Protein AF-0000000081581629 (afdb_homodimer)

Radius of gyration: 22.64 Å; Cα contacts (8 Å, |Δi|>4): 883; chains: 2; bounding box: 48×63×57 Å

Secondary structure (DSSP, 8-state):
--EEEEETBTTTB-SHHHHHHHHHHHHHHHHTTTB-HHHHHHHHHHHHHHHHHHHHHTT----HHHHHHHTHHHHHHHTT-S-HHHHS-HHHHHHHHHHHTT--B-TTHHHHHHHHHHTTPEEEEEESS-HHHHHHHHHHTT----GGGEEEHHHHT--TT-HHHHHHHHHHSGGGGTTEEEEES-HHHHHHHHHHT-EEEEETTTTS---HHHH---SEEESSHHHHHHHHHHHHHH-/--EEEEETBTTTB-SHHHHHHHHHHHHHHHHTTTB-HHHHHHHHHHHHHHHHHHHHHTT----HHHHHHHTHHHHHHHTT-S-HHHHS-HHHHHHHHHHHTT--B-TTHHHHHHHHHHTTPEEEEEESS-HHHHHHHHHHTT----GGGEEEHHHHT--TT-HHHHHHHHHHSGGGGTTEEEEES-HHHHHHHHHHT-EEEEETTTTS---HHHH---SEEESSHHHHHHHHHHHHHH-

Solvent-accessible surface area (backbone atoms only — not comparable to full-atom values): 24508 Å² total; per-residue (Å²): 118,42,35,36,34,27,40,36,83,56,46,40,23,44,61,62,49,44,46,52,47,44,39,73,74,43,34,72,66,33,47,77,63,25,37,36,54,46,36,52,49,46,32,44,50,43,48,28,53,34,52,40,33,48,31,23,63,58,72,52,54,62,62,49,69,62,44,43,63,55,42,47,54,35,42,38,37,49,44,65,40,90,52,31,75,78,74,48,49,72,67,55,51,51,51,49,56,56,39,56,54,60,25,36,51,37,90,51,43,65,60,23,54,48,54,36,43,76,68,53,33,47,77,34,37,46,31,65,48,52,59,68,51,53,52,39,18,30,55,73,51,77,45,89,70,66,68,89,40,54,46,32,23,67,82,66,59,42,38,68,57,39,53,67,51,48,45,48,50,31,61,68,35,79,78,58,30,58,68,23,30,32,37,25,26,48,45,67,56,35,38,38,32,38,74,60,63,34,46,22,36,34,25,39,75,59,41,68,53,69,41,45,92,79,49,48,80,61,79,34,81,24,79,28,59,53,46,35,37,52,50,49,55,53,51,56,72,68,102,117,42,34,37,33,27,39,37,83,56,45,43,23,46,60,62,50,42,47,52,46,44,38,72,75,44,34,72,66,34,47,78,63,25,37,36,54,47,36,52,49,47,32,43,52,42,48,27,54,33,52,40,35,47,32,21,62,59,72,52,53,62,62,49,68,62,44,44,64,55,42,48,55,35,43,36,38,50,43,64,39,89,51,32,74,77,73,48,50,73,66,56,50,51,51,51,56,57,39,56,52,59,25,37,51,38,90,53,44,68,61,22,54,46,56,36,42,77,68,55,32,46,76,34,37,47,32,65,48,56,61,68,49,51,52,40,20,30,55,74,50,76,43,90,70,65,68,90,37,53,44,32,22,68,81,69,61,41,39,68,58,40,53,67,51,47,46,49,48,32,60,68,37,79,79,56,30,58,69,24,32,33,36,26,27,47,45,68,56,35,38,39,34,39,74,59,64,33,46,22,37,34,24,39,75,58,41,69,54,68,40,44,92,77,50,47,78,62,78,34,81,22,80,28,61,52,47,34,36,53,50,50,55,54,51,57,71,71,101

pLDDT: mean 97.64, std 2.23, range [84.38, 98.94]

Organism: NCBI:txid460523

Sequence (478 aa):
MPDVVFDIIGTCIGYDVMLDAIERRLGTKLLDYHINTNLFFDAWGTACERDFSYLSQIGDYQPTKKILKATFFRTLHHAGIPDPKSFATEEDLDYLCAEWLKLKARPELAAMWKLLRDNGFTIWCLTDGDKERVKGYFKNSSIEMPEENIVSCDSLKIGKPAPEVYKYMLEKIPGKGKDAWFAAAHMWDCRAAKKAGFYTAWTDVYEKYPCEEIFGEPDIIAGGLIDMAERIVQKYQSLMPDVVFDIIGTCIGYDVMLDAIERRLGTKLLDYHINTNLFFDAWGTACERDFSYLSQIGDYQPTKKILKATFFRTLHHAGIPDPKSFATEEDLDYLCAEWLKLKARPELAAMWKLLRDNGFTIWCLTDGDKERVKGYFKNSSIEMPEENIVSCDSLKIGKPAPEVYKYMLEKIPGKGKDAWFAAAHMWDCRAAKKAGFYTAWTDVYEKYPCEEIFGEPDIIAGGLIDMAERIVQKYQSL

Structure (mmCIF, N/CA/C/O backbone):
data_AF-0000000081581629-model_v1
#
loop_
_entity.id
_entity.type
_entity.pdbx_description
1 polymer 'Uncharacterized protein'
#
loop_
_atom_site.group_PDB
_atom_site.id
_atom_site.type_symbol
_atom_site.label_atom_id
_atom_site.label_alt_id
_atom_site.label_comp_id
_atom_site.label_asym_id
_atom_site.label_entity_id
_atom_site.label_seq_id
_atom_site.pdbx_PDB_ins_code
_atom_site.Cartn_x
_atom_site.Cartn_y
_atom_site.Cartn_z
_atom_site.occupancy
_atom_site.B_iso_or_equiv
_atom_site.auth_seq_id
_atom_site.auth_comp_id
_atom_site.auth_asym_id
_atom_site.auth_atom_id
_atom_site.pdbx_PDB_model_num
ATOM 1 N N . MET A 1 1 ? 18.047 29.641 11.562 1 84.94 1 MET A N 1
ATOM 2 C CA . MET A 1 1 ? 16.672 29.406 11.984 1 84.94 1 MET A CA 1
ATOM 3 C C . MET A 1 1 ? 16.25 27.969 11.688 1 84.94 1 MET A C 1
ATOM 5 O O . MET A 1 1 ? 16.641 27.406 10.664 1 84.94 1 MET A O 1
ATOM 9 N N . PRO A 1 2 ? 15.602 27.359 12.734 1 95.25 2 PRO A N 1
ATOM 10 C CA . PRO A 1 2 ? 15.219 25.953 12.523 1 95.25 2 PRO A CA 1
ATOM 11 C C . PRO A 1 2 ? 14.055 25.812 11.547 1 95.25 2 PRO A C 1
ATOM 13 O O . PRO A 1 2 ? 13.289 26.766 11.336 1 95.25 2 PRO A O 1
ATOM 16 N N . ASP A 1 3 ? 14 24.719 10.836 1 98.19 3 ASP A N 1
ATOM 17 C CA . ASP A 1 3 ? 12.969 24.422 9.852 1 98.19 3 ASP A CA 1
ATOM 18 C C . ASP A 1 3 ? 12.18 23.172 10.227 1 98.19 3 ASP A C 1
ATOM 20 O O . ASP A 1 3 ? 12.734 22.234 10.805 1 98.19 3 ASP A O 1
ATOM 24 N N . VAL A 1 4 ? 10.977 23.188 9.984 1 98.69 4 VAL A N 1
ATOM 25 C CA . VAL A 1 4 ? 10.164 21.984 10.086 1 98.69 4 VAL A CA 1
ATOM 26 C C . VAL A 1 4 ? 9.461 21.719 8.758 1 98.69 4 VAL A C 1
ATOM 28 O O . VAL A 1 4 ? 8.758 22.578 8.234 1 98.69 4 VAL A O 1
ATOM 31 N N . VAL A 1 5 ? 9.695 20.578 8.195 1 98.88 5 VAL A N 1
ATOM 32 C CA . VAL A 1 5 ? 9.031 20.094 6.984 1 98.88 5 VAL A CA 1
ATOM 33 C C . VAL A 1 5 ? 7.867 19.172 7.359 1 98.88 5 VAL A C 1
ATOM 35 O O . VAL A 1 5 ? 8.055 18.188 8.07 1 98.88 5 VAL A O 1
ATOM 38 N N . PHE A 1 6 ? 6.68 19.5 6.844 1 98.94 6 PHE A N 1
ATOM 39 C CA . PHE A 1 6 ? 5.496 18.719 7.176 1 98.94 6 PHE A CA 1
ATOM 40 C C . PHE A 1 6 ? 5.09 17.828 6.004 1 98.94 6 PHE A C 1
ATOM 42 O O . PHE A 1 6 ? 5.02 18.297 4.863 1 98.94 6 PHE A O 1
ATOM 49 N N . ASP A 1 7 ? 4.809 16.547 6.309 1 98.88 7 ASP A N 1
ATOM 50 C CA . ASP A 1 7 ? 3.855 15.789 5.504 1 98.88 7 ASP A CA 1
ATOM 51 C C . ASP A 1 7 ? 2.49 16.469 5.48 1 98.88 7 ASP A C 1
ATOM 53 O O . ASP A 1 7 ? 2.033 16.984 6.504 1 98.88 7 ASP A O 1
ATOM 57 N N . ILE A 1 8 ? 1.809 16.406 4.383 1 98.75 8 ILE A N 1
ATOM 58 C CA . ILE A 1 8 ? 0.621 17.234 4.281 1 98.75 8 ILE A CA 1
ATOM 59 C C . ILE A 1 8 ? -0.633 16.375 4.387 1 98.75 8 ILE A C 1
ATOM 61 O O . ILE A 1 8 ? -1.356 16.438 5.383 1 98.75 8 ILE A O 1
ATOM 65 N N . ILE A 1 9 ? -0.881 15.508 3.404 1 98.12 9 ILE A N 1
ATOM 66 C CA . ILE A 1 9 ? -2.121 14.75 3.332 1 98.12 9 ILE A CA 1
ATOM 67 C C . ILE A 1 9 ? -2.088 13.609 4.355 1 98.12 9 ILE A C 1
ATOM 69 O O . ILE A 1 9 ? -1.199 12.758 4.316 1 98.12 9 ILE A O 1
ATOM 73 N N . GLY A 1 10 ? -3.037 13.578 5.258 1 98 10 GLY A N 1
ATOM 74 C CA . GLY A 1 10 ? -3.066 12.625 6.352 1 98 10 GLY A CA 1
ATOM 75 C C . GLY A 1 10 ? -2.441 13.148 7.625 1 98 10 GLY A C 1
ATOM 76 O O . GLY A 1 10 ? -2.697 12.633 8.711 1 98 10 GLY A O 1
ATOM 77 N N . THR A 1 11 ? -1.595 14.172 7.5 1 98.81 11 THR A N 1
ATOM 78 C CA . THR A 1 11 ? -0.96 14.789 8.656 1 98.81 11 THR A CA 1
ATOM 79 C C . THR A 1 11 ? -1.568 16.156 8.938 1 98.81 11 THR A C 1
ATOM 81 O O . THR A 1 11 ? -2.342 16.312 9.883 1 98.81 11 THR A O 1
ATOM 84 N N . CYS A 1 12 ? -1.357 17.094 8.047 1 98.81 12 CYS A N 1
ATOM 85 C CA . CYS A 1 12 ? -1.906 18.438 8.188 1 98.81 12 CYS A CA 1
ATOM 86 C C . CYS A 1 12 ? -3.361 18.484 7.734 1 98.81 12 CYS A C 1
ATOM 88 O O . CYS A 1 12 ? -4.172 19.203 8.312 1 98.81 12 CYS A O 1
ATOM 90 N N . ILE A 1 13 ? -3.615 17.719 6.68 1 98.62 13 ILE A N 1
ATOM 91 C CA . ILE A 1 13 ? -4.934 17.641 6.059 1 98.62 13 ILE A CA 1
ATOM 92 C C . ILE A 1 13 ? -5.602 16.312 6.422 1 98.62 13 ILE A C 1
ATOM 94 O O . ILE A 1 13 ? -5 15.25 6.281 1 98.62 13 ILE A O 1
ATOM 98 N N . GLY A 1 14 ? -6.809 16.391 6.965 1 98 14 GLY A N 1
ATOM 99 C CA . GLY A 1 14 ? -7.543 15.188 7.305 1 98 14 GLY A CA 1
ATOM 100 C C . GLY A 1 14 ? -8.414 14.68 6.172 1 98 14 GLY A C 1
ATOM 101 O O . GLY A 1 14 ? -8.461 15.281 5.098 1 98 14 GLY A O 1
ATOM 102 N N . TYR A 1 15 ? -9.133 13.594 6.418 1 98 15 TYR A N 1
ATOM 103 C CA . TYR A 1 15 ? -9.867 12.906 5.359 1 98 15 TYR A CA 1
ATOM 104 C C . TYR A 1 15 ? -11.367 13.047 5.562 1 98 15 TYR A C 1
ATOM 106 O O . TYR A 1 15 ? -12.156 12.406 4.863 1 98 15 TYR A O 1
ATOM 114 N N . ASP A 1 16 ? -11.789 13.898 6.484 1 97.69 16 ASP A N 1
ATOM 115 C CA . ASP A 1 16 ? -13.195 13.992 6.875 1 97.69 16 ASP A CA 1
ATOM 116 C C . ASP A 1 16 ? -14.078 14.32 5.672 1 97.69 16 ASP A C 1
ATOM 118 O O . ASP A 1 16 ? -15.164 13.75 5.523 1 97.69 16 ASP A O 1
ATOM 122 N N . VAL A 1 17 ? -13.664 15.195 4.836 1 98.12 17 VAL A N 1
ATOM 123 C CA . VAL A 1 17 ? -14.445 15.602 3.672 1 98.12 17 VAL A CA 1
ATOM 124 C C . VAL A 1 17 ? -14.688 14.391 2.766 1 98.12 17 VAL A C 1
ATOM 126 O O . VAL A 1 17 ? -15.797 14.188 2.27 1 98.12 17 VAL A O 1
ATOM 129 N N . MET A 1 18 ? -13.656 13.594 2.529 1 98 18 MET A N 1
ATOM 130 C CA . MET A 1 18 ? -13.773 12.414 1.681 1 98 18 MET A CA 1
ATOM 131 C C . MET A 1 18 ? -14.68 11.367 2.32 1 98 18 MET A C 1
ATOM 133 O O . MET A 1 18 ? -15.484 10.734 1.634 1 98 18 MET A O 1
ATOM 137 N N . LEU A 1 19 ? -14.516 11.164 3.623 1 98.56 19 LEU A N 1
ATOM 138 C CA . LEU A 1 19 ? -15.359 10.211 4.328 1 98.56 19 LEU A CA 1
ATOM 139 C C . LEU A 1 19 ? -16.828 10.609 4.238 1 98.56 19 LEU A C 1
ATOM 141 O O . LEU A 1 19 ? -17.688 9.773 3.955 1 98.56 19 LEU A O 1
ATOM 145 N N . ASP A 1 20 ? -17.094 11.891 4.453 1 98.75 20 ASP A N 1
ATOM 146 C CA . ASP A 1 20 ? -18.453 12.398 4.328 1 98.75 20 ASP A CA 1
ATOM 147 C C . ASP A 1 20 ? -18.984 12.195 2.914 1 98.75 20 ASP A C 1
ATOM 149 O O . ASP A 1 20 ? -20.156 11.844 2.732 1 98.75 20 ASP A O 1
ATOM 153 N N . ALA A 1 21 ? -18.156 12.445 1.938 1 98.81 21 ALA A N 1
ATOM 154 C CA . ALA A 1 21 ? -18.547 12.312 0.541 1 98.81 21 ALA A CA 1
ATOM 155 C C . ALA A 1 21 ? -18.906 10.867 0.205 1 98.81 21 ALA A C 1
ATOM 157 O O . ALA A 1 21 ? -19.906 10.609 -0.455 1 98.81 21 ALA A O 1
ATOM 158 N N . ILE A 1 22 ? -18.094 9.914 0.636 1 98.88 22 ILE A N 1
ATOM 159 C CA . ILE A 1 22 ? -18.344 8.5 0.395 1 98.88 22 ILE A CA 1
ATOM 160 C C . ILE A 1 22 ? -19.656 8.086 1.077 1 98.88 22 ILE A C 1
ATOM 162 O O . ILE A 1 22 ? -20.484 7.395 0.481 1 98.88 22 ILE A O 1
ATOM 166 N N . GLU A 1 23 ? -19.766 8.562 2.297 1 98.69 23 GLU A N 1
ATOM 167 C CA . GLU A 1 23 ? -21 8.25 3.033 1 98.69 23 GLU A CA 1
ATOM 168 C C . GLU A 1 23 ? -22.234 8.758 2.295 1 98.69 23 GLU A C 1
ATOM 170 O O . GLU A 1 23 ? -23.219 8.031 2.15 1 98.69 23 GLU A O 1
ATOM 175 N N . ARG A 1 24 ? -22.203 9.93 1.825 1 98.5 24 ARG A N 1
ATOM 176 C CA . ARG A 1 24 ? -23.328 10.562 1.144 1 98.5 24 ARG A CA 1
ATOM 177 C C . ARG A 1 24 ? -23.641 9.859 -0.173 1 98.5 24 ARG A C 1
ATOM 179 O O . ARG A 1 24 ? -24.797 9.664 -0.516 1 98.5 24 ARG A O 1
ATOM 186 N N . ARG A 1 25 ? -22.594 9.508 -0.863 1 98.44 25 ARG A N 1
ATOM 187 C CA . ARG A 1 25 ? -22.766 9.062 -2.242 1 98.44 25 ARG A CA 1
ATOM 188 C C . ARG A 1 25 ? -22.984 7.555 -2.309 1 98.44 25 ARG A C 1
ATOM 190 O O . ARG A 1 25 ? -23.766 7.07 -3.139 1 98.44 25 ARG A O 1
ATOM 197 N N . LEU A 1 26 ? -22.266 6.785 -1.447 1 98.62 26 LEU A N 1
ATOM 198 C CA . LEU A 1 26 ? -22.234 5.336 -1.607 1 98.62 26 LEU A CA 1
ATOM 199 C C . LEU A 1 26 ? -22.578 4.637 -0.296 1 98.62 26 LEU A C 1
ATOM 201 O O . LEU A 1 26 ? -22.703 3.408 -0.258 1 98.62 26 LEU A O 1
ATOM 205 N N . GLY A 1 27 ? -22.75 5.34 0.8 1 98.38 27 GLY A N 1
ATOM 206 C CA . GLY A 1 27 ? -22.828 4.777 2.137 1 98.38 27 GLY A CA 1
ATOM 207 C C . GLY A 1 27 ? -23.891 3.705 2.27 1 98.38 27 GLY A C 1
ATOM 208 O O . GLY A 1 27 ? -23.625 2.627 2.807 1 98.38 27 GLY A O 1
ATOM 209 N N . THR A 1 28 ? -25.078 3.971 1.809 1 98.25 28 THR A N 1
ATOM 210 C CA . THR A 1 28 ? -26.203 3.043 1.926 1 98.25 28 THR A CA 1
ATOM 211 C C . THR A 1 28 ? -25.922 1.761 1.147 1 98.25 28 THR A C 1
ATOM 213 O O . THR A 1 28 ? -26.172 0.661 1.646 1 98.25 28 THR A O 1
ATOM 216 N N . LYS A 1 29 ? -25.438 1.872 -0.04 1 98.19 29 LYS A N 1
ATOM 217 C CA . LYS A 1 29 ? -25.125 0.71 -0.865 1 98.19 29 LYS A CA 1
ATOM 218 C C . LYS A 1 29 ? -24.016 -0.124 -0.234 1 98.19 29 LYS A C 1
ATOM 220 O O . LYS A 1 29 ? -24.062 -1.355 -0.267 1 98.19 29 LYS A O 1
ATOM 225 N N . LEU A 1 30 ? -23.016 0.527 0.31 1 98.75 30 LEU A N 1
ATOM 226 C CA . LEU A 1 30 ? -21.906 -0.159 0.947 1 98.75 30 LEU A CA 1
ATOM 227 C C . LEU A 1 30 ? -22.375 -0.987 2.135 1 98.75 30 LEU A C 1
ATOM 229 O O . LEU A 1 30 ? -21.891 -2.1 2.355 1 98.75 30 LEU A O 1
ATOM 233 N N . LEU A 1 31 ? -23.281 -0.459 2.83 1 98.19 31 LEU A N 1
ATOM 234 C CA . LEU A 1 31 ? -23.797 -1.137 4.02 1 98.19 31 LEU A CA 1
ATOM 235 C C . LEU A 1 31 ? -24.438 -2.465 3.656 1 98.19 31 LEU A C 1
ATOM 237 O O . LEU A 1 31 ? -24.406 -3.416 4.441 1 98.19 31 LEU A O 1
ATOM 241 N N . ASP A 1 32 ? -25.031 -2.523 2.4 1 97.88 32 ASP A N 1
ATOM 242 C CA . ASP A 1 32 ? -25.641 -3.764 1.924 1 97.88 32 ASP A CA 1
ATOM 243 C C . ASP A 1 32 ? -24.609 -4.883 1.835 1 97.88 32 ASP A C 1
ATOM 245 O O . ASP A 1 32 ? -24.953 -6.062 1.835 1 97.88 32 ASP A O 1
ATOM 249 N N . TYR A 1 33 ? -23.406 -4.562 1.82 1 98.25 33 TYR A N 1
ATOM 250 C CA . TYR A 1 33 ? -22.312 -5.527 1.728 1 98.25 33 TYR A CA 1
ATOM 251 C C . TYR A 1 33 ? -21.484 -5.535 3.002 1 98.25 33 TYR A C 1
ATOM 253 O O . TYR A 1 33 ? -20.359 -6.047 3.012 1 98.25 33 TYR A O 1
ATOM 261 N N . HIS A 1 34 ? -21.969 -4.848 4.094 1 98.5 34 HIS A N 1
ATOM 262 C CA . HIS A 1 34 ? -21.281 -4.742 5.379 1 98.5 34 HIS A CA 1
ATOM 263 C C . HIS A 1 34 ? -19.938 -4.066 5.227 1 98.5 34 HIS A C 1
ATOM 265 O O . HIS A 1 34 ? -18.922 -4.566 5.734 1 98.5 34 HIS A O 1
ATOM 271 N N . ILE A 1 35 ? -19.953 -3.029 4.508 1 98.75 35 ILE A N 1
ATOM 272 C CA . ILE A 1 35 ? -18.781 -2.203 4.312 1 98.75 35 ILE A CA 1
ATOM 273 C C . ILE A 1 35 ? -19.016 -0.814 4.898 1 98.75 35 ILE A C 1
ATOM 275 O O . ILE A 1 35 ? -19.922 -0.1 4.477 1 98.75 35 ILE A O 1
ATOM 279 N N . ASN A 1 36 ? -18.219 -0.458 5.926 1 98.69 36 ASN A N 1
ATOM 280 C CA . ASN A 1 36 ? -18.328 0.91 6.426 1 98.69 36 ASN A CA 1
ATOM 281 C C . ASN A 1 36 ? -17.422 1.859 5.645 1 98.69 36 ASN A C 1
ATOM 283 O O . ASN A 1 36 ? -16.5 1.42 4.949 1 98.69 36 ASN A O 1
ATOM 287 N N . THR A 1 37 ? -17.672 3.109 5.734 1 98.44 37 THR A N 1
ATOM 288 C CA . THR A 1 37 ? -17 4.148 4.957 1 98.44 37 THR A CA 1
ATOM 289 C C . THR A 1 37 ? -15.531 4.238 5.324 1 98.44 37 THR A C 1
ATOM 291 O O . THR A 1 37 ? -14.68 4.418 4.453 1 98.44 37 THR A O 1
ATOM 294 N N . ASN A 1 38 ? -15.18 4.137 6.598 1 98.5 38 ASN A N 1
ATOM 295 C CA . ASN A 1 38 ? -13.805 4.258 7.059 1 98.5 38 ASN A CA 1
ATOM 296 C C . ASN A 1 38 ? -12.891 3.234 6.391 1 98.5 38 ASN A C 1
ATOM 298 O O . ASN A 1 38 ? -11.844 3.59 5.844 1 98.5 38 ASN A O 1
ATOM 302 N N . LEU A 1 39 ? -13.328 2.031 6.441 1 98.62 39 LEU A N 1
ATOM 303 C CA . LEU A 1 39 ? -12.477 0.97 5.914 1 98.62 39 LEU A CA 1
ATOM 304 C C . LEU A 1 39 ? -12.414 1.03 4.395 1 98.62 39 LEU A C 1
ATOM 306 O O . LEU A 1 39 ? -11.375 0.739 3.799 1 98.62 39 LEU A O 1
ATOM 310 N N . PHE A 1 40 ? -13.578 1.342 3.746 1 98.88 40 PHE A N 1
ATOM 311 C CA . PHE A 1 40 ? -13.555 1.453 2.293 1 98.88 40 PHE A CA 1
ATOM 312 C C . PHE A 1 40 ? -12.547 2.51 1.851 1 98.88 40 PHE A C 1
ATOM 314 O O . PHE A 1 40 ? -11.734 2.266 0.957 1 98.88 40 PHE A O 1
ATOM 321 N N . PHE A 1 41 ? -12.562 3.658 2.479 1 98.75 41 PHE A N 1
ATOM 322 C CA . PHE A 1 41 ? -11.633 4.723 2.119 1 98.75 41 PHE A CA 1
ATOM 323 C C . PHE A 1 41 ? -10.195 4.312 2.42 1 98.75 41 PHE A C 1
ATOM 325 O O . PHE A 1 41 ? -9.281 4.594 1.637 1 98.75 41 PHE A O 1
ATOM 332 N N . ASP A 1 42 ? -9.945 3.715 3.578 1 98.69 42 ASP A N 1
ATOM 333 C CA . ASP A 1 42 ? -8.602 3.277 3.943 1 98.69 42 ASP A CA 1
ATOM 334 C C . ASP A 1 42 ? -8.031 2.324 2.896 1 98.69 42 ASP A C 1
ATOM 336 O O . ASP A 1 42 ? -6.879 2.461 2.486 1 98.69 42 ASP A O 1
ATOM 340 N N . ALA A 1 43 ? -8.859 1.331 2.488 1 98.81 43 ALA A N 1
ATOM 341 C CA . ALA A 1 43 ? -8.422 0.364 1.484 1 98.81 43 ALA A CA 1
ATOM 342 C C . ALA A 1 43 ? -8.109 1.054 0.159 1 98.81 43 ALA A C 1
ATOM 344 O O . ALA A 1 43 ? -7.055 0.824 -0.432 1 98.81 43 ALA A O 1
ATOM 345 N N . TRP A 1 44 ? -9.031 1.891 -0.276 1 98.81 44 TRP A N 1
ATOM 346 C CA . TRP A 1 44 ? -8.883 2.613 -1.534 1 98.81 44 TRP A CA 1
ATOM 347 C C . TRP A 1 44 ? -7.668 3.537 -1.488 1 98.81 44 TRP A C 1
ATOM 349 O O . TRP A 1 44 ? -6.84 3.531 -2.404 1 98.81 44 TRP A O 1
ATOM 359 N N . GLY A 1 45 ? -7.527 4.32 -0.411 1 98.38 45 GLY A N 1
ATOM 360 C CA . GLY A 1 45 ? -6.406 5.23 -0.241 1 98.38 45 GLY A CA 1
ATOM 361 C C . GLY A 1 45 ? -5.07 4.523 -0.157 1 98.38 45 GLY A C 1
ATOM 362 O O . GLY A 1 45 ? -4.094 4.953 -0.772 1 98.38 45 GLY A O 1
ATOM 363 N N . THR A 1 46 ? -5.008 3.445 0.607 1 98.56 46 THR A N 1
ATOM 364 C CA . THR A 1 46 ? -3.771 2.688 0.763 1 98.56 46 THR A CA 1
ATOM 365 C C . THR A 1 46 ? -3.361 2.043 -0.558 1 98.56 46 THR A C 1
ATOM 367 O O . THR A 1 46 ? -2.176 2.002 -0.894 1 98.56 46 THR A O 1
ATOM 370 N N . ALA A 1 47 ? -4.348 1.516 -1.285 1 98.56 47 ALA A N 1
ATOM 371 C CA . ALA A 1 47 ? -4.062 0.972 -2.611 1 98.56 47 ALA A CA 1
ATOM 372 C C . ALA A 1 47 ? -3.479 2.043 -3.527 1 98.56 47 ALA A C 1
ATOM 374 O O . ALA A 1 47 ? -2.543 1.774 -4.285 1 98.56 47 ALA A O 1
ATOM 375 N N . CYS A 1 48 ? -4.027 3.219 -3.471 1 98.44 48 CYS A N 1
ATOM 376 C CA . CYS A 1 48 ? -3.516 4.336 -4.254 1 98.44 48 CYS A CA 1
ATOM 377 C C . CYS A 1 48 ? -2.076 4.656 -3.875 1 98.44 48 CYS A C 1
ATOM 379 O O . CYS A 1 48 ? -1.217 4.805 -4.746 1 98.44 48 CYS A O 1
ATOM 381 N N . GLU A 1 49 ? -1.796 4.754 -2.557 1 98.25 49 GLU A N 1
ATOM 382 C CA . GLU A 1 49 ? -0.443 5.031 -2.084 1 98.25 49 GLU A CA 1
ATOM 383 C C . GLU A 1 49 ? 0.543 3.98 -2.578 1 98.25 49 GLU A C 1
ATOM 385 O O . GLU A 1 49 ? 1.635 4.312 -3.043 1 98.25 49 GLU A O 1
ATOM 390 N N . ARG A 1 50 ? 0.16 2.754 -2.438 1 98.44 50 ARG A N 1
ATOM 391 C CA . ARG A 1 50 ? 1.01 1.649 -2.871 1 98.44 50 ARG A CA 1
ATOM 392 C C . ARG A 1 50 ? 1.33 1.754 -4.359 1 98.44 50 ARG A C 1
ATOM 394 O O . ARG A 1 50 ? 2.5 1.756 -4.746 1 98.44 50 ARG A O 1
ATOM 401 N N . ASP A 1 51 ? 0.28 1.84 -5.172 1 98.69 51 ASP A N 1
ATOM 402 C CA . ASP A 1 51 ? 0.469 1.84 -6.621 1 98.69 51 ASP A CA 1
ATOM 403 C C . ASP A 1 51 ? 1.228 3.084 -7.074 1 98.69 51 ASP A C 1
ATOM 405 O O . ASP A 1 51 ? 2.012 3.027 -8.023 1 98.69 51 ASP A O 1
ATOM 409 N N . PHE A 1 52 ? 0.995 4.227 -6.414 1 98.62 52 PHE A N 1
ATOM 410 C CA . PHE A 1 52 ? 1.756 5.441 -6.676 1 98.62 52 PHE A CA 1
ATOM 411 C C . PHE A 1 52 ? 3.246 5.203 -6.469 1 98.62 52 PHE A C 1
ATOM 413 O O . PHE A 1 52 ? 4.055 5.492 -7.355 1 98.62 52 PHE A O 1
ATOM 420 N N . SER A 1 53 ? 3.586 4.684 -5.355 1 98.31 53 SER A N 1
ATOM 421 C CA . SER A 1 53 ? 4.984 4.426 -5.02 1 98.31 53 SER A CA 1
ATOM 422 C C . SER A 1 53 ? 5.59 3.373 -5.945 1 98.31 53 SER A C 1
ATOM 424 O O . SER A 1 53 ? 6.75 3.482 -6.34 1 98.31 53 SER A O 1
ATOM 426 N N . TYR A 1 54 ? 4.801 2.314 -6.242 1 98.62 54 TYR A N 1
ATOM 427 C CA . TYR A 1 54 ? 5.277 1.247 -7.113 1 98.62 54 TYR A CA 1
ATOM 428 C C . TYR A 1 54 ? 5.633 1.786 -8.492 1 98.62 54 TYR A C 1
ATOM 430 O O . TYR A 1 54 ? 6.699 1.48 -9.031 1 98.62 54 TYR A O 1
ATOM 438 N N . LEU A 1 55 ? 4.734 2.576 -9.031 1 98.69 55 LEU A N 1
ATOM 439 C CA . LEU A 1 55 ? 4.973 3.166 -10.344 1 98.69 55 LEU A CA 1
ATOM 440 C C . LEU A 1 55 ? 6.184 4.094 -10.312 1 98.69 55 LEU A C 1
ATOM 442 O O . LEU A 1 55 ? 7.012 4.074 -11.227 1 98.69 55 LEU A O 1
ATOM 446 N N . SER A 1 56 ? 6.297 4.848 -9.281 1 98.38 56 SER A N 1
ATOM 447 C CA . SER A 1 56 ? 7.457 5.723 -9.125 1 98.38 56 SER A CA 1
ATOM 448 C C . SER A 1 56 ? 8.75 4.918 -9.047 1 98.38 56 SER A C 1
ATOM 450 O O . SER A 1 56 ? 9.742 5.273 -9.688 1 98.38 56 SER A O 1
ATOM 452 N N . GLN A 1 57 ? 8.75 3.861 -8.344 1 97.56 57 GLN A N 1
ATOM 453 C CA . GLN A 1 57 ? 9.922 3.033 -8.094 1 97.56 57 GLN A CA 1
ATOM 454 C C . GLN A 1 57 ? 10.461 2.439 -9.391 1 97.56 57 GLN A C 1
ATOM 456 O O . GLN A 1 57 ? 11.664 2.199 -9.516 1 97.56 57 GLN A O 1
ATOM 461 N N . ILE A 1 58 ? 9.617 2.213 -10.328 1 97.88 58 ILE A N 1
ATOM 462 C CA . ILE A 1 58 ? 10.062 1.558 -11.547 1 97.88 58 ILE A CA 1
ATOM 463 C C . ILE A 1 58 ? 10.258 2.6 -12.648 1 97.88 58 ILE A C 1
ATOM 465 O O . ILE A 1 58 ? 10.391 2.25 -13.828 1 97.88 58 ILE A O 1
ATOM 469 N N . GLY A 1 59 ? 10.156 3.885 -12.328 1 97.31 59 GLY A N 1
ATOM 470 C CA . GLY A 1 59 ? 10.453 4.965 -13.25 1 97.31 59 GLY A CA 1
ATOM 471 C C . GLY A 1 59 ? 9.266 5.379 -14.094 1 97.31 59 GLY A C 1
ATOM 472 O O . GLY A 1 59 ? 9.422 5.98 -15.156 1 97.31 59 GLY A O 1
ATOM 473 N N . ASP A 1 60 ? 8.07 5.078 -13.68 1 97.62 60 ASP A N 1
ATOM 474 C CA . ASP A 1 60 ? 6.836 5.438 -14.375 1 97.62 60 ASP A CA 1
ATOM 475 C C . ASP A 1 60 ? 5.938 6.301 -13.492 1 97.62 60 ASP A C 1
ATOM 477 O O . ASP A 1 60 ? 4.77 5.977 -13.281 1 97.62 60 ASP A O 1
ATOM 481 N N . TYR A 1 61 ? 6.5 7.375 -13.055 1 98 61 TYR A N 1
ATOM 482 C CA . TYR A 1 61 ? 5.809 8.281 -12.141 1 98 61 TYR A CA 1
ATOM 483 C C . TYR A 1 61 ? 4.512 8.797 -12.758 1 98 61 TYR A C 1
ATOM 485 O O . TYR A 1 61 ? 4.484 9.18 -13.93 1 98 61 TYR A O 1
ATOM 493 N N . GLN A 1 62 ? 3.494 8.734 -12.008 1 97.69 62 GLN A N 1
ATOM 494 C CA . GLN A 1 62 ? 2.199 9.305 -12.359 1 97.69 62 GLN A CA 1
ATOM 495 C C . GLN A 1 62 ? 1.597 10.062 -11.18 1 97.69 62 GLN A C 1
ATOM 497 O O . GLN A 1 62 ? 1.811 9.695 -10.023 1 97.69 62 GLN A O 1
ATOM 502 N N . PRO A 1 63 ? 0.792 11.094 -11.43 1 96.44 63 PRO A N 1
ATOM 503 C CA . PRO A 1 63 ? 0.184 11.844 -10.328 1 96.44 63 PRO A CA 1
ATOM 504 C C . PRO A 1 63 ? -0.802 11.008 -9.516 1 96.44 63 PRO A C 1
ATOM 506 O O . PRO A 1 63 ? -1.522 10.18 -10.078 1 96.44 63 PRO A O 1
ATOM 509 N N . THR A 1 64 ? -0.907 11.289 -8.273 1 96.25 64 THR A N 1
ATOM 510 C CA . THR A 1 64 ? -1.711 10.531 -7.324 1 96.25 64 THR A CA 1
ATOM 511 C C . THR A 1 64 ? -3.182 10.531 -7.734 1 96.25 64 THR A C 1
ATOM 513 O O . THR A 1 64 ? -3.869 9.516 -7.605 1 96.25 64 THR A O 1
ATOM 516 N N . LYS A 1 65 ? -3.697 11.633 -8.219 1 95.19 65 LYS A N 1
ATOM 517 C CA . LYS A 1 65 ? -5.102 11.75 -8.602 1 95.19 65 LYS A CA 1
ATOM 518 C C . LYS A 1 65 ? -5.477 10.734 -9.672 1 95.19 65 LYS A C 1
ATOM 520 O O . LYS A 1 65 ? -6.555 10.133 -9.617 1 95.19 65 LYS A O 1
ATOM 525 N N . LYS A 1 66 ? -4.574 10.617 -10.672 1 97.25 66 LYS A N 1
ATOM 526 C CA . LYS A 1 66 ? -4.809 9.648 -11.742 1 97.25 66 LYS A CA 1
ATOM 527 C C . LYS A 1 66 ? -4.879 8.227 -11.188 1 97.25 66 LYS A C 1
ATOM 529 O O . LYS A 1 66 ? -5.746 7.445 -11.586 1 97.25 66 LYS A O 1
ATOM 534 N N . ILE A 1 67 ? -4.059 7.914 -10.289 1 98.25 67 ILE A N 1
ATOM 535 C CA . ILE A 1 67 ? -3.967 6.574 -9.719 1 98.25 67 ILE A CA 1
ATOM 536 C C . ILE A 1 67 ? -5.176 6.312 -8.82 1 98.25 67 ILE A C 1
ATOM 538 O O . ILE A 1 67 ? -5.742 5.219 -8.844 1 98.25 67 ILE A O 1
ATOM 542 N N . LEU A 1 68 ? -5.539 7.297 -8.039 1 97.88 68 LEU A N 1
ATOM 543 C CA . LEU A 1 68 ? -6.727 7.176 -7.199 1 97.88 68 LEU A CA 1
ATOM 544 C C . LEU A 1 68 ? -7.953 6.824 -8.031 1 97.88 68 LEU A C 1
ATOM 546 O O . LEU A 1 68 ? -8.719 5.926 -7.676 1 97.88 68 LEU A O 1
ATOM 550 N N . LYS A 1 69 ? -8.125 7.527 -9.109 1 98 69 LYS A N 1
ATOM 551 C CA . LYS A 1 69 ? -9.258 7.281 -10 1 98 69 LYS A CA 1
ATOM 552 C C . LYS A 1 69 ? -9.188 5.883 -10.602 1 98 69 LYS A C 1
ATOM 554 O O . LYS A 1 69 ? -10.188 5.164 -10.633 1 98 69 LYS A O 1
ATOM 559 N N . ALA A 1 70 ? -8.047 5.461 -10.992 1 98.38 70 ALA A N 1
ATOM 560 C CA . ALA A 1 70 ? -7.85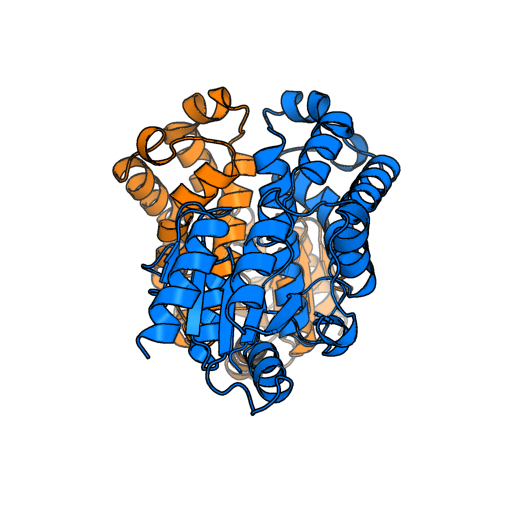5 4.215 -11.734 1 98.38 70 ALA A CA 1
ATOM 561 C C . ALA A 1 70 ? -8.117 3.004 -10.844 1 98.38 70 ALA A C 1
ATOM 563 O O . ALA A 1 70 ? -8.445 1.923 -11.336 1 98.38 70 ALA A O 1
ATOM 564 N N . THR A 1 71 ? -8.008 3.135 -9.539 1 98.38 71 THR A N 1
ATOM 565 C CA . THR A 1 71 ? -7.992 1.965 -8.664 1 98.38 71 THR A CA 1
ATOM 566 C C . THR A 1 71 ? -9.336 1.789 -7.973 1 98.38 71 THR A C 1
ATOM 568 O O . THR A 1 71 ? -9.539 0.822 -7.234 1 98.38 71 THR A O 1
ATOM 571 N N . PHE A 1 72 ? -10.289 2.666 -8.234 1 98.88 72 PHE A N 1
ATOM 572 C CA . PHE A 1 72 ? -11.562 2.715 -7.52 1 98.88 72 PHE A CA 1
ATOM 573 C C . PHE A 1 72 ? -12.336 1.418 -7.707 1 98.88 72 PHE A C 1
ATOM 575 O O . PHE A 1 72 ? -12.688 0.752 -6.73 1 98.88 72 PHE A O 1
ATOM 582 N N . PHE A 1 73 ? -12.562 1.012 -8.891 1 98.88 73 PHE A N 1
ATOM 583 C CA . PHE A 1 73 ? -13.406 -0.147 -9.164 1 98.88 73 PHE A CA 1
ATOM 584 C C . PHE A 1 73 ? -12.711 -1.434 -8.734 1 98.88 73 PHE A C 1
ATOM 586 O O . PHE A 1 73 ? -13.367 -2.385 -8.305 1 98.88 73 PHE A O 1
ATOM 593 N N . ARG A 1 74 ? -11.375 -1.468 -8.852 1 98.75 74 ARG A N 1
ATOM 594 C CA . ARG A 1 74 ? -10.641 -2.627 -8.359 1 98.75 74 ARG A CA 1
ATOM 595 C C . ARG A 1 74 ? -10.812 -2.775 -6.848 1 98.75 74 ARG A C 1
ATOM 597 O O . ARG A 1 74 ? -10.93 -3.891 -6.34 1 98.75 74 ARG A O 1
ATOM 604 N N . THR A 1 75 ? -10.789 -1.633 -6.133 1 98.81 75 THR A N 1
ATOM 605 C CA . THR A 1 75 ? -10.992 -1.67 -4.691 1 98.81 75 THR A CA 1
ATOM 606 C C . THR A 1 75 ? -12.383 -2.207 -4.355 1 98.81 75 THR A C 1
ATOM 608 O O . THR A 1 75 ? -12.539 -3 -3.426 1 98.81 75 THR A O 1
ATOM 611 N N . LEU A 1 76 ? -13.406 -1.784 -5.141 1 98.88 76 LEU A N 1
ATOM 612 C CA . LEU A 1 76 ? -14.75 -2.312 -4.945 1 98.88 76 LEU A CA 1
ATOM 613 C C . LEU A 1 76 ? -14.781 -3.82 -5.172 1 98.88 76 LEU A C 1
ATOM 615 O O . LEU A 1 76 ? -15.445 -4.551 -4.434 1 98.88 76 LEU A O 1
ATOM 619 N N . HIS A 1 77 ? -14.094 -4.281 -6.164 1 98.81 77 HIS A N 1
ATOM 620 C CA . HIS A 1 77 ? -14 -5.715 -6.422 1 98.81 77 HIS A CA 1
ATOM 621 C C . HIS A 1 77 ? -13.375 -6.449 -5.238 1 98.81 77 HIS A C 1
ATOM 623 O O . HIS A 1 77 ? -13.906 -7.457 -4.777 1 98.81 77 HIS A O 1
ATOM 629 N N . HIS A 1 78 ? -12.273 -5.953 -4.699 1 98.44 78 HIS A N 1
ATOM 630 C CA . HIS A 1 78 ? -11.586 -6.582 -3.578 1 98.44 78 HIS A CA 1
ATOM 631 C C . HIS A 1 78 ? -12.445 -6.562 -2.318 1 98.44 78 HIS A C 1
ATOM 633 O O . HIS A 1 78 ? -12.273 -7.398 -1.43 1 98.44 78 HIS A O 1
ATOM 639 N N . ALA A 1 79 ? -13.367 -5.621 -2.279 1 98.31 79 ALA A N 1
ATOM 640 C CA . ALA A 1 79 ? -14.281 -5.516 -1.146 1 98.31 79 ALA A CA 1
ATOM 641 C C . ALA A 1 79 ? -15.336 -6.613 -1.192 1 98.31 79 ALA A C 1
ATOM 643 O O . ALA A 1 79 ? -16.125 -6.758 -0.259 1 98.31 79 ALA A O 1
ATOM 644 N N . GLY A 1 80 ? -15.375 -7.363 -2.232 1 98 80 GLY A N 1
ATOM 645 C CA . GLY A 1 80 ? -16.344 -8.445 -2.348 1 98 80 GLY A CA 1
ATOM 646 C C . GLY A 1 80 ? -17.578 -8.07 -3.131 1 98 80 GLY A C 1
ATOM 647 O O . GLY A 1 80 ? -18.578 -8.789 -3.117 1 98 80 GLY A O 1
ATOM 648 N N . ILE A 1 81 ? -17.547 -6.934 -3.783 1 98.5 81 ILE A N 1
ATOM 649 C CA . ILE A 1 81 ? -18.656 -6.527 -4.637 1 98.5 81 ILE A CA 1
ATOM 650 C C . ILE A 1 81 ? -18.531 -7.207 -6 1 98.5 81 IL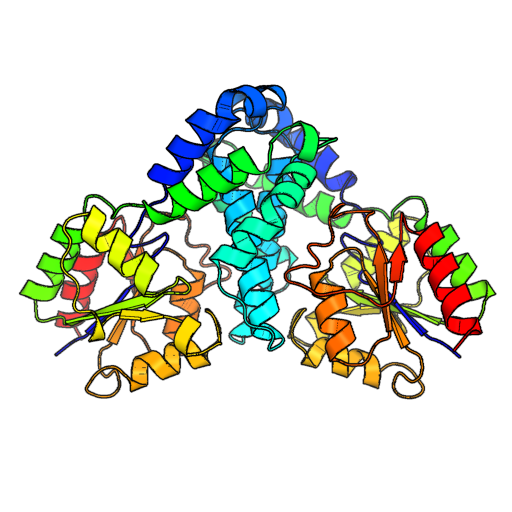E A C 1
ATOM 652 O O . ILE A 1 81 ? -17.578 -6.961 -6.738 1 98.5 81 ILE A O 1
ATOM 656 N N . PRO A 1 82 ? -19.453 -8 -6.367 1 97 82 PRO A N 1
ATOM 657 C CA . PRO A 1 82 ? -19.297 -8.852 -7.547 1 97 82 PRO A CA 1
ATOM 658 C C . PRO A 1 82 ? -19.234 -8.055 -8.844 1 97 82 PRO A C 1
ATOM 660 O O . PRO A 1 82 ? -18.484 -8.406 -9.758 1 97 82 PRO A O 1
ATOM 663 N N . ASP A 1 83 ? -20.062 -7.008 -8.992 1 97.62 83 ASP A N 1
ATOM 664 C CA . ASP A 1 83 ? -20.109 -6.168 -10.18 1 97.62 83 ASP A CA 1
ATOM 665 C C . ASP A 1 83 ? -19.906 -4.695 -9.82 1 97.62 83 ASP A C 1
ATOM 667 O O . ASP A 1 83 ? -20.859 -3.92 -9.797 1 97.62 83 ASP A O 1
ATOM 671 N N . PRO A 1 84 ? -18.688 -4.328 -9.672 1 98.5 84 PRO A N 1
ATOM 672 C CA . PRO A 1 84 ? -18.375 -2.971 -9.211 1 98.5 84 PRO A CA 1
ATOM 673 C C . PRO A 1 84 ? -18.969 -1.894 -10.117 1 98.5 84 PRO A C 1
ATOM 675 O O . PRO A 1 84 ? -19.453 -0.87 -9.633 1 98.5 84 PRO A O 1
ATOM 678 N N . LYS A 1 85 ? -18.953 -2.123 -11.391 1 97.19 85 LYS A N 1
ATOM 679 C CA . LYS A 1 85 ? -19.391 -1.092 -12.328 1 97.19 85 LYS A CA 1
ATOM 680 C C . LYS A 1 85 ? -20.906 -0.968 -12.359 1 97.19 85 LYS A C 1
ATOM 682 O O . LYS A 1 85 ? -21.438 0.02 -12.859 1 97.19 85 LYS A O 1
ATOM 687 N N . SER A 1 86 ? -21.609 -1.956 -11.852 1 97.75 86 SER A N 1
ATOM 688 C CA . SER A 1 86 ? -23.047 -1.834 -11.602 1 97.75 86 SER A CA 1
ATOM 689 C C . SER A 1 86 ? -23.312 -1.219 -10.234 1 97.75 86 SER A C 1
ATOM 691 O O . SER A 1 86 ? -24.344 -0.568 -10.039 1 97.75 86 SER A O 1
ATOM 693 N N . PHE A 1 87 ? -22.453 -1.412 -9.352 1 98.5 87 PHE A N 1
ATOM 694 C CA . PHE A 1 87 ? -22.578 -0.928 -7.98 1 98.5 87 PHE A CA 1
ATOM 695 C C . PHE A 1 87 ? -22.406 0.585 -7.922 1 98.5 87 PHE A C 1
ATOM 697 O O . PHE A 1 87 ? -23.172 1.273 -7.234 1 98.5 87 PHE A O 1
ATOM 704 N N . ALA A 1 88 ? -21.422 1.157 -8.578 1 98.62 88 ALA A N 1
ATOM 705 C CA . ALA A 1 88 ? -21.125 2.586 -8.656 1 98.62 88 ALA A CA 1
ATOM 706 C C . ALA A 1 88 ? -20.906 3.018 -10.102 1 98.62 88 ALA A C 1
ATOM 708 O O . ALA A 1 88 ? -20.391 2.246 -10.914 1 98.62 88 ALA A O 1
ATOM 709 N N . THR A 1 89 ? -21.172 4.277 -10.422 1 98.19 89 THR A N 1
ATOM 710 C CA . THR A 1 89 ? -21.031 4.797 -11.773 1 98.19 89 THR A CA 1
ATOM 711 C C . THR A 1 89 ? -19.766 5.637 -11.891 1 98.19 89 THR A C 1
ATOM 713 O O . THR A 1 89 ? -19.141 5.98 -10.883 1 98.19 89 THR A O 1
ATOM 716 N N . GLU A 1 90 ? -19.406 5.93 -13.141 1 97.62 90 GLU A N 1
ATOM 717 C CA . GLU A 1 90 ? -18.312 6.871 -13.383 1 97.62 90 GLU A CA 1
ATOM 718 C C . GLU A 1 90 ? -18.625 8.242 -12.797 1 97.62 90 GLU A C 1
ATOM 720 O O . GLU A 1 90 ? -17.719 8.945 -12.344 1 97.62 90 GLU A O 1
ATOM 725 N N . GLU A 1 91 ? -19.859 8.594 -12.797 1 98.19 91 GLU A N 1
ATOM 726 C CA . GLU A 1 91 ? -20.281 9.867 -12.203 1 98.19 91 GLU A CA 1
ATOM 727 C C . GLU A 1 91 ? -20.031 9.867 -10.695 1 98.19 91 GLU A C 1
ATOM 729 O O . GLU A 1 91 ? -19.641 10.891 -10.125 1 98.19 91 GLU A O 1
ATOM 734 N N . ASP A 1 92 ? -20.312 8.727 -10.023 1 98.75 92 ASP A N 1
ATOM 735 C CA . ASP A 1 92 ? -19.984 8.594 -8.609 1 98.75 92 ASP A CA 1
ATOM 736 C C . ASP A 1 92 ? -18.5 8.812 -8.359 1 98.75 92 ASP A C 1
ATOM 738 O O . ASP A 1 92 ? -18.125 9.547 -7.434 1 98.75 92 ASP A O 1
ATOM 742 N N . LEU A 1 93 ? -17.734 8.195 -9.164 1 98.56 93 LEU A N 1
ATOM 743 C CA . LEU A 1 93 ? -16.297 8.32 -9.047 1 98.56 93 LEU A CA 1
ATOM 744 C C . LEU A 1 93 ? -15.844 9.758 -9.289 1 98.56 93 LEU A C 1
ATOM 746 O O . LEU A 1 93 ? -15.008 10.281 -8.547 1 98.56 93 LEU A O 1
ATOM 750 N N . ASP A 1 94 ? -16.359 10.398 -10.312 1 98.19 94 ASP A N 1
ATOM 751 C CA . ASP A 1 94 ? -16.016 11.789 -10.594 1 98.19 94 ASP A CA 1
ATOM 752 C C . ASP A 1 94 ? -16.375 12.688 -9.414 1 98.19 94 ASP A C 1
ATOM 754 O O . ASP A 1 94 ? -15.609 13.594 -9.07 1 98.19 94 ASP A O 1
ATOM 758 N N . TYR A 1 95 ? -17.531 12.469 -8.859 1 98.69 95 TYR A N 1
ATOM 759 C CA . TYR A 1 95 ? -17.953 13.211 -7.68 1 98.69 95 TYR A CA 1
ATOM 760 C C . TYR A 1 95 ? -16.953 13.039 -6.543 1 98.69 95 TYR A C 1
ATOM 762 O O . TYR A 1 95 ? -16.516 14.023 -5.93 1 98.69 95 TYR A O 1
ATOM 770 N N . LEU A 1 96 ? -16.562 11.812 -6.254 1 98.69 96 LEU A N 1
ATOM 771 C CA . LEU A 1 96 ? -15.641 11.539 -5.16 1 98.69 96 LEU A CA 1
ATOM 772 C C . LEU A 1 96 ? -14.273 12.164 -5.438 1 98.69 96 LEU A C 1
ATOM 774 O O . LEU A 1 96 ? -13.641 12.711 -4.531 1 98.69 96 LEU A O 1
ATOM 778 N N . CYS A 1 97 ? -13.805 12.07 -6.648 1 97.75 97 CYS A N 1
ATOM 779 C CA . CYS A 1 97 ? -12.531 12.688 -7.02 1 97.75 97 CYS A CA 1
ATOM 780 C C . CYS A 1 97 ? -12.586 14.195 -6.836 1 97.75 97 CYS A C 1
ATOM 782 O O . CYS A 1 97 ? -11.594 14.805 -6.422 1 97.75 97 CYS A O 1
ATOM 784 N N . ALA A 1 98 ? -13.703 14.773 -7.168 1 97.62 98 ALA A N 1
ATOM 785 C CA . ALA A 1 98 ? -13.867 16.219 -6.969 1 97.62 98 ALA A CA 1
ATOM 786 C C . ALA A 1 98 ? -13.836 16.562 -5.488 1 97.62 98 ALA A C 1
ATOM 788 O O . ALA A 1 98 ? -13.281 17.609 -5.102 1 97.62 98 ALA A O 1
ATOM 789 N N . GLU A 1 99 ? -14.43 15.75 -4.648 1 98 99 GLU A N 1
ATOM 790 C CA . GLU A 1 99 ? -14.453 16 -3.211 1 98 99 GLU A CA 1
ATOM 791 C C . GLU A 1 99 ? -13.062 15.844 -2.6 1 98 99 GLU A C 1
ATOM 793 O O . GLU A 1 99 ? -12.734 16.516 -1.616 1 98 99 GLU A O 1
ATOM 798 N N . TRP A 1 100 ? -12.289 15 -3.203 1 96.12 100 TRP A N 1
ATOM 799 C CA . TRP A 1 100 ? -10.898 14.828 -2.785 1 96.12 100 TRP A CA 1
ATOM 800 C C . TRP A 1 100 ? -10.148 16.156 -2.854 1 96.12 100 TRP A C 1
ATOM 802 O O . TRP A 1 100 ? -9.273 16.422 -2.031 1 96.12 100 TRP A O 1
ATOM 812 N N . LEU A 1 101 ? -10.492 17.031 -3.748 1 95.25 101 LEU A N 1
ATOM 813 C CA . LEU A 1 101 ? -9.844 18.328 -3.951 1 95.25 101 LEU A CA 1
ATOM 814 C C . LEU A 1 101 ? -10.281 19.328 -2.895 1 95.25 101 LEU A C 1
ATOM 816 O O . LEU A 1 101 ? -9.68 20.391 -2.752 1 95.25 101 LEU A O 1
ATOM 820 N N . LYS A 1 102 ? -11.234 18.953 -2.088 1 97.19 102 LYS A N 1
ATOM 821 C CA . LYS A 1 102 ? -11.82 19.891 -1.145 1 97.19 102 LYS A CA 1
ATOM 822 C C . LYS A 1 102 ? -11.445 19.547 0.293 1 97.19 102 LYS A C 1
ATOM 824 O O . LYS A 1 102 ? -12.086 20.016 1.237 1 97.19 102 LYS A O 1
ATOM 829 N N . LEU A 1 103 ? -10.508 18.688 0.464 1 97.94 103 LEU A N 1
ATOM 830 C CA . LEU A 1 103 ? -10.094 18.328 1.817 1 97.94 103 LEU A CA 1
ATOM 831 C C . LEU A 1 103 ? -9.711 19.578 2.613 1 97.94 103 LEU A C 1
ATOM 833 O O . LEU A 1 103 ? -9.398 20.625 2.031 1 97.94 103 LEU A O 1
ATOM 837 N N . LYS A 1 104 ? -9.766 19.422 3.934 1 98.12 104 LYS A N 1
ATOM 838 C CA . LYS A 1 104 ? -9.539 20.562 4.816 1 98.12 104 LYS A CA 1
ATOM 839 C C . LYS A 1 104 ? -8.445 20.266 5.836 1 98.12 104 LYS A C 1
ATOM 841 O O . LYS A 1 104 ? -8.211 19.109 6.172 1 98.12 104 LYS A O 1
ATOM 846 N N . ALA A 1 105 ? -7.84 21.297 6.305 1 98.62 105 ALA A N 1
ATOM 847 C CA . ALA A 1 105 ? -6.836 21.188 7.363 1 98.62 105 ALA A CA 1
ATOM 848 C C . ALA A 1 105 ? -7.457 20.656 8.648 1 98.62 105 ALA A C 1
ATOM 850 O O . ALA A 1 105 ? -8.625 20.906 8.938 1 98.62 105 ALA A O 1
ATOM 851 N N . ARG A 1 106 ? -6.656 19.875 9.352 1 98.5 106 ARG A N 1
ATOM 852 C CA . ARG A 1 106 ? -7.07 19.531 10.703 1 98.5 106 ARG A CA 1
ATOM 853 C C . ARG A 1 106 ? -7.301 20.781 11.547 1 98.5 106 ARG A C 1
ATOM 855 O O . ARG A 1 106 ? -6.629 21.797 11.352 1 98.5 106 ARG A O 1
ATOM 862 N N . PRO A 1 107 ? -8.203 20.734 12.508 1 96.94 107 PRO A N 1
ATOM 863 C CA . PRO A 1 107 ? -8.625 21.922 13.242 1 96.94 107 PRO A CA 1
ATOM 864 C C . PRO A 1 107 ? -7.465 22.609 13.953 1 96.94 107 PRO A C 1
ATOM 866 O O . PRO A 1 107 ? -7.457 23.844 14.094 1 96.94 107 PRO A O 1
ATOM 869 N N . GLU A 1 108 ? -6.43 21.891 14.375 1 98 108 GLU A N 1
ATOM 870 C CA . GLU A 1 108 ? -5.363 22.453 15.203 1 98 108 GLU A CA 1
ATOM 871 C C . GLU A 1 108 ? -4.199 22.938 14.344 1 98 108 GLU A C 1
ATOM 873 O O . GLU A 1 108 ? -3.223 23.484 14.867 1 98 108 GLU A O 1
ATOM 878 N N . LEU A 1 109 ? -4.301 22.812 13.047 1 98.62 109 LEU A N 1
ATOM 879 C CA . LEU A 1 109 ? -3.15 23.062 12.188 1 98.62 109 LEU A CA 1
ATOM 880 C C . LEU A 1 109 ? -2.686 24.5 12.312 1 98.62 109 LEU A C 1
ATOM 882 O O . LEU A 1 109 ? -1.494 24.766 12.492 1 98.62 109 LEU A O 1
ATOM 886 N N . ALA A 1 110 ? -3.611 25.469 12.211 1 98.31 110 ALA A N 1
ATOM 887 C CA . ALA A 1 110 ? -3.244 26.875 12.258 1 98.31 110 ALA A CA 1
ATOM 888 C C . ALA A 1 110 ? -2.533 27.203 13.57 1 98.31 110 ALA A C 1
ATOM 890 O O . ALA A 1 110 ? -1.507 27.891 13.57 1 98.31 110 ALA A O 1
ATOM 891 N N . ALA A 1 111 ? -3.115 26.703 14.656 1 98.44 111 ALA A N 1
ATOM 892 C CA . ALA A 1 111 ? -2.523 26.953 15.969 1 98.44 111 ALA A CA 1
ATOM 893 C C . ALA A 1 111 ? -1.154 26.297 16.094 1 98.44 111 ALA A C 1
ATOM 895 O O . ALA A 1 111 ? -0.235 26.859 16.688 1 98.44 111 ALA A O 1
ATOM 896 N N . MET A 1 112 ? -1.012 25.078 15.602 1 98.62 112 MET A N 1
ATOM 897 C CA . MET A 1 112 ? 0.257 24.359 15.633 1 98.62 112 MET A CA 1
ATOM 898 C C . MET A 1 112 ? 1.337 25.125 14.875 1 98.62 112 MET A C 1
ATOM 900 O O . MET A 1 112 ? 2.445 25.297 15.383 1 98.62 112 MET A O 1
ATOM 904 N N . TRP A 1 113 ? 1.045 25.562 13.648 1 98.5 113 TRP A N 1
ATOM 905 C CA . TRP A 1 113 ? 2.035 26.266 12.836 1 98.5 113 TRP A CA 1
ATOM 906 C C . TRP A 1 113 ? 2.369 27.625 13.43 1 98.5 113 TRP A C 1
ATOM 908 O O . TRP A 1 113 ? 3.514 28.078 13.359 1 98.5 113 TRP A O 1
ATOM 918 N N . LYS A 1 114 ? 1.368 28.344 14.008 1 98.38 114 LYS A N 1
ATOM 919 C CA . LYS A 1 114 ? 1.636 29.594 14.695 1 98.38 114 LYS A CA 1
ATOM 920 C C . LYS A 1 114 ? 2.611 29.406 15.852 1 98.38 114 LYS A C 1
ATOM 922 O O . LYS A 1 114 ? 3.533 30.203 16.031 1 98.38 114 LYS A O 1
ATOM 927 N N . LEU A 1 115 ? 2.373 28.344 16.609 1 98.69 115 LEU A N 1
ATOM 928 C CA . LEU A 1 115 ? 3.25 28.031 17.734 1 98.69 115 LEU A CA 1
ATOM 929 C C . LEU A 1 115 ? 4.691 27.844 17.266 1 98.69 115 LEU A C 1
ATOM 931 O O . LEU A 1 115 ? 5.621 28.375 17.875 1 98.69 115 LEU A O 1
ATOM 935 N N . LEU A 1 116 ? 4.922 27.109 16.25 1 98.69 116 LEU A N 1
ATOM 936 C CA . LEU A 1 116 ? 6.254 26.875 15.703 1 98.69 116 LEU A CA 1
ATOM 937 C C . LEU A 1 116 ? 6.859 28.172 15.164 1 98.69 116 LEU A C 1
ATOM 939 O O . LEU A 1 116 ? 8.016 28.484 15.445 1 98.69 116 LEU A O 1
ATOM 943 N N . ARG A 1 117 ? 6.043 28.938 14.383 1 98.19 117 ARG A N 1
ATOM 944 C CA . ARG A 1 117 ? 6.523 30.203 13.852 1 98.19 117 ARG A CA 1
ATOM 945 C C . ARG A 1 117 ? 6.906 31.172 14.977 1 98.19 117 ARG A C 1
ATOM 947 O O . ARG A 1 117 ? 7.93 31.844 14.898 1 98.19 117 ARG A O 1
ATOM 954 N N . ASP A 1 118 ? 6.098 31.234 15.969 1 98.25 118 ASP A N 1
ATOM 955 C CA . ASP A 1 118 ? 6.352 32.094 17.125 1 98.25 118 ASP A CA 1
ATOM 956 C C . ASP A 1 118 ? 7.656 31.719 17.812 1 98.25 118 ASP A C 1
ATOM 958 O O . ASP A 1 118 ? 8.227 32.531 18.562 1 98.25 118 ASP A O 1
ATOM 962 N N . ASN A 1 119 ? 8.102 30.531 17.578 1 97.94 119 ASN A N 1
ATOM 963 C CA . ASN A 1 119 ? 9.336 30.062 18.188 1 97.94 119 ASN A CA 1
ATOM 964 C C . ASN A 1 119 ? 10.477 30 17.188 1 97.94 119 ASN A C 1
ATOM 966 O O . ASN A 1 119 ? 11.461 29.297 17.391 1 97.94 119 ASN A O 1
ATOM 970 N N . GLY A 1 120 ? 10.305 30.641 16.078 1 96.94 120 GLY A N 1
ATOM 971 C CA . GLY A 1 120 ? 11.406 30.906 15.164 1 96.94 120 GLY A CA 1
ATOM 972 C C . GLY A 1 120 ? 11.523 29.891 14.039 1 96.94 120 GLY A C 1
ATOM 973 O O . GLY A 1 120 ? 12.422 29.984 13.203 1 96.94 120 GLY A O 1
ATOM 974 N N . PHE A 1 121 ? 10.625 28.922 13.977 1 98.06 121 PHE A N 1
ATOM 975 C CA . PHE A 1 121 ? 10.719 27.875 12.953 1 98.06 121 PHE A CA 1
ATOM 976 C C . PHE A 1 121 ? 10.141 28.375 11.633 1 98.06 121 PHE A C 1
ATOM 978 O O . PHE A 1 121 ? 9.109 29.047 11.609 1 98.06 121 PHE A O 1
ATOM 985 N N . THR A 1 122 ? 10.805 28.078 10.539 1 98.06 122 THR A N 1
ATOM 986 C CA . THR A 1 122 ? 10.219 28.188 9.211 1 98.06 122 THR A CA 1
ATOM 987 C C . THR A 1 122 ? 9.461 26.906 8.852 1 98.06 122 THR A C 1
ATOM 989 O O . THR A 1 122 ? 9.977 25.797 9.055 1 98.06 122 THR A O 1
ATOM 992 N N . ILE A 1 123 ? 8.281 27.094 8.305 1 98.38 123 ILE A N 1
ATOM 993 C CA . ILE A 1 123 ? 7.441 25.953 7.961 1 98.38 123 ILE A CA 1
ATOM 994 C C . ILE A 1 123 ? 7.602 25.609 6.48 1 98.38 123 ILE A C 1
ATOM 996 O O . ILE A 1 123 ? 7.523 26.5 5.625 1 98.38 123 ILE A O 1
ATOM 1000 N N . TRP A 1 124 ? 7.848 24.344 6.176 1 98.56 124 TRP A N 1
ATOM 1001 C CA . TRP A 1 124 ? 7.887 23.781 4.832 1 98.56 124 TRP A CA 1
ATOM 1002 C C . TRP A 1 124 ? 6.895 22.641 4.688 1 98.56 124 TRP A C 1
ATOM 1004 O O . TRP A 1 124 ? 6.449 22.062 5.688 1 98.56 124 TRP A O 1
ATOM 1014 N N . CYS A 1 125 ? 6.516 22.391 3.418 1 98.75 125 CYS A N 1
ATOM 1015 C CA . CYS A 1 125 ? 5.645 21.266 3.09 1 98.75 125 CYS A CA 1
ATOM 1016 C C . CYS A 1 125 ? 6.297 20.359 2.057 1 98.75 125 CYS A C 1
ATOM 1018 O O . CYS A 1 125 ? 6.875 20.828 1.08 1 98.75 125 CYS A O 1
ATOM 1020 N N . LEU A 1 126 ? 6.305 19.125 2.291 1 98.81 126 LEU A N 1
ATOM 1021 C CA . LEU A 1 126 ? 6.684 18.094 1.33 1 98.81 126 LEU A CA 1
ATOM 1022 C C . LEU A 1 126 ? 5.531 17.125 1.093 1 98.81 126 LEU A C 1
ATOM 1024 O O . LEU A 1 126 ? 5.074 16.453 2.023 1 98.81 126 LEU A O 1
ATOM 1028 N N . THR A 1 127 ? 5.062 17.047 -0.176 1 98.62 127 THR A N 1
ATOM 1029 C CA . THR A 1 127 ? 3.83 16.312 -0.417 1 98.62 127 THR A CA 1
ATOM 1030 C C . THR A 1 127 ? 3.941 15.477 -1.691 1 98.62 127 THR A C 1
ATOM 1032 O O . THR A 1 127 ? 4.59 15.891 -2.654 1 98.62 127 THR A O 1
ATOM 1035 N N . ASP A 1 128 ? 3.285 14.266 -1.672 1 97.12 128 ASP A N 1
ATOM 1036 C CA . ASP A 1 128 ? 3.074 13.469 -2.875 1 97.12 128 ASP A CA 1
ATOM 1037 C C . ASP A 1 128 ? 1.913 14.016 -3.701 1 97.12 128 ASP A C 1
ATOM 1039 O O . ASP A 1 128 ? 1.729 13.625 -4.855 1 97.12 128 ASP A O 1
ATOM 1043 N N . GLY A 1 129 ? 1.132 14.906 -3.154 1 94.25 129 GLY A N 1
ATOM 1044 C CA . GLY A 1 129 ? 0.033 15.539 -3.871 1 94.25 129 GLY A CA 1
ATOM 1045 C C . GLY A 1 129 ? 0.484 16.656 -4.797 1 94.25 129 GLY A C 1
ATOM 1046 O O . GLY A 1 129 ? 1.597 17.156 -4.664 1 94.25 129 GLY A O 1
ATOM 1047 N N . ASP A 1 130 ? -0.44 16.984 -5.707 1 94.25 130 ASP A N 1
ATOM 1048 C CA . ASP A 1 130 ? -0.17 18.109 -6.598 1 94.25 130 ASP A CA 1
ATOM 1049 C C . ASP A 1 130 ? -0.152 19.422 -5.824 1 94.25 130 ASP A C 1
ATOM 1051 O O . ASP A 1 130 ? -0.944 19.609 -4.898 1 94.25 130 ASP A O 1
ATOM 1055 N N . LYS A 1 131 ? 0.853 20.297 -6.25 1 96.94 131 LYS A N 1
ATOM 1056 C CA . LYS A 1 131 ? 1.05 21.547 -5.531 1 96.94 131 LYS A CA 1
ATOM 1057 C C . LYS A 1 131 ? -0.222 22.391 -5.535 1 96.94 131 LYS A C 1
ATOM 1059 O O . LYS A 1 131 ? -0.598 22.969 -4.512 1 96.94 131 LYS A O 1
ATOM 1064 N N . GLU A 1 132 ? -0.914 22.438 -6.656 1 96.56 132 GLU A N 1
ATOM 1065 C CA . GLU A 1 132 ? -2.125 23.25 -6.758 1 96.56 132 GLU A CA 1
ATOM 1066 C C . GLU A 1 132 ? -3.236 22.688 -5.871 1 96.56 132 GLU A C 1
ATOM 1068 O O . GLU A 1 132 ? -3.975 23.438 -5.242 1 96.56 132 GLU A O 1
ATOM 1073 N N . ARG A 1 133 ? -3.328 21.406 -5.816 1 95.88 133 ARG A N 1
ATOM 1074 C CA . ARG A 1 133 ? -4.297 20.75 -4.945 1 95.88 133 ARG A CA 1
ATOM 1075 C C . ARG A 1 133 ? -4.035 21.094 -3.482 1 95.88 133 ARG A C 1
ATOM 1077 O O . ARG A 1 133 ? -4.957 21.438 -2.744 1 95.88 133 ARG A O 1
ATOM 1084 N N . VAL A 1 134 ? -2.791 21.031 -3.066 1 97.62 134 VAL A N 1
ATOM 1085 C CA . VAL A 1 134 ? -2.406 21.281 -1.682 1 97.62 134 VAL A CA 1
ATOM 1086 C C . VAL A 1 134 ? -2.658 22.75 -1.338 1 97.62 134 VAL A C 1
ATOM 1088 O O . VAL A 1 134 ? -3.178 23.062 -0.263 1 97.62 134 VAL A O 1
ATOM 1091 N N . LYS A 1 135 ? -2.316 23.641 -2.246 1 97.94 135 LYS A N 1
ATOM 1092 C CA . LYS A 1 135 ? -2.65 25.047 -2.039 1 97.94 135 LYS A CA 1
ATOM 1093 C C . LYS A 1 135 ? -4.152 25.234 -1.847 1 97.94 135 LYS A C 1
ATOM 1095 O O . LYS A 1 135 ? -4.582 26.047 -1.02 1 97.94 135 LYS A O 1
ATOM 1100 N N . GLY A 1 136 ? -4.895 24.484 -2.633 1 97.44 136 GLY A N 1
ATOM 1101 C CA . GLY A 1 136 ? -6.34 24.516 -2.488 1 97.44 136 GLY A CA 1
ATOM 1102 C C . GLY A 1 136 ? -6.812 24.094 -1.108 1 97.44 136 GLY A C 1
ATOM 1103 O O . GLY A 1 136 ? -7.719 24.719 -0.545 1 97.44 136 GLY A O 1
ATOM 1104 N N . TYR A 1 137 ? -6.238 23.016 -0.56 1 98.19 137 TYR A N 1
ATOM 1105 C CA . TYR A 1 137 ? -6.574 22.594 0.795 1 98.19 137 TYR A CA 1
ATOM 1106 C C . TYR A 1 137 ? -6.371 23.734 1.789 1 98.19 137 TYR A C 1
ATOM 1108 O O . TYR A 1 137 ? -7.223 23.969 2.65 1 98.19 137 TYR A O 1
ATOM 1116 N N . PHE A 1 138 ? -5.195 24.391 1.665 1 98.12 138 PHE A N 1
ATOM 1117 C CA . PHE A 1 138 ? -4.879 25.469 2.588 1 98.12 138 PHE A CA 1
ATOM 1118 C C . PHE A 1 138 ? -5.844 26.641 2.406 1 98.12 138 PHE A C 1
ATOM 1120 O O . PHE A 1 138 ? -6.344 27.203 3.385 1 98.12 138 PHE A O 1
ATOM 1127 N N . LYS A 1 139 ? -6.152 26.969 1.188 1 96.5 139 LYS A N 1
ATOM 1128 C CA . LYS A 1 139 ? -7.102 28.047 0.902 1 96.5 139 LYS A CA 1
ATOM 1129 C C . LYS A 1 139 ? -8.477 27.734 1.471 1 96.5 139 LYS A C 1
ATOM 1131 O O . LYS A 1 139 ? -9.094 28.578 2.131 1 96.5 139 LYS A O 1
ATOM 1136 N N . ASN A 1 140 ? -8.922 26.531 1.226 1 94.56 140 ASN A N 1
ATOM 1137 C CA . ASN A 1 140 ? -10.211 26.078 1.728 1 94.56 140 ASN A CA 1
ATOM 1138 C C . ASN A 1 140 ? -10.273 26.141 3.25 1 94.56 140 ASN A C 1
ATOM 1140 O O . ASN A 1 140 ? -11.359 26.219 3.83 1 94.56 140 ASN A O 1
ATOM 1144 N N . SER A 1 141 ? -9.133 26.141 3.859 1 97.12 141 SER A N 1
ATOM 1145 C CA . SER A 1 141 ? -9.055 26.078 5.316 1 97.12 141 SER A CA 1
ATOM 1146 C C . SER A 1 141 ? -8.617 27.422 5.906 1 97.12 141 SER A C 1
ATOM 1148 O O . SER A 1 141 ? -8.336 27.516 7.102 1 97.12 141 SER A O 1
ATOM 1150 N N . SER A 1 142 ? -8.43 28.469 5.102 1 96.25 142 SER A N 1
ATOM 1151 C CA . SER A 1 142 ? -7.988 29.797 5.504 1 96.25 142 SER A CA 1
ATOM 1152 C C . SER A 1 142 ? -6.633 29.734 6.199 1 96.25 142 SER A C 1
ATOM 1154 O O . SER A 1 142 ? -6.441 30.359 7.246 1 96.25 142 SER A O 1
ATOM 1156 N N . ILE A 1 143 ? -5.82 28.891 5.691 1 97.25 143 ILE A N 1
ATOM 1157 C CA . ILE A 1 143 ? -4.449 28.781 6.18 1 97.25 143 ILE A CA 1
ATOM 1158 C C . ILE A 1 143 ? -3.486 29.359 5.152 1 97.25 143 ILE A C 1
ATOM 1160 O O . ILE A 1 143 ? -3.518 28.984 3.979 1 97.25 143 ILE A O 1
ATOM 1164 N N . GLU A 1 144 ? -2.68 30.266 5.609 1 94.06 144 GLU A N 1
ATOM 1165 C CA . GLU A 1 144 ? -1.69 30.875 4.723 1 94.06 144 GLU A CA 1
ATOM 1166 C C . GLU A 1 144 ? -0.414 30.047 4.668 1 94.06 144 GLU A C 1
ATOM 1168 O O . GLU A 1 144 ? 0.149 29.688 5.707 1 94.06 144 GLU A O 1
ATOM 1173 N N . MET A 1 145 ? 0.013 29.766 3.521 1 97.25 145 MET A N 1
ATOM 1174 C CA . MET A 1 145 ? 1.248 29.031 3.271 1 97.25 145 MET A CA 1
ATOM 1175 C C . MET A 1 145 ? 1.942 29.531 2.014 1 97.25 145 MET A C 1
ATOM 1177 O O . MET A 1 145 ? 1.372 29.484 0.922 1 97.25 145 MET A O 1
ATOM 1181 N N . PRO A 1 146 ? 3.184 30.109 2.188 1 97.25 146 PRO A N 1
ATOM 1182 C CA . PRO A 1 146 ? 3.916 30.562 1.001 1 97.25 146 PRO A CA 1
ATOM 1183 C C . PRO A 1 146 ? 4.137 29.438 -0.016 1 97.25 146 PRO A C 1
ATOM 1185 O O . PRO A 1 146 ? 4.621 28.359 0.339 1 97.25 146 PRO A O 1
ATOM 1188 N N . GLU A 1 147 ? 3.812 29.766 -1.256 1 96.94 147 GLU A N 1
ATOM 1189 C CA . GLU A 1 147 ? 3.906 28.781 -2.324 1 96.94 147 GLU A CA 1
ATOM 1190 C C . GLU A 1 147 ? 5.328 28.25 -2.457 1 96.94 147 GLU A C 1
ATOM 1192 O O . GLU A 1 147 ? 5.531 27.062 -2.764 1 96.94 147 GLU A O 1
ATOM 1197 N N . GLU A 1 148 ? 6.32 29.031 -2.236 1 96.56 148 GLU A N 1
ATOM 1198 C CA . GLU A 1 148 ? 7.723 28.656 -2.414 1 96.56 148 GLU A CA 1
ATOM 1199 C C . GLU A 1 148 ? 8.156 27.625 -1.381 1 96.56 148 GLU A C 1
ATOM 1201 O O . GLU A 1 148 ? 9.18 26.953 -1.549 1 96.56 148 GLU A O 1
ATOM 1206 N N . ASN A 1 149 ? 7.383 27.516 -0.254 1 98.06 149 ASN A N 1
ATOM 1207 C CA . ASN A 1 149 ? 7.715 26.562 0.794 1 98.06 149 ASN A CA 1
ATOM 1208 C C . ASN A 1 149 ? 6.98 25.234 0.6 1 98.06 149 ASN A C 1
ATOM 1210 O O . ASN A 1 149 ? 7.094 24.344 1.428 1 98.06 149 ASN A O 1
ATOM 1214 N N . ILE A 1 150 ? 6.195 25.125 -0.462 1 98.38 150 ILE A N 1
ATOM 1215 C CA . ILE A 1 150 ? 5.508 23.875 -0.768 1 98.38 150 ILE A CA 1
ATOM 1216 C C . ILE A 1 150 ? 6.273 23.109 -1.85 1 98.38 150 ILE A C 1
ATOM 1218 O O . ILE A 1 150 ? 6.379 23.578 -2.986 1 98.38 150 ILE A O 1
ATOM 1222 N N . VAL A 1 151 ? 6.824 21.969 -1.484 1 98.38 151 VAL A N 1
ATOM 1223 C CA . VAL A 1 151 ? 7.531 21.094 -2.42 1 98.38 151 VAL A CA 1
ATOM 1224 C C . VAL A 1 151 ? 6.684 19.859 -2.721 1 98.38 151 VAL A C 1
ATOM 1226 O O . VAL A 1 151 ? 6.293 19.125 -1.809 1 98.38 151 VAL A O 1
ATOM 1229 N N . SER A 1 152 ? 6.344 19.672 -3.992 1 98.19 152 SER A N 1
ATOM 1230 C CA . SER A 1 152 ? 5.578 18.516 -4.445 1 98.19 152 SER A CA 1
ATOM 1231 C C . SER A 1 152 ? 6.477 17.5 -5.16 1 98.19 152 SER A C 1
ATOM 1233 O O . SER A 1 152 ? 7.355 17.891 -5.934 1 98.19 152 SER A O 1
ATOM 1235 N N . CYS A 1 153 ? 6.188 16.25 -4.957 1 97.62 153 CYS A N 1
ATOM 1236 C CA . CYS A 1 153 ? 6.891 15.172 -5.641 1 97.62 153 CYS A CA 1
ATOM 1237 C C . CYS A 1 153 ? 6.617 15.203 -7.141 1 97.62 153 CYS A C 1
ATOM 1239 O O . CYS A 1 153 ? 7.402 14.68 -7.934 1 97.62 153 CYS A O 1
ATOM 1241 N N . ASP A 1 154 ? 5.527 15.859 -7.551 1 96.94 154 ASP A N 1
ATOM 1242 C CA . ASP A 1 154 ? 5.207 15.984 -8.969 1 96.94 154 ASP A CA 1
ATOM 1243 C C . ASP A 1 154 ? 6.336 16.672 -9.727 1 96.94 154 ASP A C 1
ATOM 1245 O O . ASP A 1 154 ? 6.66 16.281 -10.852 1 96.94 154 ASP A O 1
ATOM 1249 N N . SER A 1 155 ? 6.879 17.625 -9.078 1 95.5 155 SER A N 1
ATOM 1250 C CA . SER A 1 155 ? 7.941 18.375 -9.742 1 95.5 155 SER A CA 1
ATOM 1251 C C . SER A 1 155 ? 9.227 17.547 -9.828 1 95.5 155 SER A C 1
ATOM 1253 O O . SER A 1 155 ? 10.062 17.781 -10.703 1 95.5 155 SER A O 1
ATOM 1255 N N . LEU A 1 156 ? 9.414 16.609 -8.969 1 96.69 156 LEU A N 1
ATOM 1256 C CA . LEU A 1 156 ? 10.617 15.781 -8.891 1 96.69 156 LEU A CA 1
ATOM 1257 C C . LEU A 1 156 ? 10.469 14.531 -9.75 1 96.69 156 LEU A C 1
ATOM 1259 O O . LEU A 1 156 ? 11.461 13.898 -10.102 1 96.69 156 LEU A O 1
ATOM 1263 N N . LYS A 1 157 ? 9.203 14.094 -10.008 1 97.31 157 LYS A N 1
ATOM 1264 C CA . LYS A 1 157 ? 8.867 12.867 -10.734 1 97.31 157 LYS A CA 1
ATOM 1265 C C . LYS A 1 157 ? 9.398 11.633 -10.008 1 97.31 157 LYS A C 1
ATOM 1267 O O . LYS A 1 157 ? 9.828 10.672 -10.648 1 97.31 157 LYS A O 1
ATOM 1272 N N . ILE A 1 158 ? 9.562 11.773 -8.75 1 97.56 158 ILE A N 1
ATOM 1273 C CA . ILE A 1 158 ? 9.891 10.695 -7.816 1 97.56 158 ILE A CA 1
ATOM 1274 C C . ILE A 1 158 ? 9.078 10.867 -6.535 1 97.56 158 ILE A C 1
ATOM 1276 O O . ILE A 1 158 ? 8.984 11.969 -5.992 1 97.56 158 ILE A O 1
ATOM 1280 N N . GLY A 1 159 ? 8.461 9.867 -6.039 1 97.94 159 GLY A N 1
ATOM 1281 C CA . GLY A 1 159 ? 7.547 9.961 -4.91 1 97.94 159 GLY A CA 1
ATOM 1282 C C . GLY A 1 159 ? 8.156 9.484 -3.607 1 97.94 159 GLY A C 1
ATOM 1283 O O . GLY A 1 159 ? 9.164 8.766 -3.609 1 97.94 159 GLY A O 1
ATOM 1284 N N . LYS A 1 160 ? 7.59 9.953 -2.457 1 98.06 160 LYS A N 1
ATOM 1285 C CA . LYS A 1 160 ? 7.883 9.359 -1.154 1 98.06 160 LYS A CA 1
ATOM 1286 C C . LYS A 1 160 ? 7.566 7.871 -1.141 1 98.06 160 LYS A C 1
ATOM 1288 O O . LYS A 1 160 ? 6.68 7.414 -1.867 1 98.06 160 LYS A O 1
ATOM 1293 N N . PRO A 1 161 ? 8.438 7.004 -0.401 1 98.31 161 PRO A N 1
ATOM 1294 C CA . PRO A 1 161 ? 9.508 7.445 0.496 1 98.31 161 PRO A CA 1
ATOM 1295 C C . PRO A 1 161 ? 10.891 7.367 -0.15 1 98.31 161 PRO A C 1
ATOM 1297 O O . PRO A 1 161 ? 11.883 7.125 0.539 1 98.31 161 PRO A O 1
ATOM 1300 N N . ALA A 1 162 ? 11.023 7.469 -1.49 1 98.12 162 ALA A N 1
ATOM 1301 C CA . ALA A 1 162 ? 12.352 7.445 -2.1 1 98.12 162 ALA A CA 1
ATOM 1302 C C . ALA A 1 162 ? 13.305 8.375 -1.364 1 98.12 162 ALA A C 1
ATOM 1304 O O . ALA A 1 162 ? 12.984 9.547 -1.122 1 98.12 162 ALA A O 1
ATOM 1305 N N . PRO A 1 163 ? 14.539 7.895 -1.046 1 98.12 163 PRO A N 1
ATOM 1306 C CA . PRO A 1 163 ? 15.492 8.719 -0.302 1 98.12 163 PRO A CA 1
ATOM 1307 C C . PRO A 1 163 ? 15.812 10.039 -1.01 1 98.12 163 PRO A C 1
ATOM 1309 O O . PRO A 1 163 ? 16.031 11.055 -0.354 1 98.12 163 PRO A O 1
ATOM 1312 N N . GLU A 1 164 ? 15.773 10.016 -2.322 1 97.94 164 GLU A N 1
ATOM 1313 C CA . GLU A 1 164 ? 16.094 11.188 -3.135 1 97.94 164 GLU A CA 1
ATOM 1314 C C . GLU A 1 164 ? 15.172 12.359 -2.818 1 97.94 164 GLU A C 1
ATOM 1316 O O . GLU A 1 164 ? 15.586 13.516 -2.895 1 97.94 164 GLU A O 1
ATOM 1321 N N . VAL A 1 165 ? 13.945 12.055 -2.453 1 98.62 165 VAL A N 1
ATOM 1322 C CA . VAL A 1 165 ? 12.945 13.086 -2.178 1 98.62 165 VAL A CA 1
ATOM 1323 C C . VAL A 1 165 ? 13.344 13.867 -0.929 1 98.62 165 VAL A C 1
ATOM 1325 O O . VAL A 1 165 ? 13.32 15.102 -0.929 1 98.62 165 VAL A O 1
ATOM 1328 N N . TYR A 1 166 ? 13.727 13.203 0.104 1 98.62 166 TYR A N 1
ATOM 1329 C CA . TYR A 1 166 ? 14.07 13.82 1.379 1 98.62 166 TYR A CA 1
ATOM 1330 C C . TYR A 1 166 ? 15.414 14.531 1.292 1 98.62 166 TYR A C 1
ATOM 1332 O O . TYR A 1 166 ? 15.602 15.586 1.9 1 98.62 166 TYR A O 1
ATOM 1340 N N . LYS A 1 167 ? 16.344 13.938 0.565 1 98 167 LYS A N 1
ATOM 1341 C CA . LYS A 1 167 ? 17.625 14.609 0.332 1 98 167 LYS A CA 1
ATOM 1342 C C . LYS A 1 167 ? 17.422 15.922 -0.417 1 98 167 LYS A C 1
ATOM 1344 O O . LYS A 1 167 ? 18.062 16.922 -0.09 1 98 167 LYS A O 1
ATOM 1349 N N . TYR A 1 168 ? 16.594 15.859 -1.419 1 98.19 168 TYR A N 1
ATOM 1350 C CA . TYR A 1 168 ? 16.266 17.078 -2.152 1 98.19 168 TYR A CA 1
ATOM 1351 C C . TYR A 1 168 ? 15.727 18.141 -1.214 1 98.19 168 TYR A C 1
ATOM 1353 O O . TYR A 1 168 ? 16.125 19.312 -1.298 1 98.19 168 TYR A O 1
ATOM 1361 N N . MET A 1 169 ? 14.828 17.734 -0.362 1 98.38 169 MET A N 1
ATOM 1362 C CA . MET A 1 169 ? 14.203 18.672 0.564 1 98.38 169 MET A CA 1
ATOM 1363 C C . MET A 1 169 ? 15.25 19.312 1.476 1 98.38 169 MET A C 1
ATOM 1365 O O . MET A 1 169 ? 15.219 20.516 1.71 1 98.38 169 MET A O 1
ATOM 1369 N N . LEU A 1 170 ? 16.156 18.516 1.982 1 97.94 170 LEU A N 1
ATOM 1370 C CA . LEU A 1 170 ? 17.219 19.016 2.854 1 97.94 170 LEU A CA 1
ATOM 1371 C C . LEU A 1 170 ? 18.078 20.047 2.127 1 97.94 170 LEU A C 1
ATOM 1373 O O . LEU A 1 170 ? 18.438 21.078 2.699 1 97.94 170 LEU A O 1
ATOM 1377 N N . GLU A 1 171 ? 18.328 19.719 0.886 1 96.88 171 GLU A N 1
ATOM 1378 C CA . GLU A 1 171 ? 19.172 20.609 0.097 1 96.88 171 GLU A CA 1
ATOM 1379 C C . GLU A 1 171 ? 18.453 21.922 -0.227 1 96.88 171 GLU A C 1
ATOM 1381 O O . GLU A 1 171 ? 19.078 22.969 -0.333 1 96.88 171 GLU A O 1
ATOM 1386 N N . LYS A 1 172 ? 17.172 21.812 -0.354 1 96.62 172 LYS A N 1
ATOM 1387 C CA . LYS A 1 172 ? 16.344 22.969 -0.721 1 96.62 172 LYS A CA 1
ATOM 1388 C C . LYS A 1 172 ? 16.234 23.953 0.437 1 96.62 172 LYS A C 1
ATOM 1390 O O . LYS A 1 172 ? 16.172 25.172 0.222 1 96.62 172 LYS A O 1
ATOM 1395 N N . ILE A 1 173 ? 16.125 23.469 1.667 1 96.19 173 ILE A N 1
ATOM 1396 C CA . ILE A 1 173 ? 15.984 24.297 2.857 1 96.19 173 ILE A CA 1
ATOM 1397 C C . ILE A 1 173 ? 17.234 25.141 3.047 1 96.19 173 ILE A C 1
ATOM 1399 O O . ILE A 1 173 ? 18.359 24.672 2.826 1 96.19 173 ILE A O 1
ATOM 1403 N N . PRO A 1 174 ? 17.031 26.391 3.363 1 91.25 174 PRO A N 1
ATOM 1404 C CA . PRO A 1 174 ? 18.219 27.219 3.639 1 91.25 174 PRO A CA 1
ATOM 1405 C C . PRO A 1 174 ? 19.109 26.609 4.719 1 91.25 174 PRO A C 1
ATOM 1407 O O . PRO A 1 174 ? 18.625 26.062 5.703 1 91.25 174 PRO A O 1
ATOM 1410 N N . GLY A 1 175 ? 20.469 26.672 4.492 1 88.31 175 GLY A N 1
ATOM 1411 C CA . GLY A 1 175 ? 21.422 26.094 5.438 1 88.31 175 GLY A CA 1
ATOM 1412 C C . GLY A 1 175 ? 21.625 24.609 5.25 1 88.31 175 GLY A C 1
ATOM 1413 O O . GLY A 1 175 ? 22.234 23.953 6.098 1 88.31 175 GLY A O 1
ATOM 1414 N N . LYS A 1 176 ? 21.062 24.125 4.297 1 86.94 176 LYS A N 1
ATOM 1415 C CA . LYS A 1 176 ? 21.234 22.734 3.896 1 86.94 176 LYS A CA 1
ATOM 1416 C C . LYS A 1 176 ? 20.672 21.781 4.953 1 86.94 176 LYS A C 1
ATOM 1418 O O . LYS A 1 176 ? 21.297 20.766 5.273 1 86.94 176 LYS A O 1
ATOM 1423 N N . GLY A 1 177 ? 19.688 22.312 5.555 1 85.88 177 GLY A N 1
ATOM 1424 C CA . GLY A 1 177 ? 18.891 21.469 6.426 1 85.88 177 GLY A CA 1
ATOM 1425 C C . GLY A 1 177 ? 19.531 21.234 7.781 1 85.88 177 GLY A C 1
ATOM 1426 O O . GLY A 1 177 ? 19.219 20.25 8.453 1 85.88 177 GLY A O 1
ATOM 1427 N N . LYS A 1 178 ? 20.438 22.188 8.016 1 85.5 178 LYS A N 1
ATOM 1428 C CA . LYS A 1 178 ? 20.969 22.109 9.367 1 85.5 178 LYS A CA 1
ATOM 1429 C C . LYS A 1 178 ? 19.859 22.328 10.406 1 85.5 178 LYS A C 1
ATOM 1431 O O . LYS A 1 178 ? 19.062 23.25 10.289 1 85.5 178 LYS A O 1
ATOM 1436 N N . ASP A 1 179 ? 19.484 21.469 11.289 1 92.19 179 ASP A N 1
ATOM 1437 C CA . ASP A 1 179 ? 18.469 21.516 12.336 1 92.19 179 ASP A CA 1
ATOM 1438 C C . ASP A 1 179 ? 17.062 21.344 11.75 1 92.19 179 ASP A C 1
ATOM 1440 O O . ASP A 1 179 ? 16.125 22.031 12.141 1 92.19 179 ASP A O 1
ATOM 1444 N N . ALA A 1 180 ? 16.922 20.703 10.695 1 97.38 180 ALA A N 1
ATOM 1445 C CA . ALA A 1 180 ? 15.633 20.469 10.031 1 97.38 180 ALA A CA 1
ATOM 1446 C C . ALA A 1 180 ? 14.875 19.328 10.688 1 97.38 180 ALA A C 1
ATOM 1448 O O . ALA A 1 180 ? 15.453 18.266 10.953 1 97.38 180 ALA A O 1
ATOM 1449 N N . TRP A 1 181 ? 13.672 19.578 10.961 1 98.5 181 TRP A N 1
ATOM 1450 C CA . TRP A 1 181 ? 12.742 18.578 11.469 1 98.5 181 TRP A CA 1
ATOM 1451 C C . TRP A 1 181 ? 11.805 18.094 10.375 1 98.5 181 TRP A C 1
ATOM 1453 O O . TRP A 1 181 ? 11.469 18.844 9.453 1 98.5 181 TRP A O 1
ATOM 1463 N N . PHE A 1 182 ? 11.445 16.891 10.398 1 98.94 182 PHE A N 1
ATOM 1464 C CA . PHE A 1 182 ? 10.367 16.344 9.594 1 98.94 182 PHE A CA 1
ATOM 1465 C C . PHE A 1 182 ? 9.219 15.859 10.469 1 98.94 182 PHE A C 1
ATOM 1467 O O . PHE A 1 182 ? 9.414 15.055 11.383 1 98.94 182 PHE A O 1
ATOM 1474 N N . ALA A 1 183 ? 8.047 16.359 10.219 1 98.94 183 ALA A N 1
ATOM 1475 C CA . ALA A 1 183 ? 6.859 16.094 11.023 1 98.94 183 ALA A CA 1
ATOM 1476 C C . ALA A 1 183 ? 5.793 15.367 10.203 1 98.94 183 ALA A C 1
ATOM 1478 O O . ALA A 1 183 ? 5.414 15.836 9.125 1 98.94 183 ALA A O 1
ATOM 1479 N N . ALA A 1 184 ? 5.316 14.281 10.703 1 98.94 184 ALA A N 1
ATOM 1480 C CA . ALA A 1 184 ? 4.363 13.477 9.945 1 98.94 184 ALA A CA 1
ATOM 1481 C C . ALA A 1 184 ? 3.5 12.625 10.875 1 98.94 184 ALA A C 1
ATOM 1483 O O . ALA A 1 184 ? 3.869 12.383 12.023 1 98.94 184 ALA A O 1
ATOM 1484 N N . ALA A 1 185 ? 2.357 12.219 10.352 1 98.81 185 ALA A N 1
ATOM 1485 C CA . ALA A 1 185 ? 1.504 11.25 11.031 1 98.81 185 ALA A CA 1
ATOM 1486 C C . ALA A 1 185 ? 1.714 9.844 10.477 1 98.81 185 ALA A C 1
ATOM 1488 O O . ALA A 1 185 ? 1.233 8.867 11.047 1 98.81 185 ALA A O 1
ATOM 1489 N N . HIS A 1 186 ? 2.383 9.719 9.375 1 98.75 186 HIS A N 1
ATOM 1490 C CA . HIS A 1 186 ? 2.797 8.43 8.836 1 98.75 186 HIS A CA 1
ATOM 1491 C C . HIS A 1 186 ? 4.191 8.047 9.32 1 98.75 186 HIS A C 1
ATOM 1493 O O . HIS A 1 186 ? 5.168 8.734 9.016 1 98.75 186 HIS A O 1
ATOM 1499 N N . MET A 1 187 ? 4.301 6.953 9.93 1 98.75 187 MET A N 1
ATOM 1500 C CA . MET A 1 187 ? 5.582 6.582 10.531 1 98.75 187 MET A CA 1
ATOM 1501 C C . MET A 1 187 ? 6.605 6.234 9.453 1 98.75 187 MET A C 1
ATOM 1503 O O . MET A 1 187 ? 7.797 6.492 9.617 1 98.75 187 MET A O 1
ATOM 1507 N N . TRP A 1 188 ? 6.121 5.633 8.367 1 98.75 188 TRP A N 1
ATOM 1508 C CA . TRP A 1 188 ? 7.043 5.344 7.27 1 98.75 188 TRP A CA 1
ATOM 1509 C C . TRP A 1 188 ? 7.711 6.617 6.77 1 98.75 188 TRP A C 1
ATOM 1511 O O . TRP A 1 188 ? 8.867 6.59 6.332 1 98.75 188 TRP A O 1
ATOM 1521 N N . ASP A 1 189 ? 7.012 7.719 6.781 1 98.81 189 ASP A N 1
ATOM 1522 C CA . ASP A 1 189 ? 7.543 9.016 6.367 1 98.81 189 ASP A CA 1
ATOM 1523 C C . ASP A 1 189 ? 8.625 9.5 7.328 1 98.81 189 ASP A C 1
ATOM 1525 O O . ASP A 1 189 ? 9.688 9.961 6.898 1 98.81 189 ASP A O 1
ATOM 1529 N N . CYS A 1 190 ? 8.352 9.359 8.602 1 98.81 190 CYS A N 1
ATOM 1530 C CA . CYS A 1 190 ? 9.344 9.719 9.609 1 98.81 190 CYS A CA 1
ATOM 1531 C C . CYS A 1 190 ? 10.594 8.859 9.477 1 98.81 190 CYS A C 1
ATOM 1533 O O . CYS A 1 190 ? 11.711 9.367 9.586 1 98.81 190 CYS A O 1
ATOM 1535 N N . ARG A 1 191 ? 10.383 7.586 9.203 1 98.75 191 ARG A N 1
ATOM 1536 C CA . ARG A 1 191 ? 11.523 6.684 9.07 1 98.75 191 ARG A CA 1
ATOM 1537 C C . ARG A 1 191 ? 12.406 7.09 7.895 1 98.75 191 ARG A C 1
ATOM 1539 O O . ARG A 1 191 ? 13.633 7.148 8.023 1 98.75 191 ARG A O 1
ATOM 1546 N N . ALA A 1 192 ? 11.82 7.348 6.777 1 98.81 192 ALA A N 1
ATOM 1547 C CA . ALA A 1 192 ? 12.562 7.762 5.59 1 98.81 192 ALA A CA 1
ATOM 1548 C C . ALA A 1 192 ? 13.289 9.078 5.832 1 98.81 192 ALA A C 1
ATOM 1550 O O . ALA A 1 192 ? 14.461 9.227 5.469 1 98.81 192 ALA A O 1
ATOM 1551 N N . ALA A 1 193 ? 12.594 10.023 6.461 1 98.81 193 ALA A N 1
ATOM 1552 C CA . ALA A 1 193 ? 13.172 11.336 6.742 1 98.81 193 ALA A CA 1
ATOM 1553 C C . ALA A 1 193 ? 14.352 11.211 7.707 1 98.81 193 ALA A C 1
ATOM 1555 O O . ALA A 1 193 ? 15.375 11.883 7.531 1 98.81 193 ALA A O 1
ATOM 1556 N N . LYS A 1 194 ? 14.18 10.398 8.711 1 98.38 194 LYS A N 1
ATOM 1557 C CA . LYS A 1 194 ? 15.258 10.195 9.68 1 98.38 194 LYS A CA 1
ATOM 1558 C C . LYS A 1 194 ? 16.5 9.641 8.992 1 98.38 194 LYS A C 1
ATOM 1560 O O . LYS A 1 194 ? 17.625 10.094 9.273 1 98.38 194 LYS A O 1
ATOM 1565 N N . LYS A 1 195 ? 16.359 8.727 8.125 1 98 195 LYS A N 1
ATOM 1566 C CA . LYS A 1 195 ? 17.484 8.148 7.387 1 98 195 LYS A CA 1
ATOM 1567 C C . LYS A 1 195 ? 18.172 9.195 6.52 1 98 195 LYS A C 1
ATOM 1569 O O . LYS A 1 195 ? 19.375 9.109 6.273 1 98 195 LYS A O 1
ATOM 1574 N N . ALA A 1 196 ? 17.438 10.141 6.07 1 97.56 196 ALA A N 1
ATOM 1575 C CA . ALA A 1 196 ? 18 11.195 5.219 1 97.56 196 ALA A CA 1
ATOM 1576 C C . ALA A 1 196 ? 18.734 12.234 6.047 1 97.56 196 ALA A C 1
ATOM 1578 O O . ALA A 1 196 ? 19.5 13.047 5.508 1 97.56 196 ALA A O 1
ATOM 1579 N N . GLY A 1 197 ? 18.438 12.312 7.402 1 97.12 197 GLY A N 1
ATOM 1580 C CA . GLY A 1 197 ? 19.219 13.219 8.234 1 97.12 197 GLY A CA 1
ATOM 1581 C C . GLY A 1 197 ? 18.359 14.219 8.992 1 97.12 197 GLY A C 1
ATOM 1582 O O . GLY A 1 197 ? 18.875 15.062 9.719 1 97.12 197 GLY A O 1
ATOM 1583 N N . PHE A 1 198 ? 17.016 14.109 8.93 1 98.44 198 PHE A N 1
ATOM 1584 C CA . PHE A 1 198 ? 16.125 14.992 9.672 1 98.44 198 PHE A CA 1
ATOM 1585 C C . PHE A 1 198 ? 16.031 14.562 11.133 1 98.44 198 PHE A C 1
ATOM 1587 O O . PHE A 1 198 ? 16.141 13.375 11.445 1 98.44 198 PHE A O 1
ATOM 1594 N N . TYR A 1 199 ? 15.859 15.508 12.031 1 98.25 199 TYR A N 1
ATOM 1595 C CA . TYR A 1 199 ? 15.109 15.172 13.242 1 98.25 199 TYR A CA 1
ATOM 1596 C C . TYR A 1 199 ? 13.656 14.859 12.914 1 98.25 199 TYR A C 1
ATOM 1598 O O . TYR A 1 199 ? 13.102 15.406 11.961 1 98.25 199 TYR A O 1
ATOM 1606 N N . THR A 1 200 ? 13.047 14.016 13.68 1 98.88 200 THR A N 1
ATOM 1607 C CA . THR A 1 200 ? 11.719 13.586 13.25 1 98.88 200 THR A CA 1
ATOM 1608 C C . THR A 1 200 ? 10.727 13.664 14.406 1 98.88 200 THR A C 1
ATOM 1610 O O . THR A 1 200 ? 11.078 13.383 15.555 1 98.88 200 THR A O 1
ATOM 1613 N N . ALA A 1 201 ? 9.531 14.031 14.102 1 98.94 201 ALA A N 1
ATOM 1614 C CA . ALA A 1 201 ? 8.398 14.078 15.023 1 98.94 201 ALA A CA 1
ATOM 1615 C C . ALA A 1 201 ? 7.18 13.383 14.422 1 98.94 201 ALA A C 1
ATOM 1617 O O . ALA A 1 201 ? 6.699 13.773 13.352 1 98.94 201 ALA A O 1
ATOM 1618 N N . TRP A 1 202 ? 6.727 12.383 15.102 1 98.94 202 TRP A N 1
ATOM 1619 C CA . TRP A 1 202 ? 5.523 11.648 14.703 1 98.94 202 TRP A CA 1
ATOM 1620 C C . TRP A 1 202 ? 4.355 11.992 15.625 1 98.94 202 TRP A C 1
ATOM 1622 O O . TRP A 1 202 ? 4.535 12.141 16.844 1 98.94 202 TRP A O 1
ATOM 1632 N N . THR A 1 203 ? 3.188 12.117 15.023 1 98.81 203 THR A N 1
ATOM 1633 C CA . THR A 1 203 ? 1.979 12.305 15.82 1 98.81 203 THR A CA 1
ATOM 1634 C C . THR A 1 203 ? 0.972 11.195 15.547 1 98.81 203 THR A C 1
ATOM 1636 O O . THR A 1 203 ? 0.9 10.672 14.43 1 98.81 203 THR A O 1
ATOM 1639 N N . ASP A 1 204 ? 0.125 10.859 16.547 1 98.19 204 ASP A N 1
ATOM 1640 C CA . ASP A 1 204 ? -0.796 9.727 16.438 1 98.19 204 ASP A CA 1
ATOM 1641 C C . ASP A 1 204 ? -2.143 10.172 15.875 1 98.19 204 ASP A C 1
ATOM 1643 O O . ASP A 1 204 ? -3.127 9.43 15.953 1 98.19 204 ASP A O 1
ATOM 1647 N N . VAL A 1 205 ? -2.209 11.344 15.32 1 98.06 205 VAL A N 1
ATOM 1648 C CA . VAL A 1 205 ? -3.48 11.938 14.914 1 98.06 205 VAL A CA 1
ATOM 1649 C C . VAL A 1 205 ? -4.141 11.062 13.852 1 98.06 205 VAL A C 1
ATOM 1651 O O . VAL A 1 205 ? -5.363 11.094 13.68 1 98.06 205 VAL A O 1
ATOM 1654 N N . TYR A 1 206 ? -3.363 10.211 13.141 1 98.12 206 TYR A N 1
ATOM 1655 C CA . TYR A 1 206 ? -3.916 9.445 12.039 1 98.12 206 TYR A CA 1
ATOM 1656 C C . TYR A 1 206 ? -3.779 7.945 12.289 1 98.12 206 TYR A C 1
ATOM 1658 O O . TYR A 1 206 ? -4.777 7.219 12.305 1 98.12 206 TYR A O 1
ATOM 1666 N N . GLU A 1 207 ? -2.568 7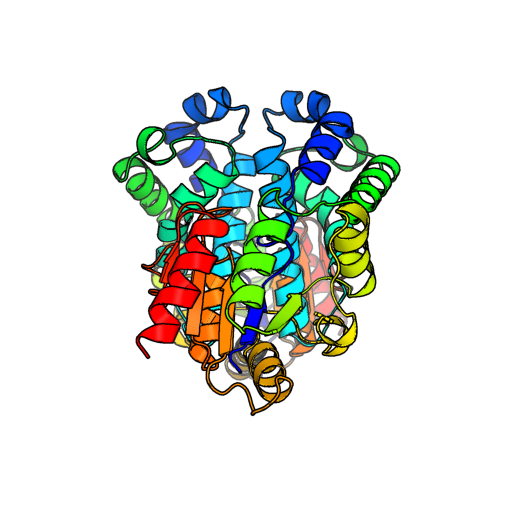.461 12.625 1 98.31 207 GLU A N 1
ATOM 1667 C CA . GLU A 1 207 ? -2.305 6.023 12.625 1 98.31 207 GLU A CA 1
ATOM 1668 C C . GLU A 1 207 ? -2.568 5.41 13.992 1 98.31 207 GLU A C 1
ATOM 1670 O O . GLU A 1 207 ? -2.781 4.199 14.109 1 98.31 207 GLU A O 1
ATOM 1675 N N . LYS A 1 208 ? -2.566 6.141 15.039 1 97.56 208 LYS A N 1
ATOM 1676 C CA . LYS A 1 208 ? -2.727 5.711 16.422 1 97.56 208 LYS A CA 1
ATOM 1677 C C . LYS A 1 208 ? -1.539 4.871 16.875 1 97.56 208 LYS A C 1
ATOM 1679 O O . LYS A 1 208 ? -0.995 5.09 17.969 1 97.56 208 LYS A O 1
ATOM 1684 N N . TYR A 1 209 ? -1.135 3.912 16.094 1 97.56 209 TYR A N 1
ATOM 1685 C CA . TYR A 1 209 ? -0.033 3.008 16.406 1 97.56 209 TYR A CA 1
ATOM 1686 C C . TYR A 1 209 ? 1.146 3.246 15.469 1 97.56 209 TYR A C 1
ATOM 1688 O O . TYR A 1 209 ? 1.042 3.023 14.258 1 97.56 209 TYR A O 1
ATOM 1696 N N . PRO A 1 210 ? 2.285 3.6 15.977 1 97.44 210 PRO A N 1
ATOM 1697 C CA . PRO A 1 210 ? 3.426 3.943 15.125 1 97.44 210 PRO A CA 1
ATOM 1698 C C . PRO A 1 210 ? 4.133 2.713 14.562 1 97.44 210 PRO A C 1
ATOM 1700 O O . PRO A 1 210 ? 4.949 2.832 13.648 1 97.44 210 PRO A O 1
ATOM 1703 N N . CYS A 1 211 ? 3.871 1.49 15.094 1 98.25 211 CYS A N 1
ATOM 1704 C CA . CYS A 1 211 ? 4.508 0.268 14.625 1 98.25 211 CYS A CA 1
ATOM 1705 C C . CYS A 1 211 ? 6.027 0.384 14.688 1 98.25 211 CYS A C 1
ATOM 1707 O O . CYS A 1 211 ? 6.715 0.137 13.695 1 98.25 211 CYS A O 1
ATOM 1709 N N . GLU A 1 212 ? 6.539 0.679 15.836 1 98.12 212 GLU A N 1
ATOM 1710 C CA . GLU A 1 212 ? 7.965 0.932 16.031 1 98.12 212 GLU A CA 1
ATOM 1711 C C . GLU A 1 212 ? 8.789 -0.319 15.758 1 98.12 212 GLU A C 1
ATOM 1713 O O . GLU A 1 212 ? 9.969 -0.225 15.406 1 98.12 212 GLU A O 1
ATOM 1718 N N . GLU A 1 213 ? 8.203 -1.463 15.859 1 97.69 213 GLU A N 1
ATOM 1719 C CA . GLU A 1 213 ? 8.922 -2.719 15.656 1 97.69 213 GLU A CA 1
ATOM 1720 C C . GLU A 1 213 ? 9.43 -2.836 14.219 1 97.69 213 GLU A C 1
ATOM 1722 O O . GLU A 1 213 ? 10.406 -3.543 13.961 1 97.69 213 GLU A O 1
ATOM 1727 N N . ILE A 1 214 ? 8.789 -2.094 13.297 1 98.56 214 ILE A N 1
ATOM 1728 C CA . ILE A 1 214 ? 9.25 -2.211 11.914 1 98.56 214 ILE A CA 1
ATOM 1729 C C . ILE A 1 214 ? 9.797 -0.868 11.438 1 98.56 214 ILE A C 1
ATOM 1731 O O . ILE A 1 214 ? 10.672 -0.82 10.57 1 98.56 214 ILE A O 1
ATOM 1735 N N . PHE A 1 215 ? 9.406 0.204 12.047 1 98.62 215 PHE A N 1
ATOM 1736 C CA . PHE A 1 215 ? 9.805 1.503 11.523 1 98.62 215 PHE A CA 1
ATOM 1737 C C . PHE A 1 215 ? 10.836 2.16 12.43 1 98.62 215 PHE A C 1
ATOM 1739 O O . PHE A 1 215 ? 11.43 3.18 12.07 1 98.62 215 PHE A O 1
ATOM 1746 N N . GLY A 1 216 ? 11.109 1.568 13.641 1 98 216 GLY A N 1
ATOM 1747 C CA . GLY A 1 216 ? 11.961 2.229 14.617 1 98 216 GLY A CA 1
ATOM 1748 C C . GLY A 1 216 ? 11.281 3.402 15.297 1 98 216 GLY A C 1
ATOM 1749 O O . GLY A 1 216 ? 10.062 3.568 15.203 1 98 216 GLY A O 1
ATOM 1750 N N . GLU A 1 217 ? 12.055 4.133 16.062 1 97.94 217 GLU A N 1
ATOM 1751 C CA . GLU A 1 217 ? 11.516 5.246 16.844 1 97.94 217 GLU A CA 1
ATOM 1752 C C . GLU A 1 217 ? 11.898 6.59 16.234 1 97.94 217 GLU A C 1
ATOM 1754 O O . GLU A 1 217 ? 13.062 6.805 15.883 1 97.94 217 GLU A O 1
ATOM 1759 N N . PRO A 1 218 ? 10.953 7.434 16.062 1 98.56 218 PRO A N 1
ATOM 1760 C CA . PRO A 1 218 ? 11.32 8.82 15.75 1 98.56 218 PRO A CA 1
ATOM 1761 C C . PRO A 1 218 ? 11.914 9.555 16.953 1 98.56 218 PRO A C 1
ATOM 1763 O O . PRO A 1 218 ? 12.016 8.984 18.031 1 98.56 218 PRO A O 1
ATOM 1766 N N . ASP A 1 219 ? 12.383 10.742 16.719 1 98.44 219 ASP A N 1
ATOM 1767 C CA . ASP A 1 219 ? 12.93 11.531 17.812 1 98.44 219 ASP A CA 1
ATOM 1768 C C . ASP A 1 219 ? 11.828 11.953 18.797 1 98.44 219 ASP A C 1
ATOM 1770 O O . ASP A 1 219 ? 12.078 12.109 19.984 1 98.44 219 ASP A O 1
ATOM 1774 N N . ILE A 1 220 ? 10.672 12.117 18.25 1 98.69 220 ILE A N 1
ATOM 1775 C CA . ILE A 1 220 ? 9.523 12.539 19.047 1 98.69 220 ILE A CA 1
ATOM 1776 C C . ILE A 1 220 ? 8.297 11.711 18.672 1 98.69 220 ILE A C 1
ATOM 1778 O O . ILE A 1 220 ? 8.039 11.477 17.484 1 98.69 220 ILE A O 1
ATOM 1782 N N . ILE A 1 221 ? 7.582 11.234 19.594 1 98.75 221 ILE A N 1
ATOM 1783 C CA . ILE A 1 221 ? 6.223 10.719 19.453 1 98.75 221 ILE A CA 1
ATOM 1784 C C . ILE A 1 221 ? 5.246 11.625 20.188 1 98.75 221 ILE A C 1
ATOM 1786 O O . ILE A 1 221 ? 5.418 11.883 21.391 1 98.75 221 ILE A O 1
ATOM 1790 N N . ALA A 1 222 ? 4.297 12.164 19.5 1 98.69 222 ALA A N 1
ATOM 1791 C CA . ALA A 1 222 ? 3.41 13.172 20.078 1 98.69 222 ALA A CA 1
ATOM 1792 C C . ALA A 1 222 ? 1.949 12.742 19.969 1 98.69 222 ALA A C 1
ATOM 1794 O O . ALA A 1 222 ? 1.571 12.023 19.047 1 98.69 222 ALA A O 1
ATOM 1795 N N . GLY A 1 223 ? 1.104 13.141 20.953 1 98.06 223 GLY A N 1
ATOM 1796 C CA . GLY A 1 223 ? -0.34 12.977 20.922 1 98.06 223 GLY A CA 1
ATOM 1797 C C . GLY A 1 223 ? -1.064 14.18 20.344 1 98.06 223 GLY A C 1
ATOM 1798 O O . GLY A 1 223 ? -1.588 15.008 21.078 1 98.06 223 GLY A O 1
ATOM 1799 N N . GLY A 1 224 ? -1.142 14.242 19.062 1 97.94 224 GLY A N 1
ATOM 1800 C CA . GLY A 1 224 ? -1.821 15.344 18.391 1 97.94 224 GLY A CA 1
ATOM 1801 C C . GLY A 1 224 ? -0.869 16.391 17.844 1 97.94 224 GLY A C 1
ATOM 1802 O O . GLY A 1 224 ? 0.338 16.328 18.094 1 97.94 224 GLY A O 1
ATOM 1803 N N . LEU A 1 225 ? -1.45 17.375 17.188 1 98.69 225 LEU A N 1
ATOM 1804 C CA . LEU A 1 225 ? -0.655 18.344 16.453 1 98.69 225 LEU A CA 1
ATOM 1805 C C . LEU A 1 225 ? -0.032 19.359 17.391 1 98.69 225 LEU A C 1
ATOM 1807 O O . LEU A 1 225 ? 1.143 19.719 17.25 1 98.69 225 LEU A O 1
ATOM 1811 N N . ILE A 1 226 ? -0.788 19.859 18.375 1 98.81 226 ILE A N 1
ATOM 1812 C CA . ILE A 1 226 ? -0.278 20.859 19.297 1 98.81 226 ILE A CA 1
ATOM 1813 C C . ILE A 1 226 ? 0.843 20.281 20.141 1 98.81 226 ILE A C 1
ATOM 1815 O O . ILE A 1 226 ? 1.893 20.906 20.328 1 98.81 226 ILE A O 1
ATOM 1819 N N . ASP A 1 227 ? 0.592 19.047 20.641 1 98.88 227 ASP A N 1
ATOM 1820 C CA . ASP A 1 227 ? 1.626 18.344 21.406 1 98.88 227 ASP A CA 1
ATOM 1821 C C . ASP A 1 227 ? 2.898 18.188 20.578 1 98.88 227 ASP A C 1
ATOM 1823 O O . ASP A 1 227 ? 4.008 18.344 21.094 1 98.88 227 ASP A O 1
ATOM 1827 N N . MET A 1 228 ? 2.775 17.875 19.297 1 98.88 228 MET A N 1
ATOM 1828 C CA . MET A 1 228 ? 3.92 17.719 18.406 1 98.88 228 MET A CA 1
ATOM 1829 C C . MET A 1 228 ? 4.723 19.016 18.312 1 98.88 228 MET A C 1
ATOM 1831 O O . MET A 1 228 ? 5.949 18.984 18.406 1 98.88 228 MET A O 1
ATOM 1835 N N . ALA A 1 229 ? 4.023 20.125 18.141 1 98.81 229 ALA A N 1
ATOM 1836 C CA . ALA A 1 229 ? 4.695 21.406 18.031 1 98.81 229 ALA A CA 1
ATOM 1837 C C . ALA A 1 229 ? 5.426 21.75 19.328 1 98.81 229 ALA A C 1
ATOM 1839 O O . ALA A 1 229 ? 6.574 22.203 19.297 1 98.81 229 ALA A O 1
ATOM 1840 N N . GLU A 1 230 ? 4.75 21.547 20.453 1 98.88 230 GLU A N 1
ATOM 1841 C CA . GLU A 1 230 ? 5.344 21.859 21.75 1 98.88 230 GLU A CA 1
ATOM 1842 C C . GLU A 1 230 ? 6.605 21.031 21.984 1 98.88 230 GLU A C 1
ATOM 1844 O O . GLU A 1 230 ? 7.613 21.547 22.469 1 98.88 230 GLU A O 1
ATOM 1849 N N . ARG A 1 231 ? 6.531 19.781 21.641 1 98.81 231 ARG A N 1
ATOM 1850 C CA . ARG A 1 231 ? 7.668 18.891 21.875 1 98.81 231 ARG A CA 1
ATOM 1851 C C . ARG A 1 231 ? 8.82 19.219 20.938 1 98.81 231 ARG A C 1
ATOM 1853 O O . ARG A 1 231 ? 9.984 19.094 21.312 1 98.81 231 ARG A O 1
ATOM 1860 N N . ILE A 1 232 ? 8.523 19.578 19.703 1 98.75 232 ILE A N 1
ATOM 1861 C CA . ILE A 1 232 ? 9.562 20.016 18.766 1 98.75 232 ILE A CA 1
ATOM 1862 C C . ILE A 1 232 ? 10.289 21.234 19.328 1 98.75 232 ILE A C 1
ATOM 1864 O O . ILE A 1 232 ? 11.523 21.266 19.375 1 98.75 232 ILE A O 1
ATOM 1868 N N . VAL A 1 233 ? 9.539 22.25 19.797 1 98.5 233 VAL A N 1
ATOM 1869 C CA . VAL A 1 233 ? 10.117 23.469 20.344 1 98.5 233 VAL A CA 1
ATOM 1870 C C . VAL A 1 233 ? 10.992 23.125 21.547 1 98.5 233 VAL A C 1
ATOM 1872 O O . VAL A 1 233 ? 12.133 23.609 21.641 1 98.5 233 VAL A O 1
ATOM 1875 N N . GLN A 1 234 ? 10.453 22.312 22.422 1 98.31 234 GLN A N 1
ATOM 1876 C CA . GLN A 1 234 ? 11.172 21.938 23.641 1 98.31 234 GLN A CA 1
ATOM 1877 C C . GLN A 1 234 ? 12.477 21.219 23.297 1 98.31 234 GLN A C 1
ATOM 1879 O O . GLN A 1 234 ? 13.531 21.547 23.859 1 98.31 234 GLN A O 1
ATOM 1884 N N . LYS A 1 235 ? 12.391 20.25 22.453 1 97.31 235 LYS A N 1
ATOM 1885 C CA . LYS A 1 235 ? 13.57 19.469 22.094 1 97.31 235 LYS A CA 1
ATOM 1886 C C . LYS A 1 235 ? 14.602 20.344 21.375 1 97.31 235 LYS A C 1
ATOM 1888 O O . LYS A 1 235 ? 15.805 20.203 21.609 1 97.31 235 LYS A O 1
ATOM 1893 N N . TYR A 1 236 ? 14.109 21.188 20.484 1 95.81 236 TYR A N 1
ATOM 1894 C CA . TYR A 1 236 ? 15.023 22.078 19.766 1 95.81 236 TYR A CA 1
ATOM 1895 C C . TYR A 1 236 ? 15.789 22.969 20.75 1 95.81 236 TYR A C 1
ATOM 1897 O O . TYR A 1 236 ? 16.984 23.203 20.578 1 95.81 236 TYR A O 1
ATOM 1905 N N . GLN A 1 237 ? 15.156 23.453 21.734 1 93.81 237 GLN A N 1
ATOM 1906 C CA . GLN A 1 237 ? 15.773 24.328 22.719 1 93.81 237 GLN A CA 1
ATOM 1907 C C . GLN A 1 237 ? 16.812 23.594 23.547 1 93.81 237 GLN A C 1
ATOM 1909 O O . GLN A 1 237 ? 17.734 24.203 24.094 1 93.81 237 GLN A O 1
ATOM 1914 N N . SER A 1 238 ? 16.688 22.312 23.578 1 90.19 238 SER A N 1
ATOM 1915 C CA . SER A 1 238 ? 17.609 21.5 24.375 1 90.19 238 SER A CA 1
ATOM 1916 C C . SER A 1 238 ? 18.797 21.031 23.531 1 90.19 238 SER A C 1
ATOM 1918 O O . SER A 1 238 ? 19.75 20.469 24.078 1 90.19 238 SER A O 1
ATOM 1920 N N . LEU A 1 239 ? 18.703 21.109 22.266 1 84.38 239 LEU A N 1
ATOM 1921 C CA . LEU A 1 239 ? 19.812 20.719 21.391 1 84.38 239 LEU A CA 1
ATOM 1922 C C . LEU A 1 239 ? 20.938 21.75 21.438 1 84.38 239 LEU A C 1
ATOM 1924 O O . LEU A 1 239 ? 20.688 22.938 21.609 1 84.38 239 LEU A O 1
ATOM 1928 N N . MET B 1 1 ? 15.117 -23.359 -24.125 1 85.19 1 MET B N 1
ATOM 1929 C CA . MET B 1 1 ? 13.797 -23.625 -23.578 1 85.19 1 MET B CA 1
ATOM 1930 C C . MET B 1 1 ? 13.219 -22.391 -22.906 1 85.19 1 MET B C 1
ATOM 1932 O O . MET B 1 1 ? 13.945 -21.594 -22.312 1 85.19 1 MET B O 1
ATOM 1936 N N . PRO B 1 2 ? 11.898 -22.141 -23.25 1 95.31 2 PRO B N 1
ATOM 1937 C CA . PRO B 1 2 ? 11.305 -20.938 -22.672 1 95.31 2 PRO B CA 1
ATOM 1938 C C . PRO B 1 2 ? 11.031 -21.062 -21.188 1 95.31 2 PRO B C 1
ATOM 1940 O O . PRO B 1 2 ? 10.938 -22.172 -20.656 1 95.31 2 PRO B O 1
ATOM 1943 N N . ASP B 1 3 ? 11.078 -19.969 -20.469 1 98.19 3 ASP B N 1
ATOM 1944 C CA . ASP B 1 3 ? 10.867 -19.922 -19.031 1 98.19 3 ASP B CA 1
ATOM 1945 C C . ASP B 1 3 ? 9.664 -19.047 -18.672 1 98.19 3 ASP B C 1
ATOM 1947 O O . ASP B 1 3 ? 9.383 -18.062 -19.359 1 98.19 3 ASP B O 1
ATOM 1951 N N . VAL B 1 4 ? 8.977 -19.438 -17.734 1 98.69 4 VAL B N 1
ATOM 1952 C CA . VAL B 1 4 ? 7.938 -18.578 -17.172 1 98.69 4 VAL B CA 1
ATOM 1953 C C . VAL B 1 4 ? 8.172 -18.391 -15.672 1 98.69 4 VAL B C 1
ATOM 1955 O O . VAL B 1 4 ? 8.273 -19.375 -14.93 1 98.69 4 VAL B O 1
ATOM 1958 N N . VAL B 1 5 ? 8.32 -17.188 -15.242 1 98.88 5 VAL B N 1
ATOM 1959 C CA . VAL B 1 5 ? 8.445 -16.812 -13.836 1 98.88 5 VAL B CA 1
ATOM 1960 C C . VAL B 1 5 ? 7.09 -16.375 -13.289 1 98.88 5 VAL B C 1
ATOM 1962 O O . VAL B 1 5 ? 6.461 -15.461 -13.836 1 98.88 5 VAL B O 1
ATOM 1965 N N . PHE B 1 6 ? 6.672 -17 -12.195 1 98.94 6 PHE B N 1
ATOM 1966 C CA . PHE B 1 6 ? 5.371 -16.688 -11.617 1 98.94 6 PHE B CA 1
ATOM 1967 C C . PHE B 1 6 ? 5.523 -15.859 -10.359 1 98.94 6 PHE B C 1
ATOM 1969 O O . PHE B 1 6 ? 6.332 -16.172 -9.484 1 98.94 6 PHE B O 1
ATOM 1976 N N . ASP B 1 7 ? 4.715 -14.773 -10.266 1 98.88 7 ASP B N 1
ATOM 1977 C CA . ASP B 1 7 ? 4.301 -14.273 -8.953 1 98.88 7 ASP B CA 1
ATOM 1978 C C . ASP B 1 7 ? 3.561 -15.352 -8.164 1 98.88 7 ASP B C 1
ATOM 1980 O O . ASP B 1 7 ? 2.76 -16.109 -8.734 1 98.88 7 ASP B O 1
ATOM 1984 N N . ILE B 1 8 ? 3.732 -15.383 -6.883 1 98.75 8 ILE B N 1
ATOM 1985 C CA . ILE B 1 8 ? 3.223 -16.547 -6.164 1 98.75 8 ILE B CA 1
ATOM 1986 C C . ILE B 1 8 ? 1.985 -16.141 -5.359 1 98.75 8 ILE B C 1
ATOM 1988 O O . ILE B 1 8 ? 0.868 -16.547 -5.688 1 98.75 8 ILE B O 1
ATOM 1992 N N . ILE B 1 9 ? 2.141 -15.305 -4.34 1 98.19 9 ILE B N 1
ATOM 1993 C CA . ILE B 1 9 ? 1.058 -14.977 -3.418 1 98.19 9 ILE B CA 1
ATOM 1994 C C . ILE B 1 9 ? 0.076 -14.023 -4.09 1 98.19 9 ILE B C 1
ATOM 1996 O O . ILE B 1 9 ? 0.455 -12.922 -4.508 1 98.19 9 ILE B O 1
ATOM 2000 N N . GLY B 1 10 ? -1.171 -14.406 -4.188 1 98.06 10 GLY B N 1
ATOM 2001 C CA . GLY B 1 10 ? -2.184 -13.641 -4.898 1 98.06 10 GLY B CA 1
ATOM 2002 C C . GLY B 1 10 ? -2.359 -14.078 -6.34 1 98.06 10 GLY B C 1
ATOM 2003 O O . GLY B 1 10 ? -3.389 -13.797 -6.961 1 98.06 10 GLY B O 1
ATOM 2004 N N . THR B 1 11 ? -1.361 -14.75 -6.898 1 98.81 11 THR B N 1
ATOM 2005 C CA . THR B 1 11 ? -1.429 -15.258 -8.266 1 98.81 11 THR B CA 1
ATOM 2006 C C . THR B 1 11 ? -1.593 -16.781 -8.266 1 98.81 11 THR B C 1
ATOM 2008 O O . THR B 1 11 ? -2.686 -17.281 -8.523 1 98.81 11 THR B O 1
ATOM 2011 N N . CYS B 1 12 ? -0.581 -17.484 -7.816 1 98.75 12 CYS B N 1
ATOM 2012 C CA . CYS B 1 12 ? -0.626 -18.938 -7.742 1 98.75 12 CYS B CA 1
ATOM 2013 C C . CYS B 1 12 ? -1.365 -19.391 -6.492 1 98.75 12 CYS B C 1
ATOM 2015 O O . CYS B 1 12 ? -2.068 -20.406 -6.52 1 98.75 12 CYS B O 1
ATOM 2017 N N . ILE B 1 13 ? -1.138 -18.641 -5.426 1 98.62 13 ILE B N 1
ATOM 2018 C CA . ILE B 1 13 ? -1.711 -18.938 -4.117 1 98.62 13 ILE B CA 1
ATOM 2019 C C . ILE B 1 13 ? -2.842 -17.953 -3.818 1 98.62 13 ILE B C 1
ATOM 2021 O O . ILE B 1 13 ? -2.674 -16.734 -3.963 1 98.62 13 ILE B O 1
ATOM 2025 N N . GLY B 1 14 ? -4.016 -18.484 -3.498 1 98 14 GLY B N 1
ATOM 2026 C CA . GLY B 1 14 ? -5.141 -17.625 -3.154 1 98 14 GLY B CA 1
ATOM 2027 C C . GLY B 1 14 ? -5.211 -17.297 -1.675 1 98 14 GLY B C 1
ATOM 2028 O O . GLY B 1 14 ? -4.375 -17.75 -0.892 1 98 14 GLY B O 1
ATOM 2029 N N . TYR B 1 15 ? -6.23 -16.531 -1.289 1 98.06 15 TYR B N 1
ATOM 2030 C CA . TYR B 1 15 ? -6.309 -16.016 0.067 1 98.06 15 TYR B CA 1
ATOM 2031 C C . TYR B 1 15 ? -7.457 -16.656 0.836 1 98.06 15 TYR B C 1
ATOM 2033 O O . TYR B 1 15 ? -7.789 -16.219 1.943 1 98.06 15 TYR B O 1
ATOM 2041 N N . ASP B 1 16 ? -8.055 -17.703 0.281 1 97.69 16 ASP B N 1
ATOM 2042 C CA . ASP B 1 16 ? -9.266 -18.297 0.844 1 97.69 16 ASP B CA 1
ATOM 2043 C C . ASP B 1 16 ? -9.039 -18.734 2.287 1 97.69 16 ASP B C 1
ATOM 2045 O O . ASP B 1 16 ? -9.898 -18.547 3.146 1 97.69 16 ASP B O 1
ATOM 2049 N N . VAL B 1 17 ? -7.934 -19.328 2.582 1 98.12 17 VAL B N 1
ATOM 2050 C CA . VAL B 1 17 ? -7.629 -19.828 3.922 1 98.12 17 VAL B CA 1
ATOM 2051 C C . VAL B 1 17 ? -7.621 -18.656 4.91 1 98.12 17 VAL B C 1
ATOM 2053 O O . VAL B 1 17 ? -8.172 -18.766 6.012 1 98.12 17 VAL B O 1
ATOM 2056 N N . MET B 1 18 ? -7.016 -17.547 4.547 1 98 18 MET B N 1
ATOM 2057 C CA . MET B 1 18 ? -6.949 -16.375 5.414 1 98 18 MET B CA 1
ATOM 2058 C C . MET B 1 18 ? -8.336 -15.773 5.609 1 98 18 MET B C 1
ATOM 2060 O O . MET B 1 18 ? -8.68 -15.359 6.719 1 98 18 MET B O 1
ATOM 2064 N N . LEU B 1 19 ? -9.094 -15.68 4.523 1 98.56 19 LEU B N 1
ATOM 2065 C CA . LEU B 1 19 ? -10.445 -15.141 4.617 1 98.56 19 LEU B CA 1
ATOM 2066 C C . LEU B 1 19 ? -11.297 -15.977 5.559 1 98.56 19 LEU B C 1
ATOM 2068 O O . LEU B 1 19 ? -12.008 -15.438 6.414 1 98.56 19 LEU B O 1
ATOM 2072 N N . ASP B 1 20 ? -11.203 -17.297 5.406 1 98.75 20 ASP B N 1
ATOM 2073 C CA . ASP B 1 20 ? -11.93 -18.203 6.289 1 98.75 20 ASP B CA 1
ATOM 2074 C C . ASP B 1 20 ? -11.492 -18.016 7.742 1 98.75 20 ASP B C 1
ATOM 2076 O O . ASP B 1 20 ? -12.32 -18.047 8.648 1 98.75 20 ASP B O 1
ATOM 2080 N N . ALA B 1 21 ? -10.211 -17.859 7.945 1 98.81 21 ALA B N 1
ATOM 2081 C CA . ALA B 1 21 ? -9.664 -17.703 9.289 1 98.81 21 ALA B CA 1
ATOM 2082 C C . ALA B 1 21 ? -10.172 -16.422 9.938 1 98.81 21 ALA B C 1
ATOM 2084 O O . ALA B 1 21 ? -10.562 -16.422 11.109 1 98.81 21 ALA B O 1
ATOM 2085 N N . ILE B 1 22 ? -10.172 -15.312 9.211 1 98.88 22 ILE B N 1
ATOM 2086 C CA . ILE B 1 22 ? -10.656 -14.039 9.727 1 98.88 22 ILE B CA 1
ATOM 2087 C C . ILE B 1 22 ? -12.148 -14.156 10.055 1 98.88 22 ILE B C 1
ATOM 2089 O O . ILE B 1 22 ? -12.586 -13.703 11.117 1 98.88 22 ILE B O 1
ATOM 2093 N N . GLU B 1 23 ? -12.836 -14.781 9.133 1 98.69 23 GLU B N 1
ATOM 2094 C CA . GLU B 1 23 ? -14.266 -14.969 9.367 1 98.69 23 GLU B CA 1
ATOM 2095 C C . GLU B 1 23 ? -14.523 -15.758 10.641 1 98.69 23 GLU B C 1
ATOM 2097 O O . GLU B 1 23 ? -15.367 -15.383 11.453 1 98.69 23 GLU B O 1
ATOM 2102 N N . ARG B 1 24 ? -13.828 -16.797 10.852 1 98.5 24 ARG B N 1
ATOM 2103 C CA . ARG B 1 24 ? -14 -17.672 12 1 98.5 24 ARG B CA 1
ATOM 2104 C C . ARG B 1 24 ? -13.625 -16.969 13.297 1 98.5 24 ARG B C 1
ATOM 2106 O O . ARG B 1 24 ? -14.305 -17.109 14.312 1 98.5 24 ARG B O 1
ATOM 2113 N N . ARG B 1 25 ? -12.57 -16.203 13.227 1 98.44 25 ARG B N 1
ATOM 2114 C CA . ARG B 1 25 ? -11.977 -15.68 14.453 1 98.44 25 ARG B CA 1
ATOM 2115 C C . ARG B 1 25 ? -12.578 -14.328 14.82 1 98.44 25 ARG B C 1
ATOM 2117 O O . ARG B 1 25 ? -12.766 -14.031 16 1 98.44 25 ARG B O 1
ATOM 2124 N N . LEU B 1 26 ? -12.852 -13.484 13.805 1 98.62 26 LEU B N 1
ATOM 2125 C CA . LEU B 1 26 ? -13.195 -12.094 14.07 1 98.62 26 LEU B CA 1
ATOM 2126 C C . LEU B 1 26 ? -14.484 -11.703 13.359 1 98.62 26 LEU B C 1
ATOM 2128 O O . LEU B 1 26 ? -15 -10.602 13.555 1 98.62 26 LEU B O 1
ATOM 2132 N N . GLY B 1 27 ? -15.07 -12.555 12.539 1 98.38 27 GLY B N 1
ATOM 2133 C CA . GLY B 1 27 ? -16.141 -12.211 11.625 1 98.38 27 GLY B CA 1
ATOM 2134 C C . GLY B 1 27 ? -17.328 -11.562 12.312 1 98.38 27 GLY B C 1
ATOM 2135 O O . GLY B 1 27 ? -17.828 -10.531 11.867 1 98.38 27 GLY B O 1
ATOM 2136 N N . THR B 1 28 ? -17.812 -12.133 13.383 1 98.25 28 THR B N 1
ATOM 2137 C CA . THR B 1 28 ? -18.984 -11.633 14.102 1 98.25 28 THR B CA 1
ATOM 2138 C C . THR B 1 28 ? -18.719 -10.25 14.68 1 98.25 28 THR B C 1
ATOM 2140 O O . THR B 1 28 ? -19.547 -9.352 14.57 1 98.25 28 THR B O 1
ATOM 2143 N N . LYS B 1 29 ? -17.594 -10.055 15.281 1 98.19 29 LYS B N 1
ATOM 2144 C CA . LYS B 1 29 ? -17.219 -8.766 15.859 1 98.19 29 LYS B CA 1
ATOM 2145 C C . LYS B 1 29 ? -17.094 -7.699 14.773 1 98.19 29 LYS B C 1
ATOM 2147 O O . LYS B 1 29 ? -17.516 -6.555 14.969 1 98.19 29 LYS B O 1
ATOM 2152 N N . LEU B 1 30 ? -16.516 -8.062 13.656 1 98.75 30 LEU B N 1
ATOM 2153 C CA . LEU B 1 30 ? -16.344 -7.137 12.539 1 98.75 30 LEU B CA 1
ATOM 2154 C C . LEU B 1 30 ? -17.688 -6.656 12.016 1 98.75 30 LEU B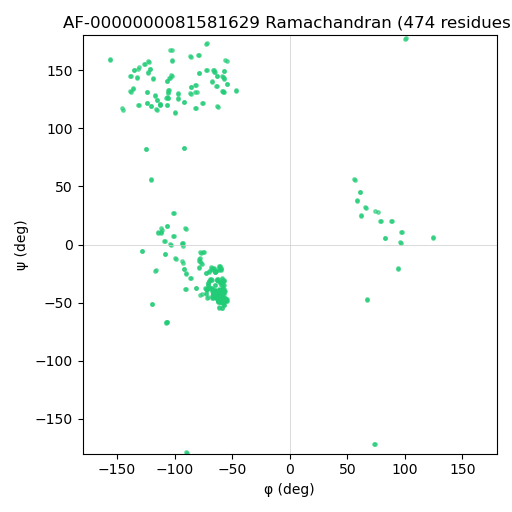 C 1
ATOM 2156 O O . LEU B 1 30 ? -17.844 -5.484 11.68 1 98.75 30 LEU B O 1
ATOM 2160 N N . LEU B 1 31 ? -18.594 -7.523 11.977 1 98.19 31 LEU B N 1
ATOM 2161 C CA . LEU B 1 31 ? -19.922 -7.195 11.445 1 98.19 31 LEU B CA 1
ATOM 2162 C C . LEU B 1 31 ? -20.594 -6.117 12.297 1 98.19 31 LEU B C 1
ATOM 2164 O O . LEU B 1 31 ? -21.359 -5.305 11.781 1 98.19 31 LEU B O 1
ATOM 2168 N N . ASP B 1 32 ? -20.25 -6.105 13.648 1 97.88 32 ASP B N 1
ATOM 2169 C CA . ASP B 1 32 ? -20.781 -5.082 14.547 1 97.88 32 ASP B CA 1
ATOM 2170 C C . ASP B 1 32 ? -20.359 -3.686 14.102 1 97.88 32 ASP B C 1
ATOM 2172 O O . ASP B 1 32 ? -21 -2.693 14.461 1 97.88 32 ASP B O 1
ATOM 2176 N N . TYR B 1 33 ? -19.391 -3.592 13.32 1 98.25 33 TYR B N 1
ATOM 2177 C CA . TYR B 1 33 ? -18.875 -2.316 12.836 1 98.25 33 TYR B CA 1
ATOM 2178 C C . TYR B 1 33 ? -19.078 -2.188 11.328 1 98.25 33 TYR B C 1
ATOM 2180 O O . TYR B 1 33 ? -18.453 -1.345 10.68 1 98.25 33 TYR B O 1
ATOM 2188 N N . HIS B 1 34 ? -19.891 -3.135 10.703 1 98.5 34 HIS B N 1
ATOM 2189 C CA . HIS B 1 34 ? -20.172 -3.158 9.273 1 98.5 34 HIS B CA 1
ATOM 2190 C C . HIS B 1 34 ? -18.891 -3.332 8.461 1 98.5 34 HIS B C 1
ATOM 2192 O O . HIS B 1 34 ? -18.656 -2.596 7.504 1 98.5 34 HIS B O 1
ATOM 2198 N N . ILE B 1 35 ? -18.125 -4.223 8.914 1 98.75 35 ILE B N 1
ATOM 2199 C CA . ILE B 1 35 ? -16.891 -4.59 8.234 1 98.75 35 ILE B CA 1
ATOM 2200 C C . ILE B 1 35 ? -16.969 -6.039 7.754 1 98.75 35 ILE B C 1
ATOM 2202 O O . ILE B 1 35 ? -17.125 -6.957 8.562 1 98.75 35 ILE B O 1
ATOM 2206 N N . ASN B 1 36 ? -16.938 -6.234 6.43 1 98.69 36 ASN B N 1
ATOM 2207 C CA . ASN B 1 36 ? -16.875 -7.609 5.941 1 98.69 36 ASN B CA 1
ATOM 2208 C C . ASN B 1 36 ? -15.438 -8.117 5.871 1 98.69 36 ASN B C 1
ATOM 2210 O O . ASN B 1 36 ? -14.492 -7.328 5.887 1 98.69 36 ASN B O 1
ATOM 2214 N N . THR B 1 37 ? -15.266 -9.391 5.816 1 98.44 37 THR B N 1
ATOM 2215 C CA . THR B 1 37 ? -13.977 -10.062 5.879 1 98.44 37 THR B CA 1
ATOM 2216 C C . THR B 1 37 ? -13.125 -9.719 4.66 1 98.44 37 THR B C 1
ATOM 2218 O O . THR B 1 37 ? -11.922 -9.5 4.781 1 98.44 37 THR B O 1
ATOM 2221 N N . ASN B 1 38 ? -13.703 -9.656 3.467 1 98.5 38 ASN B N 1
ATOM 2222 C CA . ASN B 1 38 ? -12.977 -9.383 2.232 1 98.5 38 ASN B CA 1
ATOM 2223 C C . ASN B 1 38 ? -12.242 -8.047 2.295 1 98.5 38 ASN B C 1
ATOM 2225 O O . ASN B 1 38 ? -11.039 -7.984 2.023 1 98.5 38 ASN B O 1
ATOM 2229 N N . LEU B 1 39 ? -12.969 -7.066 2.664 1 98.62 39 LEU B N 1
ATOM 2230 C CA . LEU B 1 39 ? -12.375 -5.734 2.656 1 98.62 39 LEU B CA 1
ATOM 2231 C C . LEU B 1 39 ? -11.367 -5.582 3.787 1 98.62 39 LEU B C 1
ATOM 2233 O O . LEU B 1 39 ? -10.352 -4.902 3.631 1 98.62 39 LEU B O 1
ATOM 2237 N N . PHE B 1 40 ? -11.688 -6.172 4.984 1 98.88 40 PHE B N 1
ATOM 2238 C CA . PHE B 1 40 ? -10.727 -6.09 6.074 1 98.88 40 PHE B CA 1
ATOM 2239 C C . PHE B 1 40 ? -9.398 -6.703 5.668 1 98.88 40 PHE B C 1
ATOM 2241 O O . PHE B 1 40 ? -8.336 -6.102 5.879 1 98.88 40 PHE B O 1
ATOM 2248 N N . PHE B 1 41 ? -9.414 -7.859 5.07 1 98.75 41 PHE B N 1
ATOM 2249 C CA . PHE B 1 41 ? -8.188 -8.516 4.652 1 98.75 41 PHE B CA 1
ATOM 2250 C C . PHE B 1 41 ? -7.484 -7.707 3.564 1 98.75 41 PHE B C 1
ATOM 2252 O O . PHE B 1 41 ? -6.258 -7.582 3.57 1 98.75 41 PHE B O 1
ATOM 2259 N N . ASP B 1 42 ? -8.234 -7.215 2.578 1 98.62 42 ASP B N 1
ATOM 2260 C CA . ASP B 1 42 ? -7.645 -6.414 1.507 1 98.62 42 ASP B CA 1
ATOM 2261 C C . ASP B 1 42 ? -6.898 -5.207 2.068 1 98.62 42 ASP B C 1
ATOM 2263 O O . ASP B 1 42 ? -5.777 -4.918 1.649 1 98.62 42 ASP B O 1
ATOM 2267 N N . ALA B 1 43 ? -7.559 -4.492 3.014 1 98.81 43 ALA B N 1
ATOM 2268 C CA . ALA B 1 43 ? -6.938 -3.324 3.627 1 98.81 43 ALA B CA 1
ATOM 2269 C C . ALA B 1 43 ? -5.664 -3.711 4.379 1 98.81 43 ALA B C 1
ATOM 2271 O O . ALA B 1 43 ? -4.617 -3.082 4.203 1 98.81 43 ALA B O 1
ATOM 2272 N N . TRP B 1 44 ? -5.773 -4.738 5.191 1 98.88 44 TRP B N 1
ATOM 2273 C CA . TRP B 1 44 ? -4.648 -5.215 5.984 1 98.88 44 TRP B CA 1
ATOM 2274 C C . TRP B 1 44 ? -3.514 -5.699 5.086 1 98.88 44 TRP B C 1
ATOM 2276 O O . TRP B 1 44 ? -2.357 -5.32 5.281 1 98.88 44 TRP B O 1
ATOM 2286 N N . GLY B 1 45 ? -3.826 -6.52 4.082 1 98.44 45 GLY B N 1
ATOM 2287 C CA . GLY B 1 45 ? -2.84 -7.031 3.145 1 98.44 45 GLY B CA 1
ATOM 2288 C C . GLY B 1 45 ? -2.17 -5.945 2.328 1 98.44 45 GLY B C 1
ATOM 2289 O O . GLY B 1 45 ? -0.952 -5.957 2.143 1 98.44 45 GLY B O 1
ATOM 2290 N N . THR B 1 46 ? -2.953 -5.008 1.822 1 98.56 46 THR B N 1
ATOM 2291 C CA . THR B 1 46 ? -2.416 -3.914 1.019 1 98.56 46 THR B CA 1
ATOM 2292 C C . THR B 1 46 ? -1.513 -3.018 1.859 1 98.56 46 THR B C 1
ATOM 2294 O O . THR B 1 46 ? -0.473 -2.555 1.386 1 98.56 46 THR B O 1
ATOM 2297 N N . ALA B 1 47 ? -1.942 -2.756 3.1 1 98.62 47 ALA B N 1
ATOM 2298 C CA . ALA B 1 47 ? -1.091 -1.995 4.008 1 98.62 47 ALA B CA 1
ATOM 2299 C C . ALA B 1 47 ? 0.246 -2.697 4.227 1 98.62 47 ALA B C 1
ATOM 2301 O O . ALA B 1 47 ? 1.296 -2.051 4.262 1 98.62 47 ALA B O 1
ATOM 2302 N N . CYS B 1 48 ? 0.209 -3.979 4.387 1 98.44 48 CYS B N 1
ATOM 2303 C CA . CYS B 1 48 ? 1.427 -4.766 4.543 1 98.44 48 CYS B CA 1
ATOM 2304 C C . CYS B 1 48 ? 2.318 -4.645 3.311 1 98.44 48 CYS B C 1
ATOM 2306 O O . CYS B 1 48 ? 3.52 -4.402 3.432 1 98.44 48 CYS B O 1
ATOM 2308 N N . GLU B 1 49 ? 1.727 -4.805 2.107 1 98.31 49 GLU B N 1
ATOM 2309 C CA . GLU B 1 49 ? 2.484 -4.684 0.865 1 98.31 49 GLU B CA 1
ATOM 2310 C C . GLU B 1 49 ? 3.148 -3.314 0.756 1 98.31 49 GLU B C 1
ATOM 2312 O O . GLU B 1 49 ? 4.324 -3.215 0.393 1 98.31 49 GLU B O 1
ATOM 2317 N N . ARG B 1 50 ? 2.389 -2.309 1.037 1 98.5 50 ARG B N 1
ATOM 2318 C CA . ARG B 1 50 ? 2.902 -0.945 0.971 1 98.5 50 ARG B CA 1
ATOM 2319 C C . ARG B 1 50 ? 4.09 -0.762 1.907 1 98.5 50 ARG B C 1
ATOM 2321 O O . ARG B 1 50 ? 5.164 -0.334 1.479 1 98.5 50 ARG B O 1
ATOM 2328 N N . ASP B 1 51 ? 3.879 -1.088 3.178 1 98.69 51 ASP B N 1
ATOM 2329 C CA . ASP B 1 51 ? 4.914 -0.852 4.18 1 98.69 51 ASP B CA 1
ATOM 2330 C C . ASP B 1 51 ? 6.145 -1.718 3.912 1 98.69 51 ASP B C 1
ATOM 2332 O O . ASP B 1 51 ? 7.273 -1.296 4.164 1 98.69 51 ASP B O 1
ATOM 2336 N N . PHE B 1 52 ? 5.945 -2.941 3.416 1 98.62 52 PHE B N 1
ATOM 2337 C CA . PHE B 1 52 ? 7.047 -3.803 3 1 98.62 52 PHE B CA 1
ATOM 2338 C C . PHE B 1 52 ? 7.898 -3.119 1.939 1 98.62 52 PHE B C 1
ATOM 2340 O O . PHE B 1 52 ? 9.117 -3.025 2.082 1 98.62 52 PHE B O 1
ATOM 2347 N N . SER B 1 53 ? 7.27 -2.65 0.925 1 98.38 53 SER B N 1
ATOM 2348 C CA . SER B 1 53 ? 7.969 -1.991 -0.174 1 98.38 53 SER B CA 1
ATOM 2349 C C . SER B 1 53 ? 8.633 -0.699 0.289 1 98.38 53 SER B C 1
ATOM 2351 O O . SER B 1 53 ? 9.742 -0.377 -0.14 1 98.38 53 SER B O 1
ATOM 2353 N N . TYR B 1 54 ? 7.906 0.074 1.129 1 98.62 54 TYR B N 1
ATOM 2354 C CA . TYR B 1 54 ? 8.445 1.335 1.631 1 98.62 54 TYR B CA 1
ATOM 2355 C C . TYR B 1 54 ? 9.727 1.108 2.416 1 98.62 54 TYR B C 1
ATOM 2357 O O . TYR B 1 54 ? 10.727 1.805 2.203 1 98.62 54 TYR B O 1
ATOM 2365 N N . LEU B 1 55 ? 9.688 0.138 3.291 1 98.69 55 LEU B N 1
ATOM 2366 C CA . LEU B 1 55 ? 10.867 -0.185 4.09 1 98.69 55 LEU B CA 1
ATOM 2367 C C . LEU B 1 55 ? 12.008 -0.667 3.201 1 98.69 55 LEU B C 1
ATOM 2369 O O . LEU B 1 55 ? 13.164 -0.274 3.398 1 98.69 55 LEU B O 1
ATOM 2373 N N . SER B 1 56 ? 11.695 -1.45 2.25 1 98.44 56 SER B N 1
ATOM 2374 C CA . SER B 1 56 ? 12.703 -1.911 1.307 1 98.44 56 SER B CA 1
ATOM 2375 C C . SER B 1 56 ? 13.32 -0.745 0.537 1 98.44 56 SER B C 1
ATOM 2377 O O . SER B 1 56 ? 14.539 -0.676 0.368 1 98.44 56 SER B O 1
ATOM 2379 N N . GLN B 1 57 ? 12.523 0.166 0.102 1 97.56 57 GLN B N 1
ATOM 2380 C CA . GLN B 1 57 ? 12.938 1.298 -0.719 1 97.56 57 GLN B CA 1
ATOM 2381 C C . GLN B 1 57 ? 13.93 2.184 0.028 1 97.56 57 GLN B C 1
ATOM 2383 O O . GLN B 1 57 ? 14.797 2.812 -0.587 1 97.56 57 GLN B O 1
ATOM 2388 N N . ILE B 1 58 ? 13.828 2.23 1.306 1 97.88 58 ILE B N 1
ATOM 2389 C CA . ILE B 1 58 ? 14.695 3.139 2.055 1 97.88 58 ILE B CA 1
ATOM 2390 C C . ILE B 1 58 ? 15.859 2.361 2.658 1 97.88 58 ILE B C 1
ATOM 2392 O O . ILE B 1 58 ? 16.578 2.877 3.514 1 97.88 58 ILE B O 1
ATOM 2396 N N . GLY B 1 59 ? 16.016 1.08 2.324 1 97.31 59 GLY B N 1
ATOM 2397 C CA . GLY B 1 59 ? 17.156 0.279 2.723 1 97.31 59 GLY B CA 1
ATOM 2398 C C . GLY B 1 59 ? 16.969 -0.405 4.062 1 97.31 59 GLY B C 1
ATOM 2399 O O . GLY B 1 59 ? 17.938 -0.787 4.715 1 97.31 59 GLY B O 1
ATOM 2400 N N . ASP B 1 60 ? 15.766 -0.571 4.52 1 97.69 60 ASP B N 1
ATOM 2401 C CA . ASP B 1 60 ? 15.445 -1.232 5.781 1 97.69 60 ASP B CA 1
ATOM 2402 C C . ASP B 1 60 ? 14.547 -2.443 5.551 1 97.69 60 ASP B C 1
ATOM 2404 O O . ASP B 1 60 ? 13.477 -2.553 6.16 1 97.69 60 ASP B O 1
ATOM 2408 N N . TYR B 1 61 ? 15.016 -3.318 4.727 1 98.06 61 TYR B N 1
ATOM 2409 C CA . TYR B 1 61 ? 14.258 -4.504 4.344 1 98.06 61 TYR B CA 1
ATOM 2410 C C . TYR B 1 61 ? 13.891 -5.332 5.57 1 98.06 61 TYR B C 1
ATOM 2412 O O . TYR B 1 61 ? 14.727 -5.562 6.445 1 98.06 61 TYR B O 1
ATOM 2420 N N . GLN B 1 62 ? 12.68 -5.699 5.633 1 97.81 62 GLN B N 1
ATOM 2421 C CA . GLN B 1 62 ? 12.164 -6.617 6.641 1 97.81 62 GLN B CA 1
ATOM 2422 C C . GLN B 1 62 ? 11.242 -7.664 6.016 1 97.81 62 GLN B C 1
ATOM 2424 O O . GLN B 1 62 ? 10.562 -7.387 5.027 1 97.81 62 GLN B O 1
ATOM 2429 N N . PRO B 1 63 ? 11.164 -8.875 6.59 1 96.62 63 PRO B N 1
ATOM 2430 C CA . PRO B 1 63 ? 10.289 -9.906 6.027 1 96.62 63 PRO B CA 1
ATOM 2431 C C . PRO B 1 63 ? 8.812 -9.539 6.113 1 96.62 63 PRO B C 1
ATOM 2433 O O . PRO B 1 63 ? 8.383 -8.914 7.09 1 96.62 63 PRO B O 1
ATOM 2436 N N . THR B 1 64 ? 8.039 -9.977 5.184 1 96.44 64 THR B N 1
ATOM 2437 C CA . THR B 1 64 ? 6.629 -9.641 5.039 1 96.44 64 THR B CA 1
ATOM 2438 C C . THR B 1 64 ? 5.844 -10.07 6.273 1 96.44 64 THR B C 1
ATOM 2440 O O . THR B 1 64 ? 4.949 -9.352 6.727 1 96.44 64 THR B O 1
ATOM 2443 N N . LYS B 1 65 ? 6.145 -11.211 6.852 1 95.5 65 LYS B N 1
ATOM 2444 C CA . LYS B 1 65 ? 5.418 -11.727 8.008 1 95.5 65 LYS B CA 1
ATOM 2445 C C . LYS B 1 65 ? 5.492 -10.766 9.188 1 95.5 65 LYS B C 1
ATOM 2447 O O . LYS B 1 65 ? 4.504 -10.555 9.891 1 95.5 65 LYS B O 1
ATOM 2452 N N . LYS B 1 66 ? 6.711 -10.25 9.414 1 97.38 66 LYS B N 1
ATOM 2453 C CA . LYS B 1 66 ? 6.898 -9.289 10.5 1 97.38 66 LYS B CA 1
ATOM 2454 C C . LYS B 1 66 ? 6.043 -8.047 10.289 1 97.38 66 LYS B C 1
ATOM 2456 O O . LYS B 1 66 ? 5.422 -7.547 11.234 1 97.38 66 LYS B O 1
ATOM 2461 N N . ILE B 1 67 ? 5.969 -7.594 9.109 1 98.31 67 ILE B N 1
ATOM 2462 C CA . ILE B 1 67 ? 5.246 -6.371 8.773 1 98.31 67 ILE B CA 1
ATOM 2463 C C . ILE B 1 67 ? 3.742 -6.621 8.859 1 98.31 67 ILE B C 1
ATOM 2465 O O . ILE B 1 67 ? 2.996 -5.781 9.367 1 98.31 67 ILE B O 1
ATOM 2469 N N . LEU B 1 68 ? 3.311 -7.754 8.375 1 97.94 68 LEU B N 1
ATOM 2470 C CA . LEU B 1 68 ? 1.903 -8.125 8.477 1 97.94 68 LEU B CA 1
ATOM 2471 C C . LEU B 1 68 ? 1.438 -8.094 9.93 1 97.94 68 LEU B C 1
ATOM 2473 O O . LEU B 1 68 ? 0.381 -7.535 10.234 1 97.94 68 LEU B O 1
ATOM 2477 N N . LYS B 1 69 ? 2.217 -8.688 10.781 1 98.06 69 LYS B N 1
ATOM 2478 C CA . LYS B 1 69 ? 1.887 -8.719 12.203 1 98.06 69 LYS B CA 1
ATOM 2479 C C . LYS B 1 69 ? 1.858 -7.312 12.797 1 98.06 69 LYS B C 1
ATOM 2481 O O . LYS B 1 69 ? 0.935 -6.961 13.531 1 98.06 69 LYS B O 1
ATOM 2486 N N . ALA B 1 70 ? 2.773 -6.492 12.438 1 98.44 70 ALA B N 1
ATOM 2487 C CA . ALA B 1 70 ? 2.969 -5.176 13.039 1 98.44 70 ALA B CA 1
ATOM 2488 C C . ALA B 1 70 ? 1.837 -4.227 12.656 1 98.44 70 ALA B C 1
ATOM 2490 O O . ALA B 1 70 ? 1.562 -3.26 13.375 1 98.44 70 ALA B O 1
ATOM 2491 N N . THR B 1 71 ? 1.142 -4.469 11.57 1 98.44 71 THR B N 1
ATOM 2492 C CA . THR B 1 71 ? 0.232 -3.465 11.023 1 98.44 71 THR B CA 1
ATOM 2493 C C . THR B 1 71 ? -1.218 -3.82 11.344 1 98.44 71 THR B C 1
ATOM 2495 O O . THR B 1 71 ? -2.135 -3.066 11.008 1 98.44 71 THR B O 1
ATOM 2498 N N . PHE B 1 72 ? -1.452 -4.922 12.039 1 98.88 72 PHE B N 1
ATOM 2499 C CA . PHE B 1 72 ? -2.785 -5.465 12.273 1 98.88 72 PHE B CA 1
ATOM 2500 C C . PHE B 1 72 ? -3.643 -4.48 13.055 1 98.88 72 PHE B C 1
ATOM 2502 O O . PHE B 1 72 ? -4.719 -4.086 12.602 1 98.88 72 PHE B O 1
ATOM 2509 N N . PHE B 1 73 ? -3.186 -4.031 14.156 1 98.88 73 PHE B N 1
ATOM 2510 C CA . PHE B 1 73 ? -3.988 -3.184 15.031 1 98.88 73 PHE B CA 1
ATOM 2511 C C . PHE B 1 73 ? -4.184 -1.802 14.414 1 98.88 73 PHE B C 1
ATOM 2513 O O . PHE B 1 73 ? -5.227 -1.174 14.609 1 98.88 73 PHE B O 1
ATOM 2520 N N . ARG B 1 74 ? -3.176 -1.331 13.68 1 98.75 74 ARG B N 1
ATOM 2521 C CA . ARG B 1 74 ? -3.34 -0.064 12.977 1 98.75 74 ARG B CA 1
ATOM 2522 C C . ARG B 1 74 ? -4.449 -0.157 11.93 1 98.75 74 ARG B C 1
ATOM 2524 O O . ARG B 1 74 ? -5.219 0.79 11.75 1 98.75 74 ARG B O 1
ATOM 2531 N N . THR B 1 75 ? -4.504 -1.297 11.234 1 98.81 75 THR B N 1
ATOM 2532 C CA . THR B 1 75 ? -5.562 -1.499 10.25 1 98.81 75 THR B CA 1
ATOM 2533 C C . THR B 1 75 ? -6.934 -1.488 10.922 1 98.81 75 THR B C 1
ATOM 2535 O O . THR B 1 75 ? -7.883 -0.908 10.398 1 98.81 75 THR B O 1
ATOM 2538 N N . LEU B 1 76 ? -7.039 -2.123 12.117 1 98.88 76 LEU B N 1
ATOM 2539 C CA . LEU B 1 76 ? -8.289 -2.088 12.867 1 98.88 76 LEU B CA 1
ATOM 2540 C C . LEU B 1 76 ? -8.656 -0.657 13.242 1 98.88 76 LEU B C 1
ATOM 2542 O O . LEU B 1 76 ? -9.828 -0.275 13.172 1 98.88 76 LEU B O 1
ATOM 2546 N N . HIS B 1 77 ? -7.699 0.117 13.625 1 98.81 77 HIS B N 1
ATOM 2547 C CA . HIS B 1 77 ? -7.945 1.521 13.938 1 98.81 77 HIS B CA 1
ATOM 2548 C C . HIS B 1 77 ? -8.469 2.273 12.719 1 98.81 77 HIS B C 1
ATOM 2550 O O . HIS B 1 77 ? -9.469 2.994 12.812 1 98.81 77 HIS B O 1
ATOM 2556 N N . HIS B 1 78 ? -7.855 2.096 11.562 1 98.44 78 HIS B N 1
ATOM 2557 C CA . HIS B 1 78 ? -8.266 2.777 10.336 1 98.44 78 HIS B CA 1
ATOM 2558 C C . HIS B 1 78 ? -9.656 2.328 9.898 1 98.44 78 HIS B C 1
ATOM 2560 O O . HIS B 1 78 ? -10.359 3.064 9.203 1 98.44 78 HIS B O 1
ATOM 2566 N N . ALA B 1 79 ? -10.031 1.146 10.336 1 98.31 79 ALA B N 1
ATOM 2567 C CA . ALA B 1 79 ? -11.352 0.615 10.016 1 98.31 79 ALA B CA 1
ATOM 2568 C C . ALA B 1 79 ? -12.438 1.302 10.844 1 98.31 79 ALA B C 1
ATOM 2570 O O . ALA B 1 79 ? -13.625 1.069 10.633 1 98.31 79 ALA B O 1
ATOM 2571 N N . GLY B 1 80 ? -12.055 2.119 11.766 1 98 80 GLY B N 1
ATOM 2572 C CA . GLY B 1 80 ? -13.023 2.838 12.578 1 98 80 GLY B CA 1
ATOM 2573 C C . GLY B 1 80 ? -13.289 2.172 13.914 1 98 80 GLY B C 1
ATOM 2574 O O . GLY B 1 80 ? -14.242 2.525 14.609 1 98 80 GLY B O 1
ATOM 2575 N N . ILE B 1 81 ? -12.492 1.195 14.258 1 98.5 81 ILE B N 1
ATOM 2576 C CA . ILE B 1 81 ? -12.609 0.559 15.562 1 98.5 81 ILE B CA 1
ATOM 2577 C C . ILE B 1 81 ? -11.898 1.401 16.625 1 98.5 81 ILE B C 1
ATOM 2579 O O . ILE B 1 81 ? -10.68 1.569 16.562 1 98.5 81 ILE B O 1
ATOM 2583 N N . PRO B 1 82 ? -12.586 1.888 17.578 1 97 82 PRO B N 1
ATOM 2584 C CA . PRO B 1 82 ? -12.016 2.883 18.484 1 97 82 PRO B CA 1
ATOM 2585 C C . PRO B 1 82 ? -10.898 2.309 19.359 1 97 82 PRO B C 1
ATOM 2587 O O . PRO B 1 82 ? -9.914 2.992 19.625 1 97 82 PRO B O 1
ATOM 2590 N N . ASP B 1 83 ? -11.062 1.076 19.859 1 97.62 83 ASP B N 1
ATOM 2591 C CA . ASP B 1 83 ? -10.07 0.414 20.703 1 97.62 83 ASP B CA 1
ATOM 2592 C C . ASP B 1 83 ? -9.672 -0.943 20.125 1 97.62 83 ASP B C 1
ATOM 2594 O O . 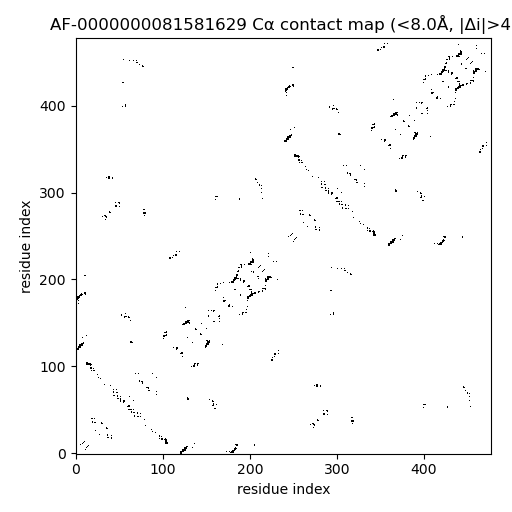ASP B 1 83 ? -10.117 -1.984 20.609 1 97.62 83 ASP B O 1
ATOM 2598 N N . PRO B 1 84 ? -8.781 -0.917 19.203 1 98.5 84 PRO B N 1
ATOM 2599 C CA . PRO B 1 84 ? -8.414 -2.148 18.5 1 98.5 84 PRO B CA 1
ATOM 2600 C C . PRO B 1 84 ? -7.914 -3.24 19.438 1 98.5 84 PRO B C 1
ATOM 2602 O O . PRO B 1 84 ? -8.234 -4.418 19.25 1 98.5 84 PRO B O 1
ATOM 2605 N N . LYS B 1 85 ? -7.195 -2.865 20.438 1 97.25 85 LYS B N 1
ATOM 2606 C CA . LYS B 1 85 ? -6.578 -3.857 21.312 1 97.25 85 LYS B CA 1
ATOM 2607 C C . LYS B 1 85 ? -7.598 -4.461 22.281 1 97.25 85 LYS B C 1
ATOM 2609 O O . LYS B 1 85 ? -7.344 -5.5 22.891 1 97.25 85 LYS B O 1
ATOM 2614 N N . SER B 1 86 ? -8.742 -3.82 22.438 1 97.75 86 SER B N 1
ATOM 2615 C CA . SER B 1 86 ? -9.875 -4.43 23.125 1 97.75 86 SER B CA 1
ATOM 2616 C C . SER B 1 86 ? -10.719 -5.262 22.172 1 97.75 86 SER B C 1
ATOM 2618 O O . SER B 1 86 ? -11.359 -6.234 22.594 1 97.75 86 SER B O 1
ATOM 2620 N N . PHE B 1 87 ? -10.727 -4.91 20.969 1 98.5 87 PHE B N 1
ATOM 2621 C CA . PHE B 1 87 ? -11.508 -5.57 19.938 1 98.5 87 PHE B CA 1
ATOM 2622 C C . PHE B 1 87 ? -10.93 -6.941 19.609 1 98.5 87 PHE B C 1
ATOM 2624 O O . PHE B 1 87 ? -11.672 -7.914 19.469 1 98.5 87 PHE B O 1
ATOM 2631 N N . ALA B 1 88 ? -9.625 -7.074 19.438 1 98.69 88 ALA B N 1
ATOM 2632 C CA . ALA B 1 88 ? -8.898 -8.312 19.141 1 98.69 88 ALA B CA 1
ATOM 2633 C C . ALA B 1 88 ? -7.695 -8.469 20.062 1 98.69 88 ALA B C 1
ATOM 2635 O O . ALA B 1 88 ? -7.074 -7.48 20.469 1 98.69 88 ALA B O 1
ATOM 2636 N N . THR B 1 89 ? -7.293 -9.695 20.344 1 98.25 89 THR B N 1
ATOM 2637 C CA . THR B 1 89 ? -6.172 -9.977 21.234 1 98.25 89 THR B CA 1
ATOM 2638 C C . THR B 1 89 ? -4.922 -10.336 20.438 1 98.25 89 THR B C 1
ATOM 2640 O O . THR B 1 89 ? -5 -10.578 19.234 1 98.25 89 THR B O 1
ATOM 2643 N N . GLU B 1 90 ? -3.791 -10.344 21.141 1 97.69 90 GLU B N 1
ATOM 2644 C CA . GLU B 1 90 ? -2.561 -10.836 20.531 1 97.69 90 GLU B CA 1
ATOM 2645 C C . GLU B 1 90 ? -2.701 -12.297 20.109 1 97.69 90 GLU B C 1
ATOM 2647 O O . GLU B 1 90 ? -2.109 -12.719 19.109 1 97.69 90 GLU B O 1
ATOM 2652 N N . GLU B 1 91 ? -3.463 -13.039 20.844 1 98.19 91 GLU B N 1
ATOM 2653 C CA . GLU B 1 91 ? -3.715 -14.438 20.5 1 98.19 91 GLU B CA 1
ATOM 2654 C C . GLU B 1 91 ? -4.488 -14.547 19.188 1 98.19 91 GLU B C 1
ATOM 2656 O O . GLU B 1 91 ? -4.234 -15.445 18.375 1 98.19 91 GLU B O 1
ATOM 2661 N N . ASP B 1 92 ? -5.469 -13.633 18.969 1 98.75 92 ASP B N 1
ATOM 2662 C CA . ASP B 1 92 ? -6.172 -13.578 17.688 1 98.75 92 ASP B CA 1
ATOM 2663 C C . ASP B 1 92 ? -5.203 -13.336 16.547 1 98.75 92 ASP B C 1
ATOM 2665 O O . ASP B 1 92 ? -5.273 -14.008 15.508 1 98.75 92 ASP B O 1
ATOM 2669 N N . LEU B 1 93 ? -4.355 -12.422 16.766 1 98.62 93 LEU B N 1
ATOM 2670 C CA . LEU B 1 93 ? -3.367 -12.078 15.742 1 98.62 93 LEU B CA 1
ATOM 2671 C C . LEU B 1 93 ? -2.428 -13.25 15.484 1 98.62 93 LEU B C 1
ATOM 2673 O O . LEU B 1 93 ? -2.125 -13.555 14.328 1 98.62 93 LEU B O 1
ATOM 2677 N N . ASP B 1 94 ? -1.943 -13.883 16.516 1 98.25 94 ASP B N 1
ATOM 2678 C CA . ASP B 1 94 ? -1.075 -15.047 16.359 1 98.25 94 ASP B CA 1
ATOM 2679 C C . ASP B 1 94 ? -1.769 -16.156 15.57 1 98.25 94 ASP B C 1
ATOM 2681 O O . ASP B 1 94 ? -1.149 -16.797 14.719 1 98.25 94 ASP B O 1
ATOM 2685 N N . TYR B 1 95 ? -3.002 -16.391 15.883 1 98.69 95 TYR B N 1
ATOM 2686 C CA . TYR B 1 95 ? -3.799 -17.359 15.148 1 98.69 95 TYR B CA 1
ATOM 2687 C C . TYR B 1 95 ? -3.857 -17.016 13.664 1 98.69 95 TYR B C 1
ATOM 2689 O O . TYR B 1 95 ? -3.615 -17.875 12.812 1 98.69 95 TYR B O 1
ATOM 2697 N N . LEU B 1 96 ? -4.168 -15.781 13.352 1 98.69 96 LEU B N 1
ATOM 2698 C CA . LEU B 1 96 ? -4.281 -15.352 11.961 1 98.69 96 LEU B CA 1
ATOM 2699 C C . LEU B 1 96 ? -2.939 -15.461 11.242 1 98.69 96 LEU B C 1
ATOM 2701 O O . LEU B 1 96 ? -2.881 -15.875 10.086 1 98.69 96 LEU B O 1
ATOM 2705 N N . CYS B 1 97 ? -1.879 -15.078 11.891 1 97.75 97 CYS B N 1
ATOM 2706 C CA . CYS B 1 97 ? -0.548 -15.195 11.312 1 97.75 97 CYS B CA 1
ATOM 2707 C C . CYS B 1 97 ? -0.205 -16.656 11.023 1 97.75 97 CYS B C 1
ATOM 2709 O O . CYS B 1 9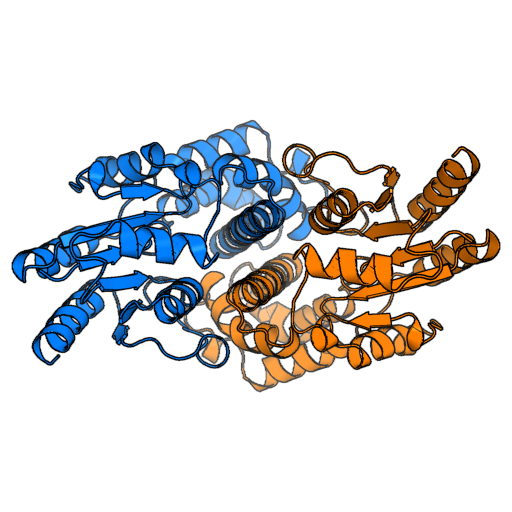7 ? 0.438 -16.953 10.016 1 97.75 97 CYS B O 1
ATOM 2711 N N . ALA B 1 98 ? -0.597 -17.516 11.914 1 97.62 98 ALA B N 1
ATOM 2712 C CA . ALA B 1 98 ? -0.371 -18.953 11.695 1 97.62 98 ALA B CA 1
ATOM 2713 C C . ALA B 1 98 ? -1.156 -19.438 10.484 1 97.62 98 ALA B C 1
ATOM 2715 O O . ALA B 1 98 ? -0.669 -20.281 9.727 1 97.62 98 ALA B O 1
ATOM 2716 N N . GLU B 1 99 ? -2.369 -18.969 10.312 1 97.94 99 GLU B N 1
ATOM 2717 C CA . GLU B 1 99 ? -3.203 -19.391 9.188 1 97.94 99 GLU B CA 1
ATOM 2718 C C . GLU B 1 99 ? -2.648 -18.859 7.863 1 97.94 99 GLU B C 1
ATOM 2720 O O . GLU B 1 99 ? -2.812 -19.5 6.82 1 97.94 99 GLU B O 1
ATOM 2725 N N . TRP B 1 100 ? -2.002 -17.734 7.941 1 96.06 100 TRP B N 1
ATOM 2726 C CA . TRP B 1 100 ? -1.33 -17.172 6.773 1 96.06 100 TRP B CA 1
ATOM 2727 C C . TRP B 1 100 ? -0.322 -18.156 6.199 1 96.06 100 TRP B C 1
ATOM 2729 O O . TRP B 1 100 ? -0.121 -18.219 4.984 1 96.06 100 TRP B O 1
ATOM 2739 N N . LEU B 1 101 ? 0.277 -19 7.004 1 95.19 101 LEU B N 1
ATOM 2740 C CA . LEU B 1 101 ? 1.286 -19.984 6.598 1 95.19 101 LEU B CA 1
ATOM 2741 C C . LEU B 1 101 ? 0.638 -21.188 5.934 1 95.19 101 LEU B C 1
ATOM 2743 O O . LEU B 1 101 ? 1.327 -22.016 5.324 1 95.19 101 LEU B O 1
ATOM 2747 N N . LYS B 1 102 ? -0.66 -21.234 5.945 1 97.12 102 LYS B N 1
ATOM 2748 C CA . LYS B 1 102 ? -1.36 -22.422 5.473 1 97.12 102 LYS B CA 1
ATOM 2749 C C . LYS B 1 102 ? -2.113 -22.141 4.176 1 97.12 102 LYS B C 1
ATOM 2751 O O . LYS B 1 102 ? -3.012 -22.891 3.799 1 97.12 102 LYS B O 1
ATOM 2756 N N . LEU B 1 103 ? -1.823 -21.062 3.559 1 98 103 LEU B N 1
ATOM 2757 C CA . LEU B 1 103 ? -2.5 -20.766 2.303 1 98 103 LEU B CA 1
ATOM 2758 C C . LEU B 1 103 ? -2.324 -21.891 1.302 1 98 103 LEU B C 1
ATOM 2760 O O . LEU B 1 103 ? -1.402 -22.703 1.428 1 98 103 LEU B O 1
ATOM 2764 N N . LYS B 1 104 ? -3.242 -21.922 0.327 1 98.12 104 LYS B N 1
ATOM 2765 C CA . LYS B 1 104 ? -3.264 -23.031 -0.635 1 98.12 104 LYS B CA 1
ATOM 2766 C C . LYS B 1 104 ? -3.221 -22.5 -2.068 1 98.12 104 LYS B C 1
ATOM 2768 O O . LYS B 1 104 ? -3.639 -21.375 -2.336 1 98.12 104 LYS B O 1
ATOM 2773 N N . ALA B 1 105 ? -2.742 -23.328 -2.928 1 98.62 105 ALA B N 1
ATOM 2774 C CA . ALA B 1 105 ? -2.725 -23.031 -4.355 1 98.62 105 ALA B CA 1
ATOM 2775 C C . ALA B 1 105 ? -4.141 -22.875 -4.902 1 98.62 105 ALA B C 1
ATOM 2777 O O . ALA B 1 105 ? -5.07 -23.531 -4.422 1 98.62 105 ALA B O 1
ATOM 2778 N N . ARG B 1 106 ? -4.262 -21.969 -5.848 1 98.5 106 ARG B N 1
ATOM 2779 C CA . ARG B 1 106 ? -5.516 -21.938 -6.594 1 98.5 106 ARG B CA 1
ATOM 2780 C C . ARG B 1 106 ? -5.793 -23.281 -7.25 1 98.5 106 ARG B C 1
ATOM 2782 O O . ARG B 1 106 ? -4.863 -24 -7.641 1 98.5 106 ARG B O 1
ATOM 2789 N N . PRO B 1 107 ? -7.062 -23.656 -7.422 1 96.94 107 PRO B N 1
ATOM 2790 C CA . PRO B 1 107 ? -7.418 -25 -7.867 1 96.94 107 PRO B CA 1
ATOM 2791 C C . PRO B 1 107 ? -6.82 -25.359 -9.227 1 96.94 107 PRO B C 1
ATOM 2793 O O . PRO B 1 107 ? -6.5 -26.516 -9.484 1 96.94 107 PRO B O 1
ATOM 2796 N N . GLU B 1 108 ? -6.586 -24.391 -10.109 1 98 108 GLU B N 1
ATOM 2797 C CA . GLU B 1 108 ? -6.164 -24.656 -11.477 1 98 108 GLU B CA 1
ATOM 2798 C C . GLU B 1 108 ? -4.645 -24.656 -11.602 1 98 108 GLU B C 1
ATOM 2800 O O . GLU B 1 108 ? -4.102 -24.906 -12.68 1 98 108 GLU B O 1
ATOM 2805 N N . LEU B 1 109 ? -3.947 -24.406 -10.523 1 98.62 109 LEU B N 1
ATOM 2806 C CA . LEU B 1 109 ? -2.512 -24.156 -10.609 1 98.62 109 LEU B CA 1
ATOM 2807 C C . LEU B 1 109 ? -1.786 -25.375 -11.164 1 98.62 109 LEU B C 1
ATOM 2809 O O . LEU B 1 109 ? -0.969 -25.266 -12.078 1 98.62 109 LEU B O 1
ATOM 2813 N N . ALA B 1 110 ? -2.059 -26.562 -10.617 1 98.25 110 ALA B N 1
ATOM 2814 C CA . ALA B 1 110 ? -1.37 -27.781 -11.055 1 98.25 110 ALA B CA 1
ATOM 2815 C C . ALA B 1 110 ? -1.574 -28.016 -12.547 1 98.25 110 ALA B C 1
ATOM 2817 O O . ALA B 1 110 ? -0.623 -28.328 -13.266 1 98.25 110 ALA B O 1
ATOM 2818 N N . ALA B 1 111 ? -2.822 -27.859 -12.961 1 98.44 111 ALA B N 1
ATOM 2819 C CA . ALA B 1 111 ? -3.143 -28.062 -14.367 1 98.44 111 ALA B CA 1
ATOM 2820 C C . ALA B 1 111 ? -2.459 -27.016 -15.242 1 98.44 111 ALA B C 1
ATOM 2822 O O . ALA B 1 111 ? -1.994 -27.312 -16.344 1 98.44 111 ALA B O 1
ATOM 2823 N N . MET B 1 112 ? -2.453 -25.766 -14.82 1 98.62 112 MET B N 1
ATOM 2824 C CA . MET B 1 112 ? -1.808 -24.688 -15.547 1 98.62 112 MET B CA 1
ATOM 2825 C C . MET B 1 112 ? -0.318 -24.953 -15.727 1 98.62 112 MET B C 1
ATOM 2827 O O . MET B 1 112 ? 0.211 -24.828 -16.828 1 98.62 112 MET B O 1
ATOM 2831 N N . TRP B 1 113 ? 0.388 -25.312 -14.656 1 98.5 113 TRP B N 1
ATOM 2832 C CA . TRP B 1 113 ? 1.826 -25.547 -14.727 1 98.5 113 TRP B CA 1
ATOM 2833 C C . TRP B 1 113 ? 2.135 -26.797 -15.555 1 98.5 113 TRP B C 1
ATOM 2835 O O . TRP B 1 113 ? 3.139 -26.844 -16.281 1 98.5 113 TRP B O 1
ATOM 2845 N N . LYS B 1 114 ? 1.301 -27.859 -15.453 1 98.38 114 LYS B N 1
ATOM 2846 C CA . LYS B 1 114 ? 1.47 -29.047 -16.297 1 98.38 114 LYS B CA 1
ATOM 2847 C C . LYS B 1 114 ? 1.375 -28.672 -17.781 1 98.38 114 LYS B C 1
ATOM 2849 O O . LYS B 1 114 ? 2.172 -29.141 -18.594 1 98.38 114 LYS B O 1
ATOM 2854 N N . LEU B 1 115 ? 0.386 -27.844 -18.094 1 98.69 115 LEU B N 1
ATOM 2855 C CA . LEU B 1 115 ? 0.206 -27.406 -19.469 1 98.69 115 LEU B CA 1
ATOM 2856 C C . LEU B 1 115 ? 1.459 -26.703 -19.984 1 98.69 115 LEU B C 1
ATOM 2858 O O . LEU B 1 115 ? 1.907 -26.969 -21.109 1 98.69 115 LEU B O 1
ATOM 2862 N N . LEU B 1 116 ? 2.02 -25.812 -19.266 1 98.62 116 LEU B N 1
ATOM 2863 C CA . LEU B 1 116 ? 3.229 -25.094 -19.641 1 98.62 116 LEU B CA 1
ATOM 2864 C C . LEU B 1 116 ? 4.414 -26.047 -19.766 1 98.62 116 LEU B C 1
ATOM 2866 O O . LEU B 1 116 ? 5.164 -26 -20.734 1 98.62 116 LEU B O 1
ATOM 2870 N N . ARG B 1 117 ? 4.57 -26.953 -18.75 1 98.19 117 ARG B N 1
ATOM 2871 C CA . ARG B 1 117 ? 5.66 -27.922 -18.781 1 98.19 117 ARG B CA 1
ATOM 2872 C C . ARG B 1 117 ? 5.539 -28.828 -20 1 98.19 117 ARG B C 1
ATOM 2874 O O . ARG B 1 117 ? 6.539 -29.125 -20.672 1 98.19 117 ARG B O 1
ATOM 2881 N N . ASP B 1 118 ? 4.375 -29.266 -20.281 1 98.25 118 ASP B N 1
ATOM 2882 C CA . ASP B 1 118 ? 4.125 -30.141 -21.422 1 98.25 118 ASP B CA 1
ATOM 2883 C C . ASP B 1 118 ? 4.488 -29.438 -22.734 1 98.25 118 ASP B C 1
ATOM 2885 O O . ASP B 1 118 ? 4.695 -30.094 -23.766 1 98.25 118 ASP B O 1
ATOM 2889 N N . ASN B 1 119 ? 4.555 -28.156 -22.688 1 97.94 119 ASN B N 1
ATOM 2890 C CA . ASN B 1 119 ? 4.898 -27.391 -23.875 1 97.94 119 ASN B CA 1
ATOM 2891 C C . ASN B 1 119 ? 6.316 -26.828 -23.812 1 97.94 119 ASN B C 1
ATOM 2893 O O . ASN B 1 119 ? 6.652 -25.875 -24.5 1 97.94 119 ASN B O 1
ATOM 2897 N N . GLY B 1 120 ? 7.102 -27.359 -22.906 1 97 120 GLY B N 1
ATOM 2898 C CA . GLY B 1 120 ? 8.539 -27.141 -22.938 1 97 120 GLY B CA 1
ATOM 2899 C C . GLY B 1 120 ? 8.992 -26.016 -22.016 1 97 120 GLY B C 1
ATOM 2900 O O . GLY B 1 120 ? 10.18 -25.703 -21.938 1 97 120 GLY B O 1
ATOM 2901 N N . PHE B 1 121 ? 8.078 -25.391 -21.281 1 98.06 121 PHE B N 1
ATOM 2902 C CA . PHE B 1 121 ? 8.445 -24.266 -20.438 1 98.06 121 PHE B CA 1
ATOM 2903 C C . PHE B 1 121 ? 9.016 -24.75 -19.109 1 98.06 121 PHE B C 1
ATOM 2905 O O . PHE B 1 121 ? 8.523 -25.719 -18.531 1 98.06 121 PHE B O 1
ATOM 2912 N N . THR B 1 122 ? 10.086 -24.141 -18.641 1 98.06 122 THR B N 1
ATOM 2913 C CA . THR B 1 122 ? 10.531 -24.281 -17.25 1 98.06 122 THR B CA 1
ATOM 2914 C C . THR B 1 122 ? 9.805 -23.281 -16.359 1 98.06 122 THR B C 1
ATOM 2916 O O . THR B 1 122 ? 9.68 -22.109 -16.688 1 98.06 122 THR B O 1
ATOM 2919 N N . ILE B 1 123 ? 9.359 -23.781 -15.219 1 98.38 123 ILE B N 1
ATOM 2920 C CA . ILE B 1 123 ? 8.602 -22.953 -14.297 1 98.38 123 ILE B CA 1
ATOM 2921 C C . ILE B 1 123 ? 9.531 -22.406 -13.211 1 98.38 123 ILE B C 1
ATOM 2923 O O . ILE B 1 123 ? 10.297 -23.156 -12.602 1 98.38 123 ILE B O 1
ATOM 2927 N N . TRP B 1 124 ? 9.484 -21.094 -12.977 1 98.56 124 TRP B N 1
ATOM 2928 C CA . TRP B 1 124 ? 10.172 -20.406 -11.898 1 98.56 124 TRP B CA 1
ATOM 2929 C C . TRP B 1 124 ? 9.18 -19.625 -11.031 1 98.56 124 TRP B C 1
ATOM 2931 O O . TRP B 1 124 ? 8.055 -19.359 -11.453 1 98.56 124 TRP B O 1
ATOM 2941 N N . CYS B 1 125 ? 9.625 -19.359 -9.781 1 98.75 125 CYS B N 1
ATOM 2942 C CA . CYS B 1 125 ? 8.844 -18.547 -8.852 1 98.75 125 CYS B CA 1
ATOM 2943 C C . CYS B 1 125 ? 9.656 -17.359 -8.352 1 98.75 125 CYS B C 1
ATOM 2945 O O . CYS B 1 125 ? 10.836 -17.5 -8.023 1 98.75 125 CYS B O 1
ATOM 2947 N N . LEU B 1 126 ? 9.117 -16.234 -8.391 1 98.81 126 LEU B N 1
ATOM 2948 C CA . LEU B 1 126 ? 9.648 -15.031 -7.762 1 98.81 126 LEU B CA 1
ATOM 2949 C C . LEU B 1 126 ? 8.664 -14.469 -6.746 1 98.81 126 LEU B C 1
ATOM 2951 O O . LEU B 1 126 ? 7.543 -14.094 -7.102 1 98.81 126 LEU B O 1
ATOM 2955 N N . THR B 1 127 ? 9.102 -14.406 -5.465 1 98.62 127 THR B N 1
ATOM 2956 C CA . THR B 1 127 ? 8.133 -14.078 -4.422 1 98.62 127 THR B CA 1
ATOM 2957 C C . THR B 1 127 ? 8.734 -13.102 -3.41 1 98.62 127 THR B C 1
ATOM 2959 O O . THR B 1 127 ? 9.93 -13.172 -3.119 1 98.62 127 THR B O 1
ATOM 2962 N N . ASP B 1 128 ? 7.871 -12.172 -2.881 1 97.31 128 ASP B N 1
ATOM 2963 C CA . ASP B 1 128 ? 8.211 -11.344 -1.727 1 97.31 128 ASP B CA 1
ATOM 2964 C C . ASP B 1 128 ? 8.07 -12.133 -0.427 1 97.31 128 ASP B C 1
ATOM 2966 O O . ASP B 1 128 ? 8.531 -11.688 0.627 1 97.31 128 ASP B O 1
ATOM 2970 N N . GLY B 1 129 ? 7.473 -13.297 -0.465 1 94.56 129 GLY B N 1
ATOM 2971 C CA . GLY B 1 129 ? 7.34 -14.156 0.701 1 94.56 129 GLY B CA 1
ATOM 2972 C C . GLY B 1 129 ? 8.594 -14.945 1.006 1 94.56 129 GLY B C 1
ATOM 2973 O O . GLY B 1 129 ? 9.477 -15.07 0.154 1 94.56 129 GLY B O 1
ATOM 2974 N N . ASP B 1 130 ? 8.609 -15.445 2.248 1 94.38 130 ASP B N 1
ATOM 2975 C CA . ASP B 1 130 ? 9.719 -16.312 2.635 1 94.38 130 ASP B CA 1
ATOM 2976 C C . ASP B 1 130 ? 9.68 -17.625 1.874 1 94.38 130 ASP B C 1
ATOM 2978 O O . ASP B 1 130 ? 8.602 -18.188 1.631 1 94.38 130 ASP B O 1
ATOM 2982 N N . LYS B 1 131 ? 10.945 -18.078 1.474 1 96.94 131 LYS B N 1
ATOM 2983 C CA . LYS B 1 131 ? 11.047 -19.281 0.646 1 96.94 131 LYS B CA 1
ATOM 2984 C C . LYS B 1 131 ? 10.414 -20.484 1.344 1 96.94 131 LYS B C 1
ATOM 2986 O O . LYS B 1 131 ? 9.695 -21.25 0.719 1 96.94 131 LYS B O 1
ATOM 2991 N N . GLU B 1 132 ? 10.641 -20.609 2.631 1 96.56 132 GLU B N 1
ATOM 2992 C CA . GLU B 1 132 ? 10.102 -21.75 3.367 1 96.56 132 GLU B CA 1
ATOM 2993 C C . GLU B 1 132 ? 8.578 -21.688 3.443 1 96.56 132 GLU B C 1
ATOM 2995 O O . GLU B 1 132 ? 7.91 -22.719 3.33 1 96.56 132 GLU B O 1
ATOM 3000 N N . ARG B 1 133 ? 8.062 -20.531 3.619 1 95.81 133 ARG B N 1
ATOM 3001 C CA . ARG B 1 133 ? 6.617 -20.328 3.631 1 95.81 133 ARG B CA 1
ATOM 3002 C C . ARG B 1 133 ? 6 -20.734 2.295 1 95.81 133 ARG B C 1
ATOM 3004 O O . ARG B 1 133 ? 5 -21.453 2.26 1 95.81 133 ARG B O 1
ATOM 3011 N N . VAL B 1 134 ? 6.609 -20.328 1.197 1 97.69 134 VAL B N 1
ATOM 3012 C CA . VAL B 1 134 ? 6.105 -20.609 -0.142 1 97.69 134 VAL B CA 1
ATOM 3013 C C . VAL B 1 134 ? 6.184 -22.109 -0.42 1 97.69 134 VAL B C 1
ATOM 3015 O O . VAL B 1 134 ? 5.246 -22.688 -0.964 1 97.69 134 VAL B O 1
ATOM 3018 N N . LYS B 1 135 ? 7.285 -22.719 -0.033 1 97.94 135 LYS B N 1
ATOM 3019 C CA . LYS B 1 135 ? 7.375 -24.172 -0.149 1 97.94 135 LYS B CA 1
ATOM 3020 C C . LYS B 1 135 ? 6.246 -24.859 0.62 1 97.94 135 LYS B C 1
ATOM 3022 O O . LYS B 1 135 ? 5.688 -25.859 0.156 1 97.94 135 LYS B O 1
ATOM 3027 N N . GLY B 1 136 ? 5.969 -24.297 1.777 1 97.44 136 GLY B N 1
ATOM 3028 C CA . GLY B 1 136 ? 4.859 -24.812 2.566 1 97.44 136 GLY B CA 1
ATOM 3029 C C . GLY B 1 136 ? 3.527 -24.734 1.844 1 97.44 136 GLY B C 1
ATOM 3030 O O . GLY B 1 136 ? 2.729 -25.672 1.906 1 97.44 136 GLY B O 1
ATOM 3031 N N . TYR B 1 137 ? 3.244 -23.609 1.184 1 98.19 137 TYR B N 1
ATOM 3032 C CA . TYR B 1 137 ? 2.023 -23.484 0.397 1 98.19 137 TYR B CA 1
ATOM 3033 C C . TYR B 1 137 ? 1.917 -24.609 -0.631 1 98.19 137 TYR B C 1
ATOM 3035 O O . TYR B 1 137 ? 0.853 -25.203 -0.796 1 98.19 137 TYR B O 1
ATOM 3043 N N . PHE B 1 138 ? 3.045 -24.828 -1.35 1 98.12 138 PHE B N 1
ATOM 3044 C CA . PHE B 1 138 ? 3.045 -25.859 -2.385 1 98.12 138 PHE B CA 1
ATOM 3045 C C . PHE B 1 138 ? 2.852 -27.234 -1.777 1 98.12 138 PHE B C 1
ATOM 3047 O O . PHE B 1 138 ? 2.068 -28.047 -2.287 1 98.12 138 PHE B O 1
ATOM 3054 N N . LYS B 1 139 ? 3.506 -27.5 -0.686 1 96.44 139 LYS B N 1
ATOM 3055 C CA . LYS B 1 139 ? 3.355 -28.781 0.001 1 96.44 139 LYS B CA 1
ATOM 3056 C C . LYS B 1 139 ? 1.915 -29 0.459 1 96.44 139 LYS B C 1
ATOM 3058 O O . LYS B 1 139 ? 1.338 -30.062 0.235 1 96.44 139 LYS B O 1
ATOM 3063 N N . ASN B 1 140 ? 1.365 -27.984 1.064 1 94.5 140 ASN B N 1
ATOM 3064 C CA . ASN B 1 140 ? -0.015 -28.031 1.537 1 94.5 140 ASN B CA 1
ATOM 3065 C C . ASN B 1 140 ? -0.991 -28.281 0.392 1 94.5 140 ASN B C 1
ATOM 3067 O O . ASN B 1 140 ? -2.104 -28.766 0.613 1 94.5 140 ASN B O 1
ATOM 3071 N N . SER B 1 141 ? -0.553 -28 -0.802 1 97.06 141 SER B N 1
ATOM 3072 C CA . SER B 1 141 ? -1.424 -28.078 -1.97 1 97.06 141 SER B CA 1
ATOM 3073 C C . SER B 1 141 ? -1.049 -29.266 -2.852 1 97.06 141 SER B C 1
ATOM 3075 O O . SER B 1 141 ? -1.564 -29.422 -3.961 1 97.06 141 SER B O 1
ATOM 3077 N N . SER B 1 142 ? -0.085 -30.094 -2.465 1 96.25 142 SER B N 1
ATOM 3078 C CA . SER B 1 142 ? 0.406 -31.25 -3.205 1 96.25 142 SER B CA 1
ATOM 3079 C C . SER B 1 142 ? 0.922 -30.844 -4.582 1 96.25 142 SER B C 1
ATOM 3081 O O . SER B 1 142 ? 0.604 -31.484 -5.582 1 96.25 142 SER B O 1
ATOM 3083 N N . ILE B 1 143 ? 1.533 -29.719 -4.602 1 97.25 143 ILE B N 1
ATOM 3084 C CA . ILE B 1 143 ? 2.168 -29.234 -5.82 1 97.25 143 ILE B CA 1
ATOM 3085 C C . ILE B 1 143 ? 3.686 -29.359 -5.695 1 97.25 143 ILE B C 1
ATOM 3087 O O . ILE B 1 143 ? 4.277 -28.891 -4.727 1 97.25 143 ILE B O 1
ATOM 3091 N N . GLU B 1 144 ? 4.27 -30 -6.656 1 93.94 144 GLU B N 1
ATOM 3092 C CA . GLU B 1 144 ? 5.723 -30.141 -6.656 1 93.94 144 GLU B CA 1
ATOM 3093 C C . GLU B 1 144 ? 6.391 -28.938 -7.32 1 93.94 144 GLU B C 1
ATOM 3095 O O . GLU B 1 144 ? 6.027 -28.562 -8.43 1 93.94 144 GLU B O 1
ATOM 3100 N N . MET B 1 145 ? 7.324 -28.422 -6.672 1 97.25 145 MET B N 1
ATOM 3101 C CA . MET B 1 145 ? 8.117 -27.297 -7.168 1 97.25 145 MET B CA 1
ATOM 3102 C C . MET B 1 145 ? 9.562 -27.406 -6.691 1 97.25 145 MET B C 1
ATOM 3104 O O . MET B 1 145 ? 9.828 -27.422 -5.488 1 97.25 145 MET B O 1
ATOM 3108 N N . PRO B 1 146 ? 10.523 -27.547 -7.668 1 97.25 146 PRO B N 1
ATOM 3109 C CA . PRO B 1 146 ? 11.93 -27.594 -7.262 1 97.25 146 PRO B CA 1
ATOM 3110 C C . PRO B 1 146 ? 12.359 -26.344 -6.48 1 97.25 146 PRO B C 1
ATOM 3112 O O . PRO B 1 146 ? 12.125 -25.219 -6.93 1 97.25 146 PRO B O 1
ATOM 3115 N N . GLU B 1 147 ? 13.008 -26.625 -5.367 1 96.94 147 GLU B N 1
ATOM 3116 C CA . GLU B 1 147 ? 13.414 -25.531 -4.48 1 96.94 147 GLU B CA 1
ATOM 3117 C C . GLU B 1 147 ? 14.336 -24.547 -5.199 1 96.94 147 GLU B C 1
ATOM 3119 O O . GLU B 1 147 ? 14.289 -23.344 -4.945 1 96.94 147 GLU B O 1
ATOM 3124 N N . GLU B 1 148 ? 15.172 -24.984 -6.078 1 96.56 148 GLU B N 1
ATOM 3125 C CA . GLU B 1 148 ? 16.156 -24.156 -6.77 1 96.56 148 GLU B CA 1
ATOM 3126 C C . GLU B 1 148 ? 15.477 -23.172 -7.711 1 96.56 148 GLU B C 1
ATOM 3128 O O . GLU B 1 148 ? 16.094 -22.188 -8.141 1 96.56 148 GLU B O 1
ATOM 3133 N N . ASN B 1 149 ? 14.195 -23.453 -8.094 1 98.06 149 ASN B N 1
ATOM 3134 C CA . ASN B 1 149 ? 13.469 -22.578 -8.992 1 98.06 149 ASN B CA 1
ATOM 3135 C C . ASN B 1 149 ? 12.641 -21.547 -8.227 1 98.06 149 ASN B C 1
ATOM 3137 O O . ASN B 1 149 ? 11.914 -20.75 -8.828 1 98.06 149 ASN B O 1
ATOM 3141 N N . ILE B 1 150 ? 12.703 -21.562 -6.906 1 98.38 150 ILE B N 1
ATOM 3142 C CA . ILE B 1 150 ? 12 -20.578 -6.094 1 98.38 150 ILE B CA 1
ATOM 3143 C C . ILE B 1 150 ? 12.977 -19.484 -5.648 1 98.38 150 ILE B C 1
ATOM 3145 O O . ILE B 1 150 ? 13.914 -19.766 -4.895 1 98.38 150 ILE B O 1
ATOM 3149 N N . VAL B 1 151 ? 12.766 -18.281 -6.137 1 98.38 151 VAL B N 1
ATOM 3150 C CA . VAL B 1 151 ? 13.57 -17.125 -5.754 1 98.38 151 VAL B CA 1
ATOM 3151 C C . VAL B 1 151 ? 12.758 -16.219 -4.84 1 98.38 151 VAL B C 1
ATOM 3153 O O . VAL B 1 151 ? 11.672 -15.766 -5.211 1 98.38 151 VAL B O 1
ATOM 3156 N N . SER B 1 152 ? 13.242 -15.992 -3.623 1 98.25 152 SER B N 1
ATOM 3157 C CA . SER B 1 152 ? 12.609 -15.102 -2.656 1 98.25 152 SER B CA 1
ATOM 3158 C C . SER B 1 152 ? 13.375 -13.781 -2.545 1 98.25 152 SER B C 1
ATOM 3160 O O . SER B 1 152 ? 14.602 -13.773 -2.541 1 98.25 152 SER B O 1
ATOM 3162 N N . CYS B 1 153 ? 12.633 -12.719 -2.373 1 97.75 153 CYS B N 1
ATOM 3163 C CA . CYS B 1 153 ? 13.219 -11.398 -2.156 1 97.75 153 CYS B CA 1
ATOM 3164 C C . CYS B 1 153 ? 13.969 -11.344 -0.831 1 97.75 153 CYS B C 1
ATOM 3166 O O . CYS B 1 153 ? 14.852 -10.5 -0.647 1 97.75 153 CYS B O 1
ATOM 3168 N N . ASP B 1 154 ? 13.648 -12.258 0.094 1 97.06 154 ASP B N 1
ATOM 3169 C CA . ASP B 1 154 ? 14.344 -12.312 1.376 1 97.06 154 ASP B CA 1
ATOM 3170 C C . ASP B 1 154 ? 15.852 -12.5 1.177 1 97.06 154 ASP B C 1
ATOM 3172 O O . ASP B 1 154 ? 16.656 -11.906 1.891 1 97.06 154 ASP B O 1
ATOM 3176 N N . SER B 1 155 ? 16.141 -13.305 0.224 1 95.56 155 SER B N 1
ATOM 3177 C CA . SER B 1 155 ? 17.562 -13.578 -0.014 1 95.56 155 SER B CA 1
ATOM 3178 C C . SER B 1 155 ? 18.25 -12.383 -0.652 1 95.56 155 SER B C 1
ATOM 3180 O O . SER B 1 155 ? 19.469 -12.227 -0.526 1 95.56 155 SER B O 1
ATOM 3182 N N . LEU B 1 156 ? 17.547 -11.539 -1.328 1 96.75 156 LEU B N 1
ATOM 3183 C CA . LEU B 1 156 ? 18.078 -10.383 -2.039 1 96.75 156 LEU B CA 1
ATOM 3184 C C . LEU B 1 156 ? 18.109 -9.156 -1.136 1 96.75 156 LEU B C 1
ATOM 3186 O O . LEU B 1 156 ? 18.828 -8.188 -1.413 1 96.75 156 LEU B O 1
ATOM 3190 N N . LYS B 1 157 ? 17.234 -9.117 -0.099 1 97.38 157 LYS B N 1
ATOM 3191 C CA . LYS B 1 157 ? 17.047 -7.996 0.817 1 97.38 157 LYS B CA 1
ATOM 3192 C C . LYS B 1 157 ? 16.562 -6.75 0.072 1 97.38 157 LYS B C 1
ATOM 3194 O O . LYS B 1 157 ? 16.953 -5.633 0.42 1 97.38 157 LYS B O 1
ATOM 3199 N N . ILE B 1 158 ? 15.945 -6.961 -1.025 1 97.69 158 ILE B N 1
ATOM 3200 C CA . ILE B 1 158 ? 15.242 -5.961 -1.823 1 97.69 158 ILE B CA 1
ATOM 3201 C C . ILE B 1 158 ? 13.922 -6.531 -2.334 1 97.69 158 ILE B C 1
ATOM 3203 O O . ILE B 1 158 ? 13.883 -7.66 -2.834 1 97.69 158 ILE B O 1
ATOM 3207 N N . GLY B 1 159 ? 12.852 -5.859 -2.199 1 98 159 GLY B N 1
ATOM 3208 C CA . GLY B 1 159 ? 11.539 -6.383 -2.516 1 98 159 GLY B CA 1
ATOM 3209 C C . GLY B 1 159 ? 11 -5.891 -3.848 1 98 159 GLY B C 1
ATOM 3210 O O . GLY B 1 159 ? 11.484 -4.891 -4.383 1 98 159 GLY B O 1
ATOM 3211 N N . LYS B 1 160 ? 10.023 -6.641 -4.438 1 98.12 160 LYS B N 1
ATOM 3212 C CA . LYS B 1 160 ? 9.227 -6.148 -5.562 1 98.12 160 LYS B CA 1
ATOM 3213 C C . LYS B 1 160 ? 8.508 -4.855 -5.195 1 98.12 160 LYS B C 1
ATOM 3215 O O . LYS B 1 160 ? 8.172 -4.629 -4.031 1 98.12 160 LYS B O 1
ATOM 3220 N N . PRO B 1 161 ? 8.391 -3.838 -6.215 1 98.31 161 PRO B N 1
ATOM 3221 C CA . PRO B 1 161 ? 8.742 -4.016 -7.625 1 98.31 161 PRO B CA 1
ATOM 3222 C C . PRO B 1 161 ? 10.102 -3.414 -7.977 1 98.31 161 PRO B C 1
ATOM 3224 O O . PRO B 1 161 ? 10.305 -2.957 -9.102 1 98.31 161 PRO B O 1
ATOM 3227 N N . ALA B 1 162 ? 11.062 -3.305 -7.023 1 98.19 162 ALA B N 1
ATOM 3228 C CA . ALA B 1 162 ? 12.375 -2.781 -7.375 1 98.19 162 ALA B CA 1
ATOM 3229 C C . ALA B 1 162 ? 12.898 -3.428 -8.656 1 98.19 162 ALA B C 1
ATOM 3231 O O . ALA B 1 162 ? 12.898 -4.656 -8.781 1 98.19 162 ALA B O 1
ATOM 3232 N N . PRO B 1 163 ? 13.406 -2.619 -9.617 1 98.12 163 PRO B N 1
ATOM 3233 C CA . PRO B 1 163 ? 13.883 -3.17 -10.883 1 98.12 163 PRO B CA 1
ATOM 3234 C C . PRO B 1 163 ? 14.984 -4.215 -10.695 1 98.12 163 PRO B C 1
ATOM 3236 O O . PRO B 1 163 ? 15.062 -5.18 -11.469 1 98.12 163 PRO B O 1
ATOM 3239 N N . GLU B 1 164 ? 15.781 -4.047 -9.648 1 97.94 164 GLU B N 1
ATOM 3240 C CA . GLU B 1 164 ? 16.891 -4.941 -9.367 1 97.94 164 GLU B CA 1
ATOM 3241 C C . GLU B 1 164 ? 16.422 -6.379 -9.18 1 97.94 164 GLU B C 1
ATOM 3243 O O . GLU B 1 164 ? 17.141 -7.324 -9.516 1 97.94 164 GLU B O 1
ATOM 3248 N N . VAL B 1 165 ? 15.219 -6.547 -8.656 1 98.62 165 VAL B N 1
ATOM 3249 C CA . VAL B 1 165 ? 14.68 -7.867 -8.367 1 98.62 165 VAL B CA 1
ATOM 3250 C C . VAL B 1 165 ? 14.43 -8.617 -9.672 1 98.62 165 VAL B C 1
ATOM 3252 O O . VAL B 1 165 ? 14.812 -9.789 -9.805 1 98.62 165 VAL B O 1
ATOM 3255 N N . TYR B 1 166 ? 13.836 -8 -10.625 1 98.62 166 TYR B N 1
ATOM 3256 C CA . TYR B 1 166 ? 13.484 -8.617 -11.898 1 98.62 166 TYR B CA 1
ATOM 3257 C C . TYR B 1 166 ? 14.727 -8.844 -12.758 1 98.62 166 TYR B C 1
ATOM 3259 O O . TYR B 1 166 ? 14.82 -9.844 -13.469 1 98.62 166 TYR B O 1
ATOM 3267 N N . LYS B 1 167 ? 15.648 -7.883 -12.719 1 98 167 LYS B N 1
ATOM 3268 C CA . LYS B 1 167 ? 16.922 -8.07 -13.414 1 98 167 LYS B CA 1
ATOM 3269 C C . LYS B 1 167 ? 17.672 -9.281 -12.875 1 98 167 LYS B C 1
ATOM 3271 O O . LYS B 1 167 ? 18.234 -10.062 -13.641 1 98 167 LYS B O 1
ATOM 3276 N N . TYR B 1 168 ? 17.688 -9.375 -11.57 1 98.19 168 TYR B N 1
ATOM 3277 C CA . TYR B 1 168 ? 18.312 -10.539 -10.945 1 98.19 168 TYR B CA 1
ATOM 3278 C C . TYR B 1 168 ? 17.688 -11.828 -11.453 1 98.19 168 TYR B C 1
ATOM 3280 O O . TYR B 1 168 ? 18.391 -12.789 -11.773 1 98.19 168 TYR B O 1
ATOM 3288 N N . MET B 1 169 ? 16.375 -11.844 -11.492 1 98.38 169 MET B N 1
ATOM 3289 C CA . MET B 1 169 ? 15.664 -13.039 -11.93 1 98.38 169 MET B CA 1
ATOM 3290 C C . MET B 1 169 ? 16.047 -13.398 -13.367 1 98.38 169 MET B C 1
ATOM 3292 O O . MET B 1 169 ? 16.266 -14.578 -13.672 1 98.38 169 MET B O 1
ATOM 3296 N N . LEU B 1 170 ? 16.109 -12.414 -14.234 1 97.94 170 LEU B N 1
ATOM 3297 C CA . LEU B 1 170 ? 16.484 -12.656 -15.625 1 97.94 170 LEU B CA 1
ATOM 3298 C C . LEU B 1 170 ? 17.875 -13.258 -15.727 1 97.94 170 LEU B C 1
ATOM 3300 O O . LEU B 1 170 ? 18.109 -14.18 -16.516 1 97.94 170 LEU B O 1
ATOM 3304 N N . GLU B 1 171 ? 18.734 -12.711 -14.891 1 96.88 171 GLU B N 1
ATOM 3305 C CA . GLU B 1 171 ? 20.109 -13.18 -14.922 1 96.88 171 GLU B CA 1
ATOM 3306 C C . GLU B 1 171 ? 20.219 -14.602 -14.375 1 96.88 171 GLU B C 1
ATOM 3308 O O . GLU B 1 171 ? 21.078 -15.375 -14.805 1 96.88 171 GLU B O 1
ATOM 3313 N N . LYS B 1 172 ? 19.359 -14.914 -13.461 1 96.62 172 LYS B N 1
ATOM 3314 C CA . LYS B 1 172 ? 19.391 -16.219 -12.805 1 96.62 172 LYS B CA 1
ATOM 3315 C C . LYS B 1 172 ? 18.906 -17.312 -13.75 1 96.62 172 LYS B C 1
ATOM 3317 O O . LYS B 1 172 ? 19.375 -18.453 -13.68 1 96.62 172 LYS B O 1
ATOM 3322 N N . ILE B 1 173 ? 17.891 -17.047 -14.562 1 96.25 173 ILE B N 1
ATOM 3323 C CA . ILE B 1 173 ? 17.328 -18.016 -15.5 1 96.25 173 ILE B CA 1
ATOM 3324 C C . ILE B 1 173 ? 18.375 -18.422 -16.531 1 96.25 173 ILE B C 1
ATOM 3326 O O . ILE B 1 173 ? 19.156 -17.578 -16.984 1 96.25 173 ILE B O 1
ATOM 3330 N N . PRO B 1 174 ? 18.438 -19.688 -16.797 1 91.44 174 PRO B N 1
ATOM 3331 C CA . PRO B 1 174 ? 19.375 -20.109 -17.844 1 91.44 174 PRO B CA 1
ATOM 3332 C C . PRO B 1 174 ? 19.156 -19.391 -19.156 1 91.44 174 PR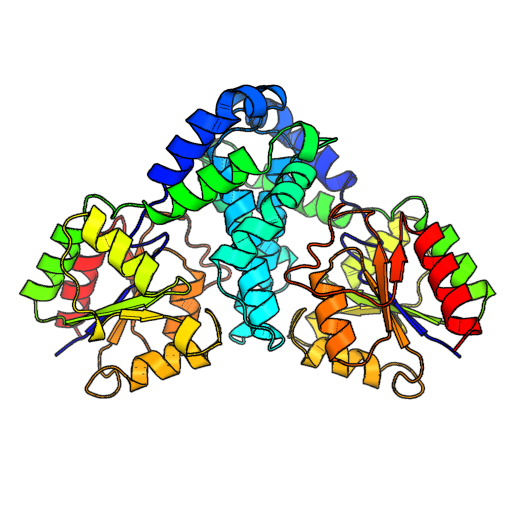O B C 1
ATOM 3334 O O . PRO B 1 174 ? 18 -19.141 -19.547 1 91.44 174 PRO B O 1
ATOM 3337 N N . GLY B 1 175 ? 20.281 -18.969 -19.844 1 88.81 175 GLY B N 1
ATOM 3338 C CA . GLY B 1 175 ? 20.188 -18.234 -21.094 1 88.81 175 GLY B CA 1
ATOM 3339 C C . GLY B 1 175 ? 19.953 -16.75 -20.891 1 88.81 175 GLY B C 1
ATOM 3340 O O . GLY B 1 175 ? 19.641 -16.031 -21.844 1 88.81 175 GLY B O 1
ATOM 3341 N N . LYS B 1 176 ? 19.984 -16.359 -19.75 1 86.81 176 LYS B N 1
ATOM 3342 C CA . LYS B 1 176 ? 19.906 -14.953 -19.375 1 86.81 176 LYS B CA 1
ATOM 3343 C C . LYS B 1 176 ? 18.547 -14.352 -19.734 1 86.81 176 LYS B C 1
ATOM 3345 O O . LYS B 1 176 ? 18.484 -13.234 -20.234 1 86.81 176 LYS B O 1
ATOM 3350 N N . GLY B 1 177 ? 17.641 -15.25 -19.625 1 85.38 177 GLY B N 1
ATOM 3351 C CA . GLY B 1 177 ? 16.266 -14.797 -19.719 1 85.38 177 GLY B CA 1
ATOM 3352 C C . GLY B 1 177 ? 15.812 -14.547 -21.141 1 85.38 177 GLY B C 1
ATOM 3353 O O . GLY B 1 177 ? 14.852 -13.812 -21.375 1 85.38 177 GLY B O 1
ATOM 3354 N N . LYS B 1 178 ? 16.594 -15.18 -21.984 1 85.69 178 LYS B N 1
ATOM 3355 C CA . LYS B 1 178 ? 16.109 -15.102 -23.344 1 85.69 178 LYS B CA 1
ATOM 3356 C C . LYS B 1 178 ? 14.75 -15.797 -23.484 1 85.69 178 LYS B C 1
ATOM 3358 O O . LYS B 1 178 ? 14.57 -16.922 -23 1 85.69 178 LYS B O 1
ATOM 3363 N N . ASP B 1 179 ? 13.664 -15.227 -23.859 1 92.38 179 ASP B N 1
ATOM 3364 C CA . ASP B 1 179 ? 12.305 -15.727 -24.016 1 92.38 179 ASP B CA 1
ATOM 3365 C C . ASP B 1 179 ? 11.625 -15.945 -22.672 1 92.38 179 ASP B C 1
ATOM 3367 O O . ASP B 1 179 ? 10.953 -16.953 -22.453 1 92.38 179 ASP B O 1
ATOM 3371 N N . ALA B 1 180 ? 11.938 -15.25 -21.688 1 97.44 180 ALA B N 1
ATOM 3372 C CA . ALA B 1 180 ? 11.375 -15.367 -20.344 1 97.44 180 ALA B CA 1
ATOM 3373 C C . ALA B 1 180 ? 10.047 -14.609 -20.25 1 97.44 180 ALA B C 1
ATOM 3375 O O . ALA B 1 180 ? 9.945 -13.461 -20.688 1 97.44 180 ALA B O 1
ATOM 3376 N N . TRP B 1 181 ? 9.102 -15.281 -19.734 1 98.5 181 TRP B N 1
ATOM 3377 C CA . TRP B 1 181 ? 7.797 -14.703 -19.438 1 98.5 181 TRP B CA 1
ATOM 3378 C C . TRP B 1 181 ? 7.66 -14.422 -17.938 1 98.5 181 TRP B C 1
ATOM 3380 O O . TRP B 1 181 ? 8.242 -15.125 -17.109 1 98.5 181 TRP B O 1
ATOM 3390 N N . PHE B 1 182 ? 6.992 -13.422 -17.594 1 98.94 182 PHE B N 1
ATOM 3391 C CA . PHE B 1 182 ? 6.551 -13.156 -16.234 1 98.94 182 PHE B CA 1
ATOM 3392 C C . PHE B 1 182 ? 5.027 -13.195 -16.141 1 98.94 182 PHE B C 1
ATOM 3394 O O . PHE B 1 182 ? 4.34 -12.477 -16.875 1 98.94 182 PHE B O 1
ATOM 3401 N N . ALA B 1 183 ? 4.523 -14.016 -15.273 1 98.94 183 ALA B N 1
ATOM 3402 C CA . ALA B 1 183 ? 3.086 -14.234 -15.125 1 98.94 183 ALA B CA 1
ATOM 3403 C C . ALA B 1 183 ? 2.605 -13.812 -13.742 1 98.94 183 ALA B C 1
ATOM 3405 O O . ALA B 1 183 ? 3.16 -14.242 -12.727 1 98.94 183 ALA B O 1
ATOM 3406 N N . ALA B 1 184 ? 1.593 -13.008 -13.695 1 98.94 184 ALA B N 1
ATOM 3407 C CA . ALA B 1 184 ? 1.126 -12.469 -12.422 1 98.94 184 ALA B CA 1
ATOM 3408 C C . ALA B 1 184 ? -0.344 -12.07 -12.5 1 98.94 184 ALA B C 1
ATOM 3410 O O . ALA B 1 184 ? -0.88 -11.867 -13.594 1 98.94 184 ALA B O 1
ATOM 3411 N N . ALA B 1 185 ? -0.958 -11.984 -11.336 1 98.81 185 ALA B N 1
ATOM 3412 C CA . ALA B 1 185 ? -2.307 -11.43 -11.219 1 98.81 185 ALA B CA 1
ATOM 3413 C C . ALA B 1 185 ? -2.268 -9.984 -10.75 1 98.81 185 ALA B C 1
ATOM 3415 O O . ALA B 1 185 ? -3.287 -9.289 -10.766 1 98.81 185 ALA B O 1
ATOM 3416 N N . HIS B 1 186 ? -1.144 -9.516 -10.305 1 98.75 186 HIS B N 1
ATOM 3417 C CA . HIS B 1 186 ? -0.934 -8.109 -9.992 1 98.75 186 HIS B CA 1
ATOM 3418 C C . HIS B 1 186 ? -0.368 -7.352 -11.195 1 98.75 186 HIS B C 1
ATOM 3420 O O . HIS B 1 186 ? 0.74 -7.645 -11.648 1 98.75 186 HIS B O 1
ATOM 3426 N N . MET B 1 187 ? -1.027 -6.359 -11.609 1 98.75 187 MET B N 1
ATOM 3427 C CA . MET B 1 187 ? -0.61 -5.668 -12.828 1 98.75 187 MET B CA 1
ATOM 3428 C C . MET B 1 187 ? 0.675 -4.883 -12.594 1 98.75 187 MET B C 1
ATOM 3430 O O . MET B 1 187 ? 1.506 -4.758 -13.492 1 98.75 187 MET B O 1
ATOM 3434 N N . TRP B 1 188 ? 0.815 -4.344 -11.375 1 98.75 188 TRP B N 1
ATOM 3435 C CA . TRP B 1 188 ? 2.057 -3.645 -11.062 1 98.75 188 TRP B CA 1
ATOM 3436 C C . TRP B 1 188 ? 3.26 -4.562 -11.25 1 98.75 188 TRP B C 1
ATOM 3438 O O . TRP B 1 188 ? 4.344 -4.113 -11.633 1 98.75 188 TRP B O 1
ATOM 3448 N N . ASP B 1 189 ? 3.109 -5.82 -10.953 1 98.81 189 ASP B N 1
ATOM 3449 C CA . ASP B 1 189 ? 4.168 -6.816 -11.109 1 98.81 189 ASP B CA 1
ATOM 3450 C C . ASP B 1 189 ? 4.496 -7.035 -12.586 1 98.81 189 ASP B C 1
ATOM 3452 O O . ASP B 1 189 ? 5.668 -7.07 -12.969 1 98.81 189 ASP B O 1
ATOM 3456 N N . CYS B 1 190 ? 3.473 -7.145 -13.391 1 98.81 190 CYS B N 1
ATOM 3457 C CA . CYS B 1 190 ? 3.658 -7.277 -14.828 1 98.81 190 CYS B CA 1
ATOM 3458 C C . CYS B 1 190 ? 4.359 -6.055 -15.406 1 98.81 190 CYS B C 1
ATOM 3460 O O . CYS B 1 190 ? 5.246 -6.18 -16.25 1 98.81 190 CYS B O 1
ATOM 3462 N N . ARG B 1 191 ? 3.961 -4.891 -14.914 1 98.75 191 ARG B N 1
ATOM 3463 C CA . ARG B 1 191 ? 4.559 -3.652 -15.406 1 98.75 191 ARG B CA 1
ATOM 3464 C C . ARG B 1 191 ? 6.051 -3.607 -15.109 1 98.75 191 ARG B C 1
ATOM 3466 O O . ARG B 1 191 ? 6.859 -3.279 -15.977 1 98.75 191 ARG B O 1
ATOM 3473 N N . ALA B 1 192 ? 6.418 -3.906 -13.906 1 98.81 192 ALA B N 1
ATOM 3474 C CA . ALA B 1 192 ? 7.82 -3.906 -13.5 1 98.81 192 ALA B CA 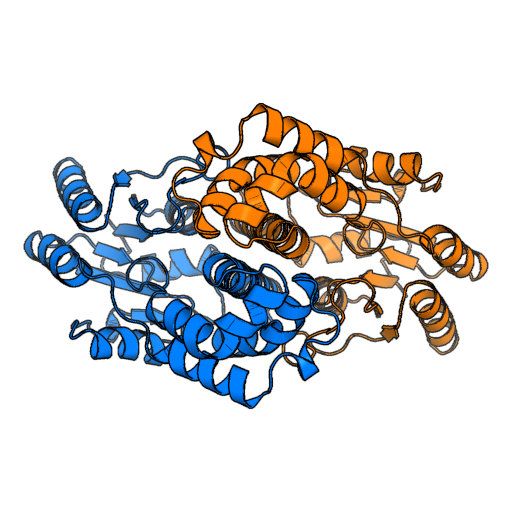1
ATOM 3475 C C . ALA B 1 192 ? 8.617 -4.938 -14.297 1 98.81 192 ALA B C 1
ATOM 3477 O O . ALA B 1 192 ? 9.727 -4.652 -14.758 1 98.81 192 ALA B O 1
ATOM 3478 N N . ALA B 1 193 ? 8.031 -6.129 -14.453 1 98.81 193 ALA B N 1
ATOM 3479 C CA . ALA B 1 193 ? 8.695 -7.199 -15.195 1 98.81 193 ALA B CA 1
ATOM 3480 C C . ALA B 1 193 ? 8.898 -6.816 -16.656 1 98.81 193 ALA B C 1
ATOM 3482 O O . ALA B 1 193 ? 9.945 -7.09 -17.234 1 98.81 193 ALA B O 1
ATOM 3483 N N . LYS B 1 194 ? 7.875 -6.23 -17.234 1 98.38 194 LYS B N 1
ATOM 3484 C CA . LYS B 1 194 ? 7.973 -5.805 -18.625 1 98.38 194 LYS B CA 1
ATOM 3485 C C . LYS B 1 194 ? 9.109 -4.805 -18.812 1 98.38 194 LYS B C 1
ATOM 3487 O O . LYS B 1 194 ? 9.875 -4.898 -19.781 1 98.38 194 LYS B O 1
ATOM 3492 N N . LYS B 1 195 ? 9.258 -3.893 -17.938 1 98 195 LYS B N 1
ATOM 3493 C CA . LYS B 1 195 ? 10.328 -2.898 -18 1 98 195 LYS B CA 1
ATOM 3494 C C . LYS B 1 195 ? 11.695 -3.559 -17.891 1 98 195 LYS B C 1
ATOM 3496 O O . LYS B 1 195 ? 12.68 -3.053 -18.438 1 98 195 LYS B O 1
ATOM 3501 N N . ALA B 1 196 ? 11.766 -4.629 -17.203 1 97.56 196 ALA B N 1
ATOM 3502 C CA . ALA B 1 196 ? 13.031 -5.336 -17.016 1 97.56 196 ALA B CA 1
ATOM 3503 C C . ALA B 1 196 ? 13.383 -6.176 -18.25 1 97.56 196 ALA B C 1
ATOM 3505 O O . ALA B 1 196 ? 14.516 -6.629 -18.391 1 97.56 196 ALA B O 1
ATOM 3506 N N . GLY B 1 197 ? 12.352 -6.492 -19.109 1 97.12 197 GLY B N 1
ATOM 3507 C CA . GLY B 1 197 ? 12.672 -7.188 -20.344 1 97.12 197 GLY B CA 1
ATOM 3508 C C . GLY B 1 197 ? 11.914 -8.492 -20.516 1 97.12 197 GLY B C 1
ATOM 3509 O O . GLY B 1 197 ? 12.109 -9.211 -21.5 1 97.12 197 GLY B O 1
ATOM 3510 N N . PHE B 1 198 ? 10.961 -8.82 -19.625 1 98.44 198 PHE B N 1
ATOM 3511 C CA . PHE B 1 198 ? 10.148 -10.031 -19.734 1 98.44 198 PHE B CA 1
ATOM 3512 C C . PHE B 1 198 ? 9.039 -9.828 -20.766 1 98.44 198 PHE B C 1
ATOM 3514 O O . PHE B 1 198 ? 8.531 -8.719 -20.922 1 98.44 198 PHE B O 1
ATOM 3521 N N . TYR B 1 199 ? 8.656 -10.875 -21.453 1 98.31 199 TYR B N 1
ATOM 3522 C CA . TYR B 1 199 ? 7.266 -10.945 -21.875 1 98.31 199 TYR B CA 1
ATOM 3523 C C . TYR B 1 199 ? 6.332 -11.094 -20.688 1 98.31 199 TYR B C 1
ATOM 3525 O O . TYR B 1 199 ? 6.711 -11.672 -19.656 1 98.31 199 TYR B O 1
ATOM 3533 N N . THR B 1 200 ? 5.148 -10.594 -20.797 1 98.88 200 THR B N 1
ATOM 3534 C CA . THR B 1 200 ? 4.332 -10.57 -19.578 1 98.88 200 THR B CA 1
ATOM 3535 C C . THR B 1 200 ? 2.928 -11.102 -19.875 1 98.88 200 THR B C 1
ATOM 3537 O O . THR B 1 200 ? 2.373 -10.859 -20.938 1 98.88 200 THR B O 1
ATOM 3540 N N . ALA B 1 201 ? 2.393 -11.797 -18.922 1 98.94 201 ALA B N 1
ATOM 3541 C CA . ALA B 1 201 ? 1.027 -12.312 -18.938 1 98.94 201 ALA B CA 1
ATOM 3542 C C . ALA B 1 201 ? 0.309 -11.992 -17.625 1 98.94 201 ALA B C 1
ATOM 3544 O O . ALA B 1 201 ? 0.76 -12.391 -16.547 1 98.94 201 ALA B O 1
ATOM 3545 N N . TRP B 1 202 ? -0.762 -11.273 -17.75 1 98.94 202 TRP B N 1
ATOM 3546 C CA . TRP B 1 202 ? -1.606 -10.938 -16.609 1 98.94 202 TRP B CA 1
ATOM 3547 C C . TRP B 1 202 ? -2.902 -11.742 -16.641 1 98.94 202 TRP B C 1
ATOM 3549 O O . TRP B 1 202 ? -3.484 -11.961 -17.703 1 98.94 202 TRP B O 1
ATOM 3559 N N . THR B 1 203 ? -3.322 -12.172 -15.461 1 98.81 203 THR B N 1
ATOM 3560 C CA . THR B 1 203 ? -4.617 -12.836 -15.352 1 98.81 203 THR B CA 1
ATOM 3561 C C . THR B 1 203 ? -5.523 -12.086 -14.375 1 98.81 203 THR B C 1
ATOM 3563 O O . THR B 1 203 ? -5.047 -11.5 -13.406 1 98.81 203 THR B O 1
ATOM 3566 N N . ASP B 1 204 ? -6.852 -12.156 -14.586 1 98.19 204 ASP B N 1
ATOM 3567 C CA . ASP B 1 204 ? -7.809 -11.383 -13.805 1 98.19 204 ASP B CA 1
ATOM 3568 C C . ASP B 1 204 ? -8.266 -12.164 -12.57 1 98.19 204 ASP B C 1
ATOM 3570 O O . ASP B 1 204 ? -9.258 -11.805 -11.93 1 98.19 204 ASP B O 1
ATOM 3574 N N . VAL B 1 205 ? -7.59 -13.227 -12.234 1 98.06 205 VAL B N 1
ATOM 3575 C CA . VAL B 1 205 ? -8.047 -14.148 -11.195 1 98.06 205 VAL B CA 1
ATOM 3576 C C . VAL B 1 205 ? -8.141 -13.422 -9.859 1 98.06 205 VAL B C 1
ATOM 3578 O O . VAL B 1 205 ? -8.891 -13.828 -8.969 1 98.06 205 VAL B O 1
ATOM 3581 N N . TYR B 1 206 ? -7.426 -12.281 -9.695 1 98.06 206 TYR B N 1
ATOM 3582 C CA . TYR B 1 206 ? -7.379 -11.609 -8.398 1 98.06 206 TYR B CA 1
ATOM 3583 C C . TYR B 1 206 ? -7.926 -10.195 -8.5 1 98.06 206 TYR B C 1
ATOM 3585 O O . TYR B 1 206 ? -8.883 -9.836 -7.809 1 98.06 206 TYR B O 1
ATOM 3593 N N . GLU B 1 207 ? -7.434 -9.383 -9.469 1 98.38 207 GLU B N 1
ATOM 3594 C CA . GLU B 1 207 ? -7.707 -7.949 -9.461 1 98.38 207 GLU B CA 1
ATOM 3595 C C . GLU B 1 207 ? -8.953 -7.617 -10.273 1 98.38 207 GLU B C 1
ATOM 3597 O O . GLU B 1 207 ? -9.57 -6.566 -10.078 1 98.38 207 GLU B O 1
ATOM 3602 N N . LYS B 1 208 ? -9.375 -8.43 -11.164 1 97.62 208 LYS B N 1
ATOM 3603 C CA . LYS B 1 208 ? -10.492 -8.242 -12.078 1 97.62 208 LYS B CA 1
ATOM 3604 C C . LYS B 1 208 ? -10.211 -7.125 -13.078 1 97.62 208 LYS B C 1
ATOM 3606 O O . LYS B 1 208 ? -10.43 -7.281 -14.281 1 97.62 208 LYS B O 1
ATOM 3611 N N . TYR B 1 209 ? -9.734 -6.012 -12.617 1 97.5 209 TYR B N 1
ATOM 3612 C CA . TYR B 1 209 ? -9.43 -4.844 -13.438 1 97.5 209 TYR B CA 1
ATOM 3613 C C . TYR B 1 209 ? -7.93 -4.574 -13.477 1 97.5 209 TYR B C 1
ATOM 3615 O O . TYR B 1 209 ? -7.324 -4.258 -12.445 1 97.5 209 TYR B O 1
ATOM 3623 N N . PRO B 1 210 ? -7.328 -4.586 -14.617 1 97.38 210 PRO B N 1
ATOM 3624 C CA . PRO B 1 210 ? -5.871 -4.438 -14.703 1 97.38 210 PRO B CA 1
ATOM 3625 C C . PRO B 1 210 ? -5.414 -2.986 -14.562 1 97.38 210 PRO B C 1
ATOM 3627 O O . PRO B 1 210 ? -4.223 -2.727 -14.383 1 97.38 210 PRO B O 1
ATOM 3630 N N . CYS B 1 211 ? -6.34 -1.982 -14.672 1 98.25 211 CYS B N 1
ATOM 3631 C CA . CYS B 1 211 ? -5.984 -0.573 -14.555 1 98.25 211 CYS B CA 1
ATOM 3632 C C . CYS B 1 211 ? -4.906 -0.196 -15.57 1 98.25 211 CYS B C 1
ATOM 3634 O O . CYS B 1 211 ? -3.881 0.379 -15.203 1 98.25 211 CYS B O 1
ATOM 3636 N N . GLU B 1 212 ? -5.16 -0.448 -16.828 1 98.12 212 GLU B N 1
ATOM 3637 C CA . GLU B 1 212 ? -4.191 -0.243 -17.891 1 98.12 212 GLU B CA 1
ATOM 3638 C C . GLU B 1 212 ? -3.84 1.234 -18.047 1 98.12 212 GLU B C 1
ATOM 3640 O O . GLU B 1 212 ? -2.752 1.574 -18.516 1 98.12 212 GLU B O 1
ATOM 3645 N N . GLU B 1 213 ? -4.699 2.098 -17.609 1 97.62 213 GLU B N 1
ATOM 3646 C CA . GLU B 1 213 ? -4.473 3.533 -17.75 1 97.62 213 GLU B CA 1
ATOM 3647 C C . GLU B 1 213 ? -3.254 3.98 -16.953 1 97.62 213 GLU B C 1
ATOM 3649 O O . GLU B 1 213 ? -2.631 4.996 -17.266 1 97.62 213 GLU B O 1
ATOM 3654 N N . ILE B 1 214 ? -2.883 3.191 -15.93 1 98.56 214 ILE B N 1
ATOM 3655 C CA . ILE B 1 214 ? -1.736 3.617 -15.133 1 98.56 214 ILE B CA 1
ATOM 3656 C C . ILE B 1 214 ? -0.611 2.592 -15.266 1 98.56 214 ILE B C 1
ATOM 3658 O O . ILE B 1 214 ? 0.566 2.938 -15.141 1 98.56 214 ILE B O 1
ATOM 3662 N N . PHE B 1 215 ? -0.911 1.389 -15.609 1 98.62 215 PHE B N 1
ATOM 3663 C CA . PHE B 1 215 ? 0.127 0.365 -15.609 1 98.62 215 PHE B CA 1
ATOM 3664 C C . PHE B 1 215 ? 0.507 -0.02 -17.031 1 98.62 215 PHE B C 1
ATOM 3666 O O . PHE B 1 215 ? 1.485 -0.739 -17.25 1 98.62 215 PHE B O 1
ATOM 3673 N N . GLY B 1 216 ? -0.254 0.476 -18.062 1 98 216 GLY B N 1
ATOM 3674 C CA . GLY B 1 216 ? -0.043 0.021 -19.422 1 98 216 GLY B CA 1
ATOM 3675 C C . GLY B 1 216 ? -0.568 -1.381 -19.672 1 98 216 GLY B C 1
ATOM 3676 O O . GLY B 1 216 ? -1.324 -1.92 -18.875 1 98 216 GLY B O 1
ATOM 3677 N N . GLU B 1 217 ? -0.254 -1.908 -20.844 1 97.94 217 GLU B N 1
ATOM 3678 C CA . GLU B 1 217 ? -0.763 -3.219 -21.234 1 97.94 217 GLU B CA 1
ATOM 3679 C C . GLU B 1 217 ? 0.332 -4.281 -21.156 1 97.94 217 GLU B C 1
ATOM 3681 O O . GLU B 1 217 ? 1.446 -4.062 -21.641 1 97.94 217 GLU B O 1
ATOM 3686 N N . PRO B 1 218 ? 0.037 -5.363 -20.547 1 98.56 218 PRO B N 1
ATOM 3687 C CA . PRO B 1 218 ? 0.941 -6.508 -20.688 1 98.56 218 PRO B CA 1
ATOM 3688 C C . PRO B 1 218 ? 0.851 -7.148 -22.078 1 98.56 218 PRO B C 1
ATOM 3690 O O . PRO B 1 218 ? 0.063 -6.703 -22.922 1 98.56 218 PRO B O 1
ATOM 3693 N N . ASP B 1 219 ? 1.723 -8.078 -22.328 1 98.44 219 ASP B N 1
ATOM 3694 C CA . ASP B 1 219 ? 1.682 -8.773 -23.609 1 98.44 219 ASP B CA 1
ATOM 3695 C C . ASP B 1 219 ? 0.429 -9.641 -23.734 1 98.44 219 ASP B C 1
ATOM 3697 O O . ASP B 1 219 ? -0.087 -9.844 -24.844 1 98.44 219 ASP B O 1
ATOM 3701 N N . ILE B 1 220 ? -0.002 -10.109 -22.609 1 98.69 220 ILE B N 1
ATOM 3702 C CA . ILE B 1 220 ? -1.179 -10.969 -22.578 1 98.69 220 ILE B CA 1
ATOM 3703 C C . ILE B 1 220 ? -2.086 -10.547 -21.422 1 98.69 220 ILE B C 1
ATOM 3705 O O . ILE B 1 220 ? -1.609 -10.273 -20.312 1 98.69 220 ILE B O 1
ATOM 3709 N N . ILE B 1 221 ? -3.326 -10.445 -21.625 1 98.75 221 ILE B N 1
ATOM 3710 C CA . ILE B 1 221 ? -4.375 -10.383 -20.609 1 98.75 221 ILE B CA 1
ATOM 3711 C C . ILE B 1 221 ? -5.234 -11.641 -20.688 1 98.75 221 ILE B C 1
ATOM 3713 O O . ILE B 1 221 ? -5.781 -11.969 -21.734 1 98.75 221 ILE B O 1
ATOM 3717 N N . ALA B 1 222 ? -5.293 -12.367 -19.625 1 98.69 222 ALA B N 1
ATOM 3718 C CA . ALA B 1 222 ? -5.965 -13.664 -19.641 1 98.69 222 ALA B CA 1
ATOM 3719 C C . ALA B 1 222 ? -7.074 -13.719 -18.594 1 98.69 222 ALA B C 1
ATOM 3721 O O . ALA B 1 222 ? -6.992 -13.062 -17.547 1 98.69 222 ALA B O 1
ATOM 3722 N N . GLY B 1 223 ? -8.156 -14.492 -18.875 1 98 223 GLY B N 1
ATOM 3723 C CA . GLY B 1 223 ? -9.219 -14.805 -17.938 1 98 223 GLY B CA 1
ATOM 3724 C C . GLY B 1 223 ? -8.984 -16.094 -17.172 1 98 223 GLY B C 1
ATOM 3725 O O . GLY B 1 223 ? -9.547 -17.125 -17.5 1 98 223 GLY B O 1
ATOM 3726 N N . GLY B 1 224 ? -8.227 -16.016 -16.141 1 97.94 224 GLY B N 1
ATOM 3727 C CA . GLY B 1 224 ? -7.945 -17.188 -15.32 1 97.94 224 GLY B CA 1
ATOM 3728 C C . GLY B 1 224 ? -6.594 -17.812 -15.617 1 97.94 224 GLY B C 1
ATOM 3729 O O . GLY B 1 224 ? -5.902 -17.391 -16.547 1 97.94 224 GLY B O 1
ATOM 3730 N N . LEU B 1 225 ? -6.27 -18.844 -14.844 1 98.69 225 LEU B N 1
ATOM 3731 C CA . LEU B 1 225 ? -4.926 -19.422 -14.891 1 98.69 225 LEU B CA 1
ATOM 3732 C C . LEU B 1 225 ? -4.746 -20.281 -16.125 1 98.69 225 LEU B C 1
ATOM 3734 O O . LEU B 1 225 ? -3.713 -20.219 -16.797 1 98.69 225 LEU B O 1
ATOM 3738 N N . ILE B 1 226 ? -5.734 -21.109 -16.484 1 98.81 226 ILE B N 1
ATOM 3739 C CA . ILE B 1 226 ? -5.617 -22 -17.625 1 98.81 226 ILE B CA 1
ATOM 3740 C C . ILE B 1 226 ? -5.543 -21.172 -18.922 1 98.81 226 ILE B C 1
ATOM 3742 O O . ILE B 1 226 ? -4.707 -21.438 -19.781 1 98.81 226 ILE B O 1
ATOM 3746 N N . ASP B 1 227 ? -6.43 -20.172 -19 1 98.88 227 ASP B N 1
ATOM 3747 C CA . ASP B 1 227 ? -6.395 -19.266 -20.141 1 98.88 227 ASP B CA 1
ATOM 3748 C C . ASP B 1 227 ? -5.027 -18.609 -20.281 1 98.88 227 ASP B C 1
ATOM 3750 O O . ASP B 1 227 ? -4.508 -18.469 -21.391 1 98.88 227 ASP B O 1
ATOM 3754 N N . MET B 1 228 ? -4.414 -18.219 -19.188 1 98.88 228 MET B N 1
ATOM 3755 C CA . MET B 1 228 ? -3.098 -17.578 -19.188 1 98.88 228 MET B CA 1
ATOM 3756 C C . MET B 1 228 ? -2.045 -18.516 -19.766 1 98.88 228 MET B C 1
ATOM 3758 O O . MET B 1 228 ? -1.245 -18.125 -20.609 1 98.88 228 MET B O 1
ATOM 3762 N N . ALA B 1 229 ? -2.068 -19.766 -19.328 1 98.81 229 ALA B N 1
ATOM 3763 C CA . ALA B 1 229 ? -1.108 -20.75 -19.828 1 98.81 229 ALA B CA 1
ATOM 3764 C C . ALA B 1 229 ? -1.288 -20.984 -21.328 1 98.81 229 ALA B C 1
ATOM 3766 O O . ALA B 1 229 ? -0.311 -21.031 -22.078 1 98.81 229 ALA B O 1
ATOM 3767 N N . GLU B 1 230 ? -2.535 -21.141 -21.75 1 98.88 230 GLU B N 1
ATOM 3768 C CA . GLU B 1 230 ? -2.824 -21.391 -23.156 1 98.88 230 GLU B CA 1
ATOM 3769 C C . GLU B 1 230 ? -2.35 -20.234 -24.031 1 98.88 230 GLU B C 1
ATOM 3771 O O . GLU B 1 230 ? -1.765 -20.453 -25.094 1 98.88 230 GLU B O 1
ATOM 3776 N N . ARG B 1 231 ? -2.602 -19.047 -23.578 1 98.81 231 ARG B N 1
ATOM 3777 C CA . ARG B 1 231 ? -2.229 -17.875 -24.359 1 98.81 231 ARG B CA 1
ATOM 3778 C C . ARG B 1 231 ? -0.713 -17.688 -24.391 1 98.81 231 ARG B C 1
ATOM 3780 O O . ARG B 1 231 ? -0.159 -17.25 -25.391 1 98.81 231 ARG B O 1
ATOM 3787 N N . ILE B 1 232 ? -0.031 -17.984 -23.281 1 98.75 232 ILE B N 1
ATOM 3788 C CA . ILE B 1 232 ? 1.428 -17.938 -23.266 1 98.75 232 ILE B CA 1
ATOM 3789 C C . ILE B 1 232 ? 1.989 -18.906 -24.297 1 98.75 232 ILE B C 1
ATOM 3791 O O . ILE B 1 232 ? 2.848 -18.531 -25.109 1 98.75 232 ILE B O 1
ATOM 3795 N N . VAL B 1 233 ? 1.502 -20.156 -24.312 1 98.5 233 VAL B N 1
ATOM 3796 C CA . VAL B 1 233 ? 1.97 -21.188 -25.234 1 98.5 233 VAL B CA 1
ATOM 3797 C C . VAL B 1 233 ? 1.733 -20.719 -26.672 1 98.5 233 VAL B C 1
ATOM 3799 O O . VAL B 1 233 ? 2.631 -20.812 -27.516 1 98.5 233 VAL B O 1
ATOM 3802 N N . GLN B 1 234 ? 0.528 -20.234 -26.922 1 98.31 234 GLN B N 1
ATOM 3803 C CA . GLN B 1 234 ? 0.165 -19.797 -28.266 1 98.31 234 GLN B CA 1
ATOM 3804 C C . GLN B 1 234 ? 1.063 -18.656 -28.734 1 98.31 234 GLN B C 1
ATOM 3806 O O . GLN B 1 234 ? 1.571 -18.688 -29.859 1 98.31 234 GLN B O 1
ATOM 3811 N N . LYS B 1 235 ? 1.209 -17.672 -27.906 1 97.38 235 LYS B N 1
ATOM 3812 C CA . LYS B 1 235 ? 2.018 -16.516 -28.266 1 97.38 235 LYS B CA 1
ATOM 3813 C C . LYS B 1 235 ? 3.48 -16.906 -28.469 1 97.38 235 LYS B C 1
ATOM 3815 O O . LYS B 1 235 ? 4.145 -16.406 -29.375 1 97.38 235 LYS B O 1
ATOM 3820 N N . TYR B 1 236 ? 3.965 -17.766 -27.578 1 95.88 236 TYR B N 1
ATOM 3821 C CA . TYR B 1 236 ? 5.344 -18.219 -27.703 1 95.88 236 TYR B CA 1
ATOM 3822 C C . TYR B 1 236 ? 5.57 -18.922 -29.031 1 95.88 236 TYR B C 1
ATOM 3824 O O . TYR B 1 236 ? 6.605 -18.719 -29.672 1 95.88 236 TYR B O 1
ATOM 3832 N N . GLN B 1 237 ? 4.672 -19.688 -29.469 1 93.81 237 GLN B N 1
ATOM 3833 C CA . GLN B 1 237 ? 4.785 -20.438 -30.719 1 93.81 237 GLN B CA 1
ATOM 3834 C C . GLN B 1 237 ? 4.762 -19.5 -31.922 1 93.81 237 GLN B C 1
ATOM 3836 O O . GLN B 1 237 ? 5.289 -19.828 -32.969 1 93.81 237 GLN B O 1
ATOM 3841 N N . SER B 1 238 ? 4.238 -18.328 -31.703 1 90.19 238 SER B N 1
ATOM 3842 C CA . SER B 1 238 ? 4.137 -17.375 -32.812 1 90.19 238 SER B CA 1
ATOM 3843 C C . SER B 1 238 ? 5.348 -16.438 -32.844 1 90.19 238 SER B C 1
ATOM 3845 O O . SER B 1 238 ? 5.512 -15.664 -33.781 1 90.19 238 SER B O 1
ATOM 3847 N N . LEU B 1 239 ? 6.105 -16.406 -31.797 1 84.44 239 LEU B N 1
ATOM 3848 C CA . LEU B 1 239 ? 7.305 -15.578 -31.75 1 84.44 239 LEU B CA 1
ATOM 3849 C C . LEU B 1 239 ? 8.398 -16.156 -32.625 1 84.44 239 LEU B C 1
ATOM 3851 O O . LEU B 1 239 ? 8.516 -17.375 -32.781 1 84.44 239 LEU B O 1
#

Nearest PDB structures (foldseek):
  7arp-assembly1_B  TM=8.866E-01  e=6.895E-12  Zobellia galactanivorans
  2no5-assembly1_B  TM=8.821E-01  e=6.551E-12  Burkholderia cepacia
  1zrm-assembly1_A  TM=8.879E-01  e=4.362E-11  Pseudomonas sp. YL
  1jud-assembly1_A  TM=8.942E-01  e=6.572E-11  Pseudomonas sp. YL
  3s6j-assembly2_F  TM=6.425E-01  e=7.377E-07  Pseudomonas syringae pv. tomato

InterPro domains:
  IPR006439 HAD hydrolase, subfamily IA [PR00413] (1-11)
  IPR006439 HAD hydrolase, subfamily IA [PR00413] (116-129)
  IPR006439 HAD hydrolase, subfamily IA [PR00413] (147-163)
  IPR006439 HAD hydrolase, subfamily IA [PR00413] (165-185)
  IPR006439 HAD hydrolase, subfamily IA [PR00413] (192-205)
  IPR023198 Phosphoglycolate phosphatase-like, domain 2 [G3DSA:1.10.150.240] (15-101)
  IPR023214 HAD superfamily [G3DSA:3.40.50.1000] (4-214)
  IPR036412 HAD-like superfamily [SSF56784] (4-232)
  IPR051540 S-2-haloalkanoic acid dehalogenase [PTHR43316] (4-234)

Foldseek 3Di:
DEAEEEEPELFFWDCVLLLVLCCVLQVVLCVVLPHHSVVLCVQLLVQLVVVQQVCLVVLNHDASLVSSLVCNQVSVVVSVNPHSCVSDPSVSSVSSSVSLLLIETDPCNQVLVVLLVVLPYHYAYEYQHDLVSSVSRCVSHVHDDDSLRYHYCVVVSHDPPPLVSLQVNQCSDPPSNDNYEYEYQALSNQLSNVVNPHQYEHEVPRPVDNPCVPRNDGPYYAHDSNRRSVVSSVVSVVD/DEAEEEEPELFFWDCVLLLVLCCVLQVVLCVVLPHHSVVLCVQLLVQLVVVQQVCLVVLNHDASLVSSLVCNQVSVVVSVNPHSCVSDPSVSSVSSSVSLLLIETDPCNQVLVVLLVVLPYHYAYEYCHDLVSSVSRCVSHVHDDDSLRYHYCVVVSHDPPPLVSLQVNQCSDPPSNDNYEYEYQALSNQLSNVVNPHQYEHEVPRPVDNPCVPRNDGPYYAHDSNRRSVVSSVVSVVD